Protein AF-A0A8T6YLY7-F1 (afdb_monomer_lite)

Radius of gyration: 41.31 Å; chains: 1; bounding box: 100×115×86 Å

Foldseek 3Di:
DDDDDDDPPDPDDDDDDDDDDDDDDPPAQPCVLPDHPVQAPQSNAHEPPPDDPRNHYPPQDDFDQQCPQPAGNSQAPDSPAAAPPPVPPSRHRHPDDQPDPDDDDADQQCPQRDHPVQAPDSNAADDPDPPPSRRGDHDDQDPADQPLQLPAHPVQEPCRVAADWPQPPPSRNGHDDDDPDQPATQRCNLPARPVQEPCSRAADDPDPPPSRNGHDDDPPDPPFDQQCPQPAGCVQAPPSNQHADPDVPPRRNNHHDDDDPPPDDAQQPCPQPDGPVQAPDRNHAADPPPPPSRRGDHPDDPPPPFPQPCPQPARPVQEPPRNAAADPDPPPSRHGDPDDDPPVPVFDQQCPQPAGPVQAPCSNQAADPDPPPRRNRDHPPPQDPDQPPDPRDGPRQAPCSHAADDPDPPPSPNRHHDDDDPDPFDQPCPQPAGCVQELQSNAAEDPDPPPRRHGHHPPPPPADQQCSANYHPVQAPDSNDHAPPDPPPSRRRDHDDDPPDDPFDQQCPQPAGPVQAPDRNAADDPDPPCSNHGHPDDDPVNVVPADQQCPQPQGPVQAPDSNAAAPVPDDPRNDHDD

Secondary structure (DSSP, 8-state):
--------SSSS-----------------SS-SSS-TTT-SSTTS---SSS--SSS-TT--S---SS-SSS-TTT-SSTTS-----SSSTTSSS----TTSSS-PPP-SSSSS--TTT-SSTTS----SSSSTTS-S-----TT--SS-SSS-TTT-SSTTS----SSSSTTS-S----S-GGG--SSSSSS-TTT-SSTTS----SSSS-SS-S------TTS--SSSSSS-TTT-SSTTS----SSSSTTS-S--------S----SS-SSS-TTT-SSTTS----SSSSTTSSS-SS-TT-----SS-SSS-TTT-SSTTS----SSSSTTS-S------TTSS--SSSSSS-TTT-SSTTS----SSSSTTS-S--TT-----SS-SS--TTT-SSTTS----SSSSTTS-------S-PPP-SS-SSS-TTT-SSTTS----SSSS-SSSS--SS-----SSSSSS-TTT-SSTTS----SSSSTTSS-------------SSSSSS-TTT-SSTTS----SSSSTTSSS----HHHHHS---SS-SS--TTT-SSTTS----SSS-SSS---

pLDDT: mean 73.62, std 12.6, range [35.84, 89.75]

Structure (mmCIF, N/CA/C/O backbone):
data_AF-A0A8T6YLY7-F1
#
_entry.id   AF-A0A8T6YLY7-F1
#
loop_
_atom_site.group_PDB
_atom_site.id
_atom_site.type_symbol
_atom_site.label_atom_id
_atom_site.label_alt_id
_atom_site.label_comp_id
_atom_site.label_asym_id
_atom_site.label_entity_id
_atom_site.label_seq_id
_atom_site.pdbx_PDB_ins_code
_atom_site.Cartn_x
_atom_site.Cartn_y
_atom_site.Cartn_z
_atom_site.occupancy
_atom_site.B_iso_or_equiv
_atom_site.auth_seq_id
_atom_site.auth_comp_id
_atom_site.auth_asym_id
_atom_site.auth_atom_id
_atom_site.pdbx_PDB_model_num
ATOM 1 N N . MET A 1 1 ? -38.009 81.751 22.298 1.00 35.84 1 MET A N 1
ATOM 2 C CA . MET A 1 1 ? -38.830 82.564 21.358 1.00 35.84 1 MET A CA 1
ATOM 3 C C . MET A 1 1 ? -37.913 83.119 20.265 1.00 35.84 1 MET A C 1
ATOM 5 O O . MET A 1 1 ? -36.823 83.481 20.659 1.00 35.84 1 MET A O 1
ATOM 9 N N . LYS A 1 2 ? -38.359 83.209 18.988 1.00 39.88 2 LYS A N 1
ATOM 10 C CA . LYS A 1 2 ? -38.013 84.213 17.920 1.00 39.88 2 LYS A CA 1
ATOM 11 C C . LYS A 1 2 ? -36.562 84.786 17.907 1.00 39.88 2 LYS A C 1
ATOM 13 O O . LYS A 1 2 ? -36.168 85.357 18.905 1.00 39.88 2 LYS A O 1
ATOM 18 N N . LYS A 1 3 ? -35.761 84.923 16.836 1.00 44.69 3 LYS A N 1
ATOM 19 C CA . LYS A 1 3 ? -35.910 85.077 15.358 1.00 44.69 3 LYS A CA 1
ATOM 20 C C . LYS A 1 3 ? -34.461 85.349 14.802 1.00 44.69 3 LYS A C 1
ATOM 22 O O . LYS A 1 3 ? -33.641 85.763 15.610 1.00 44.69 3 LYS A O 1
ATOM 27 N N . ILE A 1 4 ? -34.052 85.286 13.519 1.00 46.59 4 ILE A N 1
ATOM 28 C CA . ILE A 1 4 ? -34.578 84.749 12.238 1.00 46.59 4 ILE A CA 1
ATOM 29 C C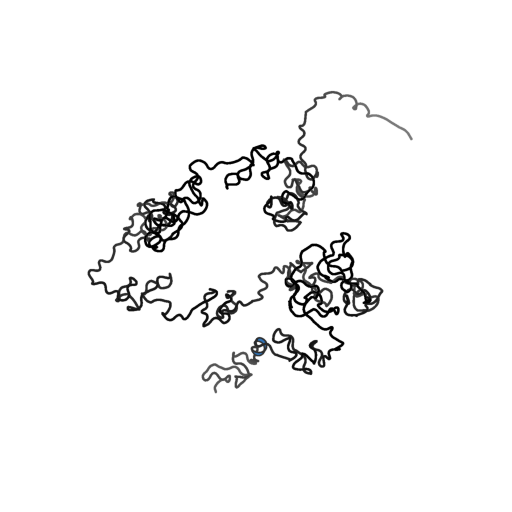 . ILE A 1 4 ? -33.438 84.711 11.163 1.00 46.59 4 ILE A C 1
ATOM 31 O O . ILE A 1 4 ? -32.346 85.189 11.434 1.00 46.59 4 ILE A O 1
ATOM 35 N N . HIS A 1 5 ? -33.725 84.185 9.960 1.00 47.53 5 HIS A N 1
ATOM 36 C CA . HIS A 1 5 ? -33.011 84.244 8.656 1.00 47.53 5 HIS A CA 1
ATOM 37 C C . HIS A 1 5 ? -31.706 85.065 8.479 1.00 47.53 5 HIS A C 1
ATOM 39 O O . HIS A 1 5 ? -31.734 86.286 8.620 1.00 47.53 5 HIS A O 1
ATOM 45 N N . LEU A 1 6 ? -30.687 84.441 7.859 1.00 43.09 6 LEU A N 1
ATOM 46 C CA . LEU A 1 6 ? -30.310 84.698 6.448 1.00 43.09 6 LEU A CA 1
ATOM 47 C C . LEU A 1 6 ? -29.368 83.590 5.920 1.00 43.09 6 LEU A C 1
ATOM 49 O O . LEU A 1 6 ? -28.298 83.394 6.481 1.00 43.09 6 LEU A O 1
ATOM 53 N N . GLY A 1 7 ? -29.749 82.864 4.860 1.00 39.12 7 GLY A N 1
ATOM 54 C CA . GLY A 1 7 ? -28.919 81.764 4.328 1.00 39.12 7 GLY A CA 1
ATOM 55 C C . GLY A 1 7 ? -29.638 80.764 3.416 1.00 39.12 7 GLY A C 1
ATOM 56 O O . GLY A 1 7 ? -29.343 79.580 3.466 1.00 39.12 7 GLY A O 1
ATOM 57 N N . PHE A 1 8 ? -30.622 81.211 2.627 1.00 46.25 8 PHE A N 1
ATOM 58 C CA . PHE A 1 8 ? -31.487 80.331 1.822 1.00 46.25 8 PHE A CA 1
ATOM 59 C C . PHE A 1 8 ? -31.533 80.781 0.348 1.00 46.25 8 PHE A C 1
ATOM 61 O O . PHE A 1 8 ? -32.601 80.992 -0.217 1.00 46.25 8 PHE A O 1
ATOM 68 N N . ILE A 1 9 ? -30.356 81.013 -0.254 1.00 46.38 9 ILE A N 1
ATOM 69 C CA . ILE A 1 9 ? -30.194 81.388 -1.676 1.00 46.38 9 ILE A CA 1
ATOM 70 C C . ILE A 1 9 ? -28.941 80.706 -2.268 1.00 46.38 9 ILE A C 1
ATOM 72 O O . ILE A 1 9 ? -28.052 81.377 -2.773 1.00 46.38 9 ILE A O 1
ATOM 76 N N . PHE A 1 10 ? -28.841 79.376 -2.166 1.00 44.84 10 PHE A N 1
ATOM 77 C CA . PHE A 1 10 ? -27.850 78.581 -2.924 1.00 44.84 10 PHE A CA 1
ATOM 78 C C . PHE A 1 10 ? -28.306 77.139 -3.246 1.00 44.84 10 PHE A C 1
ATOM 80 O O . PHE A 1 10 ? -27.498 76.306 -3.634 1.00 44.84 10 PHE A O 1
ATOM 87 N N . LEU A 1 11 ? -29.608 76.843 -3.136 1.00 42.25 11 LEU A N 1
ATOM 88 C CA . LEU A 1 11 ? -30.179 75.507 -3.371 1.00 42.25 11 LEU A CA 1
ATOM 89 C C . LEU A 1 11 ? -31.228 75.521 -4.499 1.00 42.25 11 LEU A C 1
ATOM 91 O O . LEU A 1 11 ? -32.374 75.141 -4.279 1.00 42.25 11 LEU A O 1
ATOM 95 N N . LEU A 1 12 ? -30.878 76.050 -5.680 1.00 46.88 12 LEU A N 1
ATOM 96 C CA . LEU A 1 12 ? -31.767 76.034 -6.857 1.00 46.88 12 LEU A CA 1
ATOM 97 C C . LEU A 1 12 ? -31.031 76.368 -8.174 1.00 46.88 12 LEU A C 1
ATOM 99 O O . LEU A 1 12 ? -31.361 77.352 -8.830 1.00 46.88 12 LEU A O 1
ATOM 103 N N . LEU A 1 13 ? -30.014 75.577 -8.556 1.00 43.28 13 LEU A N 1
ATOM 104 C CA . LEU A 1 13 ? -29.422 75.606 -9.912 1.00 43.28 13 LEU A CA 1
ATOM 105 C C . LEU A 1 13 ? -28.487 74.405 -10.198 1.00 43.28 13 LEU A C 1
ATOM 107 O O . LEU A 1 13 ? -27.284 74.575 -10.347 1.00 43.28 13 LEU A O 1
ATOM 111 N N . ALA A 1 14 ? -29.048 73.193 -10.283 1.00 45.69 14 ALA A N 1
ATOM 112 C CA . ALA A 1 14 ? -28.450 72.044 -10.984 1.00 45.69 14 ALA A CA 1
ATOM 113 C C . ALA A 1 14 ? -29.494 70.919 -11.135 1.00 45.69 14 ALA A C 1
ATOM 115 O O . ALA A 1 14 ? -29.592 70.023 -10.303 1.00 45.69 14 ALA A O 1
ATOM 116 N N . ILE A 1 15 ? -30.304 70.986 -12.192 1.00 49.81 15 ILE A N 1
ATOM 117 C CA . ILE A 1 15 ? -31.080 69.845 -12.697 1.00 49.81 15 ILE A CA 1
ATOM 118 C C . ILE A 1 15 ? -30.634 69.651 -14.152 1.00 49.81 15 ILE A C 1
ATOM 120 O O . ILE A 1 15 ? -30.397 70.642 -14.840 1.00 49.81 15 ILE A O 1
ATOM 124 N N . ILE A 1 16 ? -30.621 68.400 -14.620 1.00 48.06 16 ILE A N 1
ATOM 125 C CA . ILE A 1 16 ? -30.407 67.973 -16.015 1.00 48.06 16 ILE A CA 1
ATOM 126 C C . ILE A 1 16 ? -28.946 68.032 -16.510 1.00 48.06 16 ILE A C 1
ATOM 128 O O . ILE A 1 16 ? -28.536 68.995 -17.146 1.00 48.06 16 ILE A O 1
ATOM 132 N N . THR A 1 17 ? -28.249 66.898 -16.396 1.00 42.16 17 THR A N 1
ATOM 133 C CA . THR A 1 17 ? -27.769 66.160 -17.585 1.00 42.16 17 THR A CA 1
ATOM 134 C C . THR A 1 17 ? -27.823 64.666 -17.298 1.00 42.16 17 THR A C 1
ATOM 136 O O . THR A 1 17 ? -27.096 64.168 -16.447 1.00 42.16 17 THR A O 1
ATOM 139 N N . SER A 1 18 ? -28.693 63.962 -18.012 1.00 46.84 18 SER A N 1
ATOM 140 C CA . SER A 1 18 ? -28.808 62.507 -17.992 1.00 46.84 18 SER A CA 1
ATOM 141 C C . SER A 1 18 ? -28.011 61.911 -19.151 1.00 46.84 18 SER A C 1
ATOM 143 O O . SER A 1 18 ? -28.304 62.229 -20.305 1.00 46.84 18 SER A O 1
ATOM 145 N N . VAL A 1 19 ? -27.077 61.010 -18.860 1.00 44.62 19 VAL A N 1
ATOM 146 C CA . VAL A 1 19 ? -26.558 60.032 -19.824 1.00 44.62 19 VAL A CA 1
ATOM 147 C C . VAL A 1 19 ? -26.577 58.684 -19.105 1.00 44.62 19 VAL A C 1
ATOM 149 O O . VAL A 1 19 ? -25.956 58.589 -18.048 1.00 44.62 19 VAL A O 1
ATOM 152 N N . PRO A 1 20 ? -27.303 57.667 -19.602 1.00 42.47 20 PRO A N 1
ATOM 153 C CA . PRO A 1 20 ? -27.175 56.323 -19.069 1.00 42.47 20 PRO A CA 1
ATOM 154 C C . PRO A 1 20 ? -25.840 55.761 -19.558 1.00 42.47 20 PRO A C 1
ATOM 156 O O . PRO A 1 20 ? -25.651 55.559 -20.757 1.00 42.47 20 PRO A O 1
ATOM 159 N N . ILE A 1 21 ? -24.905 55.548 -18.637 1.00 42.41 21 ILE A N 1
ATOM 160 C CA . ILE A 1 21 ? -23.777 54.659 -18.895 1.00 42.41 21 ILE A CA 1
ATOM 161 C C . ILE A 1 21 ? -24.304 53.262 -18.602 1.00 42.41 21 ILE A C 1
ATOM 163 O O . ILE A 1 21 ? -24.668 52.967 -17.465 1.00 42.41 21 ILE A O 1
ATOM 167 N N . SER A 1 22 ? -24.397 52.436 -19.641 1.00 44.78 22 SER A N 1
ATOM 168 C CA . SER A 1 22 ? -24.581 51.001 -19.471 1.00 44.78 22 SER A CA 1
ATOM 169 C C . SER A 1 22 ? -23.355 50.466 -18.743 1.00 44.78 22 SER A C 1
ATOM 171 O O . SER A 1 22 ? -22.286 50.374 -19.344 1.00 44.78 22 SER A O 1
ATOM 173 N N . TYR A 1 23 ? -23.504 50.139 -17.465 1.00 40.75 23 TYR A N 1
ATOM 174 C CA . TYR A 1 23 ? -22.618 49.169 -16.842 1.00 40.75 23 TYR A CA 1
ATOM 175 C C . TYR A 1 23 ? -23.100 47.788 -17.270 1.00 40.75 23 TYR A C 1
ATOM 177 O O . TYR A 1 23 ? -24.305 47.521 -17.269 1.00 40.75 23 TYR A O 1
ATOM 185 N N . ALA A 1 24 ? -22.162 46.970 -17.739 1.00 36.41 24 ALA A N 1
ATOM 186 C CA . ALA A 1 24 ? -22.429 45.574 -18.021 1.00 36.41 24 ALA A CA 1
ATOM 187 C C . ALA A 1 24 ? -22.851 44.882 -16.721 1.00 36.41 24 ALA A C 1
ATOM 189 O O . ALA A 1 24 ? -22.350 45.221 -15.650 1.00 36.41 24 ALA A O 1
ATOM 190 N N . GLN A 1 25 ? -23.768 43.927 -16.827 1.00 42.00 25 GLN A N 1
ATOM 191 C CA . GLN A 1 25 ? -23.920 42.928 -15.783 1.00 42.00 25 GLN A CA 1
ATOM 192 C C . GLN A 1 25 ? -22.765 41.945 -15.961 1.00 42.00 25 GLN A C 1
ATOM 194 O O . GLN A 1 25 ? -22.773 41.173 -16.917 1.00 42.00 25 GLN A O 1
ATOM 199 N N . SER A 1 26 ? -21.777 42.040 -15.080 1.00 42.31 26 SER A N 1
ATOM 200 C CA . SER A 1 26 ? -21.093 40.862 -14.565 1.00 42.31 26 SER A CA 1
ATOM 201 C C . SER A 1 26 ? -21.820 40.534 -13.264 1.00 42.31 26 SER A C 1
ATOM 203 O O . SER A 1 26 ? -22.007 41.427 -12.435 1.00 42.31 26 SER A O 1
ATOM 205 N N . THR A 1 27 ? -22.398 39.341 -13.174 1.00 54.56 27 THR A N 1
ATOM 206 C CA . THR A 1 27 ? -23.131 38.855 -11.993 1.00 54.56 27 THR A CA 1
ATOM 207 C C . THR A 1 27 ? -22.842 37.370 -11.856 1.00 54.56 27 THR A C 1
ATOM 209 O O . THR A 1 27 ? -23.691 36.535 -12.169 1.00 54.56 27 THR A O 1
ATOM 212 N N . HIS A 1 28 ? -21.600 37.113 -11.480 1.00 72.00 28 HIS A N 1
ATOM 213 C CA . HIS A 1 28 ? -21.052 35.863 -10.995 1.00 72.00 28 HIS A CA 1
ATOM 214 C C . HIS A 1 28 ? -20.311 36.303 -9.718 1.00 72.00 28 HIS A C 1
ATOM 216 O O . HIS A 1 28 ? -19.499 37.228 -9.770 1.00 72.00 28 HIS A O 1
ATOM 222 N N . ASP A 1 29 ? -20.878 35.852 -8.605 1.00 71.31 29 ASP A N 1
ATOM 223 C CA . ASP A 1 29 ? -20.726 36.250 -7.194 1.00 71.31 29 ASP A CA 1
ATOM 224 C C . ASP A 1 29 ? -21.380 35.059 -6.468 1.00 71.31 29 ASP A C 1
ATOM 226 O O . ASP A 1 29 ? -22.609 35.010 -6.282 1.00 71.31 29 ASP A O 1
ATOM 230 N N . LEU A 1 30 ? -20.604 33.976 -6.386 1.00 80.12 30 LEU A N 1
ATOM 231 C CA . LEU A 1 30 ? -21.089 32.606 -6.198 1.00 80.12 30 LEU A CA 1
ATOM 232 C C . LEU A 1 30 ? -21.463 32.333 -4.732 1.00 80.12 30 LEU A C 1
ATOM 234 O O . LEU A 1 30 ? -22.575 31.848 -4.469 1.00 80.12 30 LEU A O 1
ATOM 238 N N . ASP A 1 31 ? -20.615 32.755 -3.797 1.00 73.25 31 ASP A N 1
ATOM 239 C CA . ASP A 1 31 ? -20.842 32.705 -2.346 1.00 73.25 31 ASP A CA 1
ATOM 240 C C . ASP A 1 31 ? -21.760 33.832 -1.805 1.00 73.25 31 ASP A C 1
ATOM 242 O O . ASP A 1 31 ? -22.407 33.682 -0.757 1.00 73.25 31 ASP A O 1
ATOM 246 N N . ARG A 1 32 ? -21.934 34.913 -2.582 1.00 83.81 32 ARG A N 1
ATOM 247 C CA . ARG A 1 32 ? -22.757 36.102 -2.293 1.00 83.81 32 ARG A CA 1
ATOM 248 C C . ARG A 1 32 ? -22.214 37.013 -1.201 1.00 83.81 32 ARG A C 1
ATOM 250 O O . ARG A 1 32 ? -23.015 37.657 -0.504 1.00 83.81 32 ARG A O 1
ATOM 257 N N . ASP A 1 33 ? -20.901 37.091 -1.036 1.00 80.81 33 ASP A N 1
ATOM 258 C CA . ASP A 1 33 ? -20.281 38.071 -0.146 1.00 80.81 33 ASP A CA 1
ATOM 259 C C . ASP A 1 33 ? -20.350 39.521 -0.687 1.00 80.81 33 ASP A C 1
ATOM 261 O O . ASP A 1 33 ? -20.403 40.476 0.103 1.00 80.81 33 ASP A O 1
ATOM 265 N N . GLY A 1 34 ? -20.495 39.697 -2.009 1.00 81.81 34 GLY A N 1
ATOM 266 C CA . GLY A 1 34 ? -20.586 40.986 -2.705 1.00 81.81 34 GLY A CA 1
ATOM 267 C C . GLY A 1 34 ? -19.313 41.457 -3.429 1.00 81.81 34 GLY A C 1
ATOM 268 O O . GLY A 1 34 ? -19.317 42.570 -3.984 1.00 81.81 34 GLY A O 1
ATOM 269 N N . ILE A 1 35 ? -18.257 40.649 -3.434 1.00 81.69 35 ILE A N 1
ATOM 270 C CA . ILE A 1 35 ? -17.178 40.628 -4.423 1.00 81.69 35 ILE A CA 1
ATOM 271 C C . ILE A 1 35 ? -17.711 39.868 -5.662 1.00 81.69 35 ILE A C 1
ATOM 273 O O . ILE A 1 35 ? -18.901 39.574 -5.762 1.00 81.69 35 ILE A O 1
ATOM 277 N N . ALA A 1 36 ? -16.930 39.742 -6.729 1.00 81.75 36 ALA A N 1
ATOM 278 C CA . ALA A 1 36 ? -17.383 39.075 -7.949 1.00 81.75 36 ALA A CA 1
ATOM 279 C C . ALA A 1 36 ? -16.294 38.125 -8.419 1.00 81.75 36 ALA A C 1
ATOM 281 O O . ALA A 1 36 ? -15.156 38.574 -8.536 1.00 81.75 36 ALA A O 1
ATOM 282 N N . ASP A 1 37 ? -16.661 36.892 -8.776 1.00 77.44 37 ASP A N 1
ATOM 283 C CA . ASP A 1 37 ? -15.770 35.752 -9.057 1.00 77.44 37 ASP A CA 1
ATOM 284 C C . ASP A 1 37 ? -14.576 36.092 -9.986 1.00 77.44 37 ASP A C 1
ATOM 286 O O . ASP A 1 37 ? -13.517 35.481 -9.923 1.00 77.44 37 ASP A O 1
ATOM 290 N N . GLU A 1 38 ? -14.713 37.095 -10.867 1.00 80.38 38 GLU A N 1
ATOM 291 C CA . GLU A 1 38 ? -13.651 37.568 -11.777 1.00 80.38 38 GLU A CA 1
ATOM 292 C C . GLU A 1 38 ? -12.532 38.411 -11.118 1.00 80.38 38 GLU A C 1
ATOM 294 O O . GLU A 1 38 ? -11.523 38.720 -11.763 1.00 80.38 38 GLU A O 1
ATOM 299 N N . VAL A 1 39 ? -12.725 38.835 -9.869 1.00 78.56 39 VAL A N 1
ATOM 300 C CA . VAL A 1 39 ? -11.775 39.579 -9.017 1.00 78.56 39 VAL A CA 1
ATOM 301 C C . VAL A 1 39 ? -11.707 39.013 -7.595 1.00 78.56 39 VAL A C 1
ATOM 303 O O . VAL A 1 39 ? -11.103 39.643 -6.729 1.00 78.56 39 VAL A O 1
ATOM 306 N N . ASP A 1 40 ? -12.336 37.863 -7.385 1.00 79.50 40 ASP A N 1
ATOM 307 C CA . ASP A 1 40 ? -12.404 37.147 -6.125 1.00 79.50 40 ASP A CA 1
ATOM 308 C C . ASP A 1 40 ? -11.259 36.132 -6.029 1.00 79.50 40 ASP A C 1
ATOM 310 O O . ASP A 1 40 ? -10.928 35.468 -7.018 1.00 79.50 40 ASP A O 1
ATOM 314 N N . SER A 1 41 ? -10.617 36.052 -4.867 1.00 80.94 41 SER A N 1
ATOM 315 C CA . SER A 1 41 ? -9.507 35.130 -4.619 1.00 80.94 41 SER A CA 1
ATOM 316 C C . SER A 1 41 ? -9.963 33.807 -3.988 1.00 80.94 41 SER A C 1
ATOM 318 O O . SER A 1 41 ? -9.220 32.831 -4.095 1.00 80.94 41 SER A O 1
ATOM 320 N N . CYS A 1 42 ? -11.167 33.752 -3.404 1.00 78.19 42 CYS A N 1
ATOM 321 C CA . CYS A 1 42 ? -11.810 32.547 -2.882 1.00 78.19 42 CYS A CA 1
ATOM 322 C C . CYS A 1 42 ? -13.307 32.508 -3.292 1.00 78.19 42 CYS A C 1
ATOM 324 O O . CYS A 1 42 ? -14.162 32.547 -2.414 1.00 78.19 42 CYS A O 1
ATOM 326 N N . PRO A 1 43 ? -13.666 32.334 -4.589 1.00 79.19 43 PRO A N 1
ATOM 327 C CA . PRO A 1 43 ? -15.044 32.512 -5.094 1.00 79.19 43 PRO A CA 1
ATOM 328 C C . PRO A 1 43 ? -16.152 31.656 -4.440 1.00 79.19 43 PRO A C 1
ATOM 330 O O . PRO A 1 43 ? -17.337 31.872 -4.699 1.00 79.19 43 PRO A O 1
ATOM 333 N N . ASN A 1 44 ? -15.775 30.654 -3.643 1.00 78.00 44 ASN A N 1
ATOM 334 C CA . ASN A 1 44 ? -16.672 29.754 -2.919 1.00 78.00 44 ASN A CA 1
ATOM 335 C C . ASN A 1 44 ? -16.849 30.135 -1.427 1.00 78.00 44 ASN A C 1
ATOM 337 O O . ASN A 1 44 ? -17.702 29.538 -0.767 1.00 78.00 44 ASN A O 1
ATOM 341 N N . LEU A 1 45 ? -16.069 31.081 -0.876 1.00 73.75 45 LEU A N 1
ATOM 342 C CA . LEU A 1 45 ? -15.891 31.267 0.571 1.00 73.75 45 LEU A CA 1
ATOM 343 C C . LEU A 1 45 ? -16.024 32.729 1.041 1.00 73.75 45 LEU A C 1
ATOM 345 O O . LEU A 1 45 ? -15.071 33.504 1.036 1.00 73.75 45 LEU A O 1
ATOM 349 N N . GLN A 1 46 ? -17.185 33.020 1.631 1.00 80.56 46 GLN A N 1
ATOM 350 C CA . GLN A 1 46 ? -17.626 34.367 1.997 1.00 80.56 46 GLN A CA 1
ATOM 351 C C . GLN A 1 46 ? -16.622 35.197 2.823 1.00 80.56 46 GLN A C 1
ATOM 353 O O . GLN A 1 46 ? -16.406 34.924 4.008 1.00 80.56 46 GLN A O 1
ATOM 358 N N . GLU A 1 47 ? -16.133 36.297 2.233 1.00 80.38 47 GLU A N 1
ATOM 359 C CA . GLU A 1 47 ? -15.308 37.345 2.854 1.00 80.38 47 GLU A CA 1
ATOM 360 C C . GLU A 1 47 ? -15.876 37.812 4.213 1.00 80.38 47 GLU A C 1
ATOM 362 O O . GLU A 1 47 ? -17.042 38.209 4.349 1.00 80.38 47 GLU A O 1
ATOM 367 N N . ASP A 1 48 ? -15.017 37.835 5.240 1.00 80.62 48 ASP A N 1
ATOM 368 C CA . ASP A 1 48 ? -15.375 38.273 6.599 1.00 80.62 48 ASP A CA 1
ATOM 369 C C . ASP A 1 48 ? -15.332 39.805 6.789 1.00 80.62 48 ASP A C 1
ATOM 371 O O . ASP A 1 48 ? -15.793 40.329 7.811 1.00 80.62 48 ASP A O 1
ATOM 375 N N . TYR A 1 49 ? -14.842 40.533 5.777 1.00 81.12 49 TYR A N 1
ATOM 376 C CA . TYR A 1 49 ? -14.648 41.985 5.735 1.00 81.12 49 TYR A CA 1
ATOM 377 C C . TYR A 1 49 ? -13.676 42.528 6.800 1.00 81.12 49 TYR A C 1
ATOM 379 O 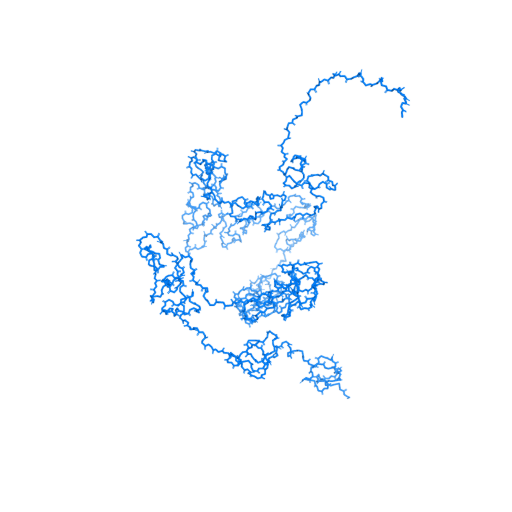O . TYR A 1 49 ? -13.673 43.737 7.097 1.00 81.12 49 TYR A O 1
ATOM 387 N N . GLU A 1 50 ? -12.836 41.669 7.378 1.00 76.00 50 GLU A N 1
ATOM 388 C CA . GLU A 1 50 ? -11.666 42.086 8.143 1.00 76.00 50 GLU A CA 1
ATOM 389 C C . GLU A 1 50 ? -10.453 42.268 7.194 1.00 76.00 50 GLU A C 1
ATOM 391 O O . GLU A 1 50 ? -10.551 42.098 5.988 1.00 76.00 50 GLU A O 1
ATOM 396 N N . GLY A 1 51 ? -9.294 42.716 7.692 1.00 74.19 51 GLY A N 1
ATOM 397 C CA . GLY A 1 51 ? -8.043 42.739 6.903 1.00 74.19 51 GLY A CA 1
ATOM 398 C C . GLY A 1 51 ? -8.069 43.405 5.507 1.00 74.19 51 GLY A C 1
ATOM 399 O O . GLY A 1 51 ? -8.264 44.625 5.392 1.00 74.19 51 GLY A O 1
ATOM 400 N N . VAL A 1 52 ? -7.695 42.636 4.477 1.00 78.94 52 VAL A N 1
ATOM 401 C CA . VAL A 1 52 ? -7.615 43.059 3.067 1.00 78.94 52 VAL A CA 1
ATOM 402 C C . VAL A 1 52 ? -8.754 42.396 2.313 1.00 78.94 52 VAL A C 1
ATOM 404 O O . VAL A 1 52 ? -8.767 41.186 2.211 1.00 78.94 52 VAL A O 1
ATOM 407 N N . ILE A 1 53 ? -9.643 43.210 1.742 1.00 76.94 53 ILE A N 1
ATOM 408 C CA . ILE A 1 53 ? -10.763 42.716 0.939 1.00 76.94 53 ILE A CA 1
ATOM 409 C C . ILE A 1 53 ? -10.227 42.257 -0.421 1.00 76.94 53 ILE A C 1
ATOM 411 O O . ILE A 1 53 ? -9.974 43.100 -1.298 1.00 76.94 53 ILE A O 1
ATOM 415 N N . ASP A 1 54 ? -10.019 40.954 -0.562 1.00 78.88 54 ASP A N 1
ATOM 416 C CA . ASP A 1 54 ? -9.612 40.273 -1.794 1.00 78.88 54 ASP A CA 1
ATOM 417 C C . ASP A 1 54 ? -10.490 39.059 -2.155 1.00 78.88 54 ASP A C 1
ATOM 419 O O . ASP A 1 54 ? -10.193 38.389 -3.147 1.00 78.88 54 ASP A O 1
ATOM 423 N N . GLY A 1 55 ? -11.606 38.863 -1.439 1.00 77.69 55 GLY A N 1
ATOM 424 C CA . GLY A 1 55 ? -12.543 37.749 -1.617 1.00 77.69 55 GLY A CA 1
ATOM 425 C C . GLY A 1 55 ? -12.256 36.571 -0.684 1.00 77.69 55 GLY A C 1
ATOM 426 O O . GLY A 1 55 ? -12.781 35.492 -0.886 1.00 77.69 55 GLY A O 1
ATOM 427 N N . CYS A 1 56 ? -11.385 36.738 0.318 1.00 80.06 56 CYS A N 1
ATOM 428 C CA . CYS A 1 56 ? -11.008 35.679 1.252 1.00 80.06 56 CYS A CA 1
ATOM 429 C C . CYS A 1 56 ? -11.038 36.193 2.706 1.00 80.06 56 CYS A C 1
ATOM 431 O O . CYS A 1 56 ? -10.570 37.301 2.985 1.00 80.06 56 CYS A O 1
ATOM 433 N N . PRO A 1 57 ? -11.505 35.394 3.685 1.00 79.06 57 PRO A N 1
ATOM 434 C CA . PRO A 1 57 ? -11.521 35.796 5.090 1.00 79.06 57 PRO A CA 1
ATOM 435 C C . PRO A 1 57 ? -10.166 36.223 5.689 1.00 79.06 57 PRO A C 1
ATOM 437 O 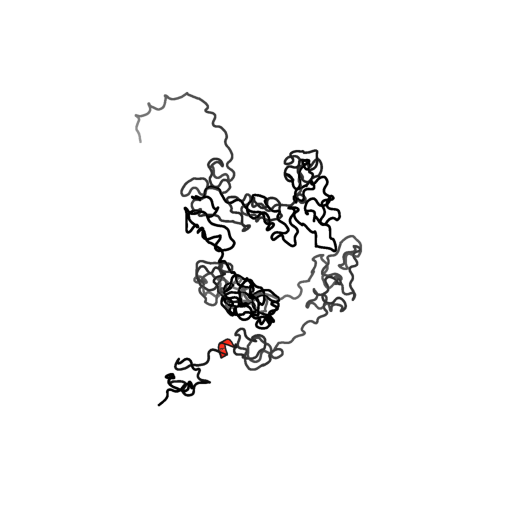O . PRO A 1 57 ? -9.139 35.553 5.567 1.00 79.06 57 PRO A O 1
ATOM 440 N N . SER A 1 58 ? -10.234 37.287 6.489 1.00 70.00 58 SER A N 1
ATOM 441 C CA . SER A 1 58 ? -9.235 37.917 7.362 1.00 70.00 58 SER A CA 1
ATOM 442 C C . SER A 1 58 ? -8.066 37.084 7.909 1.00 70.00 58 SER A C 1
ATOM 444 O O . SER A 1 58 ? -6.938 37.564 8.062 1.00 70.00 58 SER A O 1
ATOM 446 N N . ASN A 1 59 ? -8.374 35.855 8.327 1.00 64.00 59 ASN A N 1
ATOM 447 C CA . ASN A 1 59 ? -7.502 34.993 9.128 1.00 64.00 59 ASN A CA 1
ATOM 448 C C . ASN A 1 59 ? -6.936 33.793 8.341 1.00 64.00 59 ASN A C 1
ATOM 450 O O . ASN A 1 59 ? -6.351 32.896 8.947 1.00 64.00 59 ASN A O 1
ATOM 454 N N . PHE A 1 60 ? -7.091 33.777 7.014 1.00 52.19 60 PHE A N 1
ATOM 455 C CA . PHE A 1 60 ? -6.687 32.662 6.158 1.00 52.19 60 PHE A CA 1
ATOM 456 C C . PHE A 1 60 ? -5.155 32.496 6.049 1.00 52.19 60 PHE A C 1
ATOM 458 O O . PHE A 1 60 ? -4.419 33.397 5.637 1.00 52.19 60 PHE A O 1
ATOM 465 N N . VAL A 1 61 ? -4.679 31.307 6.426 1.00 44.88 61 VAL A N 1
ATOM 466 C CA . VAL A 1 61 ? -3.301 30.783 6.337 1.00 44.88 61 VAL A CA 1
ATOM 467 C C . VAL A 1 61 ? -3.477 29.285 6.007 1.00 44.88 61 VAL A C 1
ATOM 469 O O . VAL A 1 61 ? -4.417 28.690 6.523 1.00 44.88 61 VAL A O 1
ATOM 472 N N . PRO A 1 62 ? -2.702 28.697 5.076 1.00 54.16 62 PRO A N 1
ATOM 473 C CA . PRO A 1 62 ? -3.289 28.026 3.915 1.00 54.16 62 PRO A CA 1
ATOM 474 C C . PRO A 1 62 ? -3.909 26.649 4.169 1.00 54.16 62 PRO A C 1
ATOM 476 O O . PRO A 1 62 ? -3.351 25.861 4.926 1.00 54.16 62 PRO A O 1
ATOM 479 N N . TRP A 1 63 ? -4.921 26.353 3.346 1.00 61.16 63 TRP A N 1
ATOM 480 C CA . TRP A 1 63 ? -5.365 25.008 2.955 1.00 61.16 63 TRP A CA 1
ATOM 481 C C . TRP A 1 63 ? -5.901 24.138 4.098 1.00 61.16 63 TRP A C 1
ATOM 483 O O . TRP A 1 63 ? -5.244 23.203 4.554 1.00 61.16 63 TRP A O 1
ATOM 493 N N . TYR A 1 64 ? -7.120 24.463 4.525 1.00 69.19 64 TYR A N 1
ATOM 494 C CA . TYR A 1 64 ? -7.981 23.520 5.229 1.00 69.19 64 TYR A CA 1
ATOM 495 C C . TYR A 1 64 ? -8.768 22.672 4.209 1.00 69.19 64 TYR A C 1
ATOM 497 O O . TYR A 1 64 ? -8.775 22.977 3.011 1.00 69.19 64 TYR A O 1
ATOM 505 N N . ASP A 1 65 ? -9.309 21.578 4.721 1.00 68.56 65 ASP A N 1
ATOM 506 C CA . ASP A 1 65 ? -10.050 20.500 4.064 1.00 68.56 65 ASP A CA 1
ATOM 507 C C . ASP A 1 65 ? -11.118 20.144 5.116 1.00 68.56 65 ASP A C 1
ATOM 509 O O . ASP A 1 65 ? -10.801 19.517 6.134 1.00 68.56 65 ASP A O 1
ATOM 513 N N . GLU A 1 66 ? -12.308 20.747 5.003 1.00 79.56 66 GLU A N 1
ATOM 514 C CA . GLU A 1 66 ? -13.308 20.807 6.088 1.00 79.56 66 GLU A CA 1
ATOM 515 C C . GLU A 1 66 ? -14.014 19.462 6.347 1.00 79.56 66 GLU A C 1
ATOM 517 O O . GLU A 1 66 ? -14.475 19.218 7.470 1.00 79.56 66 GLU A O 1
ATOM 522 N N . ASP A 1 67 ? -14.039 18.550 5.374 1.00 73.06 67 ASP A N 1
ATOM 523 C CA . ASP A 1 67 ? -14.622 17.209 5.516 1.00 73.06 67 ASP A CA 1
ATOM 524 C C . ASP A 1 67 ? -13.610 16.044 5.463 1.00 73.06 67 ASP A C 1
ATOM 526 O O . ASP A 1 67 ? -13.979 14.887 5.724 1.00 73.06 67 ASP A O 1
ATOM 530 N N . PHE A 1 68 ? -12.325 16.367 5.297 1.00 79.94 68 PHE A N 1
ATOM 531 C CA . PHE A 1 68 ? -11.170 15.472 5.349 1.00 79.94 68 PHE A CA 1
ATOM 532 C C . PHE A 1 68 ? -11.144 14.435 4.222 1.00 79.94 68 PHE A C 1
ATOM 534 O O . PHE A 1 68 ? -10.858 13.248 4.464 1.00 79.94 68 PHE A O 1
ATOM 541 N N . ASP A 1 69 ? -11.474 14.837 2.997 1.00 79.00 69 ASP A N 1
ATOM 542 C CA . ASP A 1 69 ? -11.350 13.985 1.813 1.00 79.00 69 ASP A CA 1
ATOM 543 C C . ASP A 1 69 ? -9.947 14.011 1.170 1.00 79.00 69 ASP A C 1
ATOM 545 O O . ASP A 1 69 ? -9.556 13.021 0.544 1.00 79.00 69 ASP A O 1
ATOM 549 N N . GLY A 1 70 ? -9.135 15.045 1.414 1.00 79.56 70 GLY A N 1
ATOM 550 C CA . GLY A 1 70 ? -7.795 15.240 0.843 1.00 79.56 70 GLY A CA 1
ATOM 551 C C . GLY A 1 70 ? -7.701 16.315 -0.252 1.00 79.56 70 GLY A C 1
ATOM 552 O O . GLY A 1 70 ? -6.590 16.617 -0.712 1.00 79.56 70 GLY A O 1
ATOM 553 N N . ILE A 1 71 ? -8.824 16.903 -0.654 1.00 80.25 71 ILE A N 1
ATOM 554 C CA . ILE A 1 71 ? -8.963 18.062 -1.536 1.00 80.25 71 ILE A CA 1
ATOM 555 C C . ILE A 1 71 ? -9.103 19.308 -0.640 1.00 80.25 71 ILE A C 1
ATOM 557 O O . ILE A 1 71 ? -9.529 19.247 0.505 1.00 80.25 71 ILE A O 1
ATOM 561 N N . GLN A 1 72 ? -8.605 20.457 -1.099 1.00 76.62 72 GLN A N 1
ATOM 562 C CA . GLN A 1 72 ? -8.557 21.678 -0.280 1.00 76.62 72 GLN A CA 1
ATOM 563 C C . GLN A 1 72 ? -9.792 22.539 -0.567 1.00 76.62 72 GLN A C 1
ATOM 565 O O . GLN A 1 72 ? -10.111 22.723 -1.742 1.00 76.62 72 GLN A O 1
ATOM 570 N N . ASP A 1 73 ? -10.400 23.164 0.451 1.00 69.88 73 ASP A N 1
ATOM 571 C CA . ASP A 1 73 ? -11.678 23.916 0.370 1.00 69.88 73 ASP A CA 1
ATOM 572 C C . ASP A 1 73 ? -11.761 24.954 -0.780 1.00 69.88 73 ASP A C 1
ATOM 574 O O . ASP A 1 73 ? -12.831 25.413 -1.177 1.00 69.88 73 ASP A O 1
ATOM 578 N N . ASN A 1 74 ? -10.609 25.403 -1.289 1.00 66.75 74 ASN A N 1
ATOM 579 C CA . ASN A 1 74 ? -10.474 26.400 -2.353 1.00 66.75 74 ASN A CA 1
ATOM 580 C C . ASN A 1 74 ? -10.415 25.824 -3.785 1.00 66.75 74 ASN A C 1
ATOM 582 O O . ASN A 1 74 ? -10.394 26.600 -4.745 1.00 66.75 74 ASN A O 1
ATOM 586 N N . ILE A 1 75 ? -10.258 24.508 -3.930 1.00 72.94 75 ILE A N 1
ATOM 587 C CA . ILE A 1 75 ? -10.375 23.752 -5.191 1.00 72.94 75 ILE A CA 1
ATOM 588 C C . ILE A 1 75 ? -11.569 22.790 -5.159 1.00 72.94 75 ILE A C 1
ATOM 590 O O . ILE A 1 75 ? -12.081 22.443 -6.219 1.00 72.94 75 ILE A O 1
ATOM 594 N N . ASP A 1 76 ? -12.025 22.443 -3.961 1.00 73.19 76 ASP A N 1
ATOM 595 C CA . ASP A 1 76 ? -13.241 21.699 -3.673 1.00 73.19 76 ASP A CA 1
ATOM 596 C C . ASP A 1 76 ? -14.518 22.493 -4.054 1.00 73.19 76 ASP A C 1
ATOM 598 O O . ASP A 1 76 ? -14.649 23.702 -3.801 1.00 73.19 76 ASP A O 1
ATOM 602 N N . GLN A 1 77 ? -15.461 21.817 -4.714 1.00 82.81 77 GLN A N 1
ATOM 603 C CA . GLN A 1 77 ? -16.783 22.335 -5.081 1.00 82.81 77 GLN A CA 1
ATOM 604 C C . GLN A 1 77 ? -17.870 22.053 -4.025 1.00 82.81 77 GLN A C 1
ATOM 606 O O . GLN A 1 77 ? -18.920 22.712 -4.042 1.00 82.81 77 GLN A O 1
ATOM 611 N N . CYS A 1 78 ? -17.629 21.130 -3.094 1.00 81.12 78 CYS A N 1
ATOM 612 C CA . CYS A 1 78 ? -18.492 20.754 -1.982 1.00 81.12 78 CYS A CA 1
ATOM 613 C C . CYS A 1 78 ? -17.766 20.691 -0.604 1.00 81.12 78 CYS A C 1
ATOM 615 O O . CYS A 1 78 ? -17.963 19.678 0.060 1.00 81.12 78 CYS A O 1
ATOM 617 N N . PRO A 1 79 ? -17.128 21.774 -0.076 1.00 77.12 79 PRO A N 1
ATOM 618 C CA . PRO A 1 79 ? -16.238 21.782 1.122 1.00 77.12 79 PRO A CA 1
ATOM 619 C C . PRO A 1 79 ? -16.806 21.369 2.498 1.00 77.12 79 PRO A C 1
ATOM 621 O O . PRO A 1 79 ? -16.420 21.890 3.533 1.00 77.12 79 PRO A O 1
ATOM 624 N N . SER A 1 80 ? -17.845 20.553 2.558 1.00 77.31 80 SER A N 1
ATOM 625 C CA . SER A 1 80 ? -18.503 20.091 3.787 1.00 77.31 80 SER A CA 1
ATOM 626 C C . SER A 1 80 ? -19.177 18.725 3.588 1.00 77.31 80 SER A C 1
ATOM 628 O O . SER A 1 80 ? -20.029 18.312 4.386 1.00 77.31 80 SER A O 1
ATOM 630 N N . LEU A 1 81 ? -18.864 18.053 2.482 1.00 78.12 81 LEU A N 1
ATOM 631 C CA . LEU A 1 81 ? -19.416 16.791 2.026 1.00 78.12 81 LEU A CA 1
ATOM 632 C C . LEU A 1 81 ? -18.275 15.974 1.422 1.00 78.12 81 LEU A C 1
ATOM 634 O O . LEU A 1 81 ? -18.026 16.065 0.238 1.00 78.12 81 LEU A O 1
ATOM 638 N N . ARG A 1 82 ? -17.677 15.110 2.236 1.00 81.56 82 ARG A N 1
ATOM 639 C CA . ARG A 1 82 ? -16.512 14.295 1.885 1.00 81.56 82 ARG A CA 1
ATOM 640 C C . ARG A 1 82 ? -16.639 13.501 0.583 1.00 81.56 82 ARG A C 1
ATOM 642 O O . ARG A 1 82 ? -17.534 12.649 0.505 1.00 81.56 82 ARG A O 1
ATOM 649 N N . GLU A 1 83 ? -15.701 13.667 -0.353 1.00 82.94 83 GLU A N 1
ATOM 650 C CA . GLU A 1 83 ? -15.558 12.805 -1.534 1.00 82.94 83 GLU A CA 1
ATOM 651 C C . GLU A 1 83 ? -15.435 11.315 -1.151 1.00 82.94 83 GLU A C 1
ATOM 653 O O . GLU A 1 83 ? -14.893 10.919 -0.112 1.00 82.94 83 GLU A O 1
ATOM 658 N N . ASN A 1 84 ? -15.983 10.455 -2.008 1.00 81.31 84 ASN A N 1
ATOM 659 C CA . ASN A 1 84 ? -16.049 9.011 -1.836 1.00 81.31 84 ASN A CA 1
ATOM 660 C C . ASN A 1 84 ? -15.138 8.213 -2.797 1.00 81.31 84 ASN A C 1
ATOM 662 O O . ASN A 1 84 ? -15.083 6.986 -2.673 1.00 81.31 84 ASN A O 1
ATOM 666 N N . TYR A 1 85 ? -14.392 8.889 -3.682 1.00 77.06 85 TYR A N 1
ATOM 667 C CA . TYR A 1 85 ? -13.332 8.324 -4.537 1.00 77.06 85 TYR A CA 1
ATOM 668 C C . TYR A 1 85 ? -13.795 7.115 -5.371 1.00 77.06 85 TYR A C 1
ATOM 670 O O . TYR A 1 85 ? -13.188 6.034 -5.368 1.00 77.06 85 TYR A O 1
ATOM 678 N N . ASN A 1 86 ? -14.928 7.272 -6.062 1.00 70.31 86 ASN A N 1
ATOM 679 C CA . ASN A 1 86 ? -15.569 6.188 -6.812 1.00 70.31 86 ASN A CA 1
ATOM 680 C C . ASN A 1 86 ? -15.071 6.024 -8.266 1.00 70.31 86 ASN A C 1
ATOM 682 O O . ASN A 1 86 ? -15.562 5.135 -8.972 1.00 70.31 86 ASN A O 1
ATOM 686 N N . LYS A 1 87 ? -14.047 6.786 -8.678 1.00 70.12 87 LYS A N 1
ATOM 687 C CA . LYS A 1 87 ? -13.491 6.912 -10.041 1.00 70.12 87 LYS A CA 1
ATOM 688 C C . LYS A 1 87 ? -14.373 7.690 -11.016 1.00 70.12 87 LYS A C 1
ATOM 690 O O . LYS A 1 87 ? -14.293 7.470 -12.228 1.00 70.12 87 LYS A O 1
ATOM 695 N N . PHE A 1 88 ? -15.196 8.597 -10.507 1.00 70.50 88 PHE A N 1
ATOM 696 C CA . PHE A 1 88 ? -16.027 9.494 -11.297 1.00 70.50 88 PHE A CA 1
ATOM 697 C C . PHE A 1 88 ? -16.011 10.871 -10.631 1.00 70.50 88 PHE A C 1
ATOM 699 O O . PHE A 1 88 ? -16.592 11.053 -9.572 1.00 70.50 88 PHE A O 1
ATOM 706 N N . GLN A 1 89 ? -15.306 11.803 -11.280 1.00 73.44 89 GLN A N 1
ATOM 707 C CA . GLN A 1 89 ? -15.069 13.189 -10.849 1.00 73.44 89 GLN A CA 1
ATOM 708 C C . GLN A 1 89 ? -14.332 13.388 -9.505 1.00 73.44 89 GLN A C 1
ATOM 710 O O . GLN A 1 89 ? -14.267 14.522 -9.050 1.00 73.44 89 GLN A O 1
ATOM 715 N N . ASP A 1 90 ? -13.636 12.361 -8.989 1.00 76.88 90 ASP A N 1
ATOM 716 C CA . ASP A 1 90 ? -12.752 12.346 -7.794 1.00 76.88 90 ASP A CA 1
ATOM 717 C C . ASP A 1 90 ? -11.681 13.480 -7.667 1.00 76.88 90 ASP A C 1
ATOM 719 O O . ASP A 1 90 ? -10.823 13.420 -6.788 1.00 76.88 90 ASP A O 1
ATOM 723 N N . GLU A 1 91 ? -11.642 14.471 -8.562 1.00 80.31 91 GLU A N 1
ATOM 724 C CA . GLU A 1 91 ? -10.780 15.662 -8.491 1.00 80.31 91 GLU A CA 1
ATOM 725 C C . GLU A 1 91 ? -11.528 16.927 -8.018 1.00 80.31 91 GLU A C 1
ATOM 727 O O . GLU A 1 91 ? -10.893 17.980 -7.908 1.00 80.31 91 GLU A O 1
ATOM 732 N N . ASP A 1 92 ? -12.848 16.868 -7.784 1.00 80.38 92 ASP A N 1
ATOM 733 C CA . ASP A 1 92 ? -13.671 18.059 -7.521 1.00 80.38 92 ASP A CA 1
ATOM 734 C C . ASP A 1 92 ? -14.275 18.205 -6.113 1.00 80.38 92 ASP A C 1
ATOM 736 O O . ASP A 1 92 ? -14.842 19.262 -5.826 1.00 80.38 92 ASP A O 1
ATOM 740 N N . GLY A 1 93 ? -14.079 17.213 -5.237 1.00 78.19 93 GLY A N 1
ATOM 741 C CA . GLY A 1 93 ? -14.481 17.237 -3.821 1.00 78.19 93 GLY A CA 1
ATOM 742 C C . GLY A 1 93 ? -15.972 16.989 -3.568 1.00 78.19 93 GLY A C 1
ATOM 743 O O . GLY A 1 93 ? -16.445 17.086 -2.441 1.00 78.19 93 GLY A O 1
ATOM 744 N N . CYS A 1 94 ? -16.762 16.666 -4.597 1.00 82.56 94 CYS A N 1
ATOM 745 C CA . CYS A 1 94 ? -18.199 16.450 -4.453 1.00 82.56 94 CYS A CA 1
ATOM 746 C C . CYS A 1 94 ? -18.579 14.959 -4.499 1.00 82.56 94 CYS A C 1
ATOM 748 O O . CYS A 1 94 ? -18.652 14.416 -5.597 1.00 82.56 94 CYS A O 1
ATOM 750 N N . PRO A 1 95 ? -19.007 14.319 -3.381 1.00 77.88 95 PRO A N 1
ATOM 751 C CA . PRO A 1 95 ? -19.271 12.886 -3.281 1.00 77.88 95 PRO A CA 1
ATOM 752 C C . PRO A 1 95 ? -20.241 12.414 -4.337 1.00 77.88 95 PRO A C 1
ATOM 754 O O . PRO A 1 95 ? -21.472 12.509 -4.204 1.00 77.88 95 PRO A O 1
ATOM 757 N N . ASP A 1 96 ? -19.648 11.860 -5.381 1.00 77.25 96 ASP A N 1
ATOM 758 C CA . ASP A 1 96 ? -20.391 11.664 -6.595 1.00 77.25 96 ASP A CA 1
ATOM 759 C C . ASP A 1 96 ? -21.193 10.366 -6.525 1.00 77.25 96 ASP A C 1
ATOM 761 O O . ASP A 1 96 ? -20.958 9.477 -5.695 1.00 77.25 96 ASP A O 1
ATOM 765 N N . THR A 1 97 ? -22.190 10.245 -7.396 1.00 61.66 97 THR A N 1
ATOM 766 C CA . THR A 1 97 ? -22.936 8.989 -7.526 1.00 61.66 97 THR A CA 1
ATOM 767 C C . THR A 1 97 ? -22.818 8.468 -8.940 1.00 61.66 97 THR A C 1
ATOM 769 O O . THR A 1 97 ? -23.308 9.095 -9.878 1.00 61.66 97 THR A O 1
ATOM 772 N N . THR A 1 98 ? -22.214 7.281 -9.076 1.00 53.66 98 THR A N 1
ATOM 773 C CA . THR A 1 98 ? -22.134 6.556 -10.355 1.00 53.66 98 THR A CA 1
ATOM 774 C C . THR A 1 98 ? -23.472 6.638 -11.115 1.00 53.66 98 THR A C 1
ATOM 776 O O . THR A 1 98 ? -24.523 6.369 -10.512 1.00 53.66 98 THR A O 1
ATOM 779 N N . PRO A 1 99 ? -23.484 7.022 -12.409 1.00 46.59 99 PRO A N 1
ATOM 780 C CA . PRO A 1 99 ? -24.720 7.282 -13.149 1.00 46.59 99 PRO A CA 1
ATOM 781 C C . PRO A 1 99 ? -25.726 6.117 -13.110 1.00 46.59 99 PRO A C 1
ATOM 783 O O . PRO A 1 99 ? -25.625 5.141 -13.850 1.00 46.59 99 PRO A O 1
ATOM 786 N N . GLY A 1 100 ? -26.739 6.221 -12.240 1.00 53.84 100 GLY A N 1
ATOM 787 C CA . GLY A 1 100 ? -27.744 5.162 -12.080 1.00 53.84 100 GLY A CA 1
ATOM 788 C C . GLY A 1 100 ? -28.716 5.287 -10.901 1.00 53.84 100 GLY A C 1
ATOM 789 O O . GLY A 1 100 ? -29.789 4.682 -10.945 1.00 53.84 100 GLY A O 1
ATOM 790 N N . THR A 1 101 ? -28.409 6.075 -9.863 1.00 50.22 101 THR A N 1
ATOM 791 C CA . THR A 1 101 ? -29.109 5.999 -8.559 1.00 50.22 101 THR A CA 1
ATOM 792 C C . THR A 1 101 ? -29.848 7.274 -8.103 1.00 50.22 101 THR A C 1
ATOM 794 O O . THR A 1 101 ? -30.137 7.414 -6.917 1.00 50.22 101 THR A O 1
ATOM 797 N N . GLY A 1 102 ? -30.272 8.180 -9.006 1.00 37.94 102 GLY A N 1
ATOM 798 C CA . GLY A 1 102 ? -30.897 9.452 -8.576 1.00 37.94 102 GLY A CA 1
ATOM 799 C C . GLY A 1 102 ? -31.830 10.202 -9.547 1.00 37.94 102 GLY A C 1
ATOM 800 O O . GLY A 1 102 ? -31.449 11.208 -10.122 1.00 37.94 102 GLY A O 1
ATOM 801 N N . SER A 1 103 ? -33.092 9.771 -9.677 1.00 50.91 103 SER A N 1
ATOM 802 C CA . SER A 1 103 ? -34.321 10.551 -10.008 1.00 50.91 103 SER A CA 1
ATOM 803 C C . SER A 1 103 ? -34.306 11.892 -10.805 1.00 50.91 103 SER A C 1
ATOM 805 O O . SER A 1 103 ? -35.214 12.701 -10.604 1.00 50.91 103 SER A O 1
ATOM 807 N N . SER A 1 104 ? -33.447 12.107 -11.804 1.00 51.00 104 SER A N 1
ATOM 808 C CA . SER A 1 104 ? -33.803 12.891 -13.010 1.00 51.00 104 SER A CA 1
ATOM 809 C C . SER A 1 104 ? -32.810 12.679 -14.153 1.00 51.00 104 SER A C 1
ATOM 811 O O . SER A 1 104 ? -32.018 13.564 -14.457 1.00 51.00 104 SER A O 1
ATOM 813 N N . VAL A 1 105 ? -32.877 11.510 -14.792 1.00 52.97 105 VAL A N 1
ATOM 814 C CA . VAL A 1 105 ? -31.997 11.117 -15.907 1.00 52.97 105 VAL A CA 1
ATOM 815 C C . VAL A 1 105 ? -32.101 12.133 -17.064 1.00 52.97 105 VAL A C 1
ATOM 817 O O . VAL A 1 105 ? -33.192 12.275 -17.637 1.00 52.97 105 VAL A O 1
ATOM 820 N N . PRO A 1 106 ? -31.015 12.857 -17.409 1.00 61.41 106 PRO A N 1
ATOM 821 C CA . PRO A 1 106 ? -30.901 13.564 -18.682 1.00 61.41 106 PRO A CA 1
ATOM 822 C C . PRO A 1 106 ? -30.982 12.546 -19.824 1.00 61.41 106 PRO A C 1
ATOM 824 O O . PRO A 1 106 ? -30.666 11.379 -19.625 1.00 61.41 106 PRO A O 1
ATOM 827 N N . ALA A 1 107 ? -31.446 12.949 -21.006 1.00 74.50 107 ALA A N 1
ATOM 828 C CA . ALA A 1 107 ? -31.517 12.005 -22.117 1.00 74.50 107 ALA A CA 1
ATOM 829 C C . ALA A 1 107 ? -30.108 11.527 -22.500 1.00 74.50 107 ALA A C 1
ATOM 831 O O . ALA A 1 107 ? -29.202 12.344 -22.609 1.00 74.50 107 ALA A O 1
ATOM 832 N N . ASP A 1 108 ? -29.983 10.219 -22.676 1.00 77.31 108 ASP A N 1
ATOM 833 C CA . ASP A 1 108 ? -28.907 9.509 -23.358 1.00 77.31 108 ASP A CA 1
ATOM 834 C C . ASP A 1 108 ? -29.629 8.802 -24.522 1.00 77.31 108 ASP A C 1
ATOM 836 O O . ASP A 1 108 ? -30.581 8.029 -24.313 1.00 77.31 108 ASP A O 1
ATOM 840 N N . SER A 1 109 ? -29.324 9.229 -25.748 1.00 82.75 109 SER A N 1
ATOM 841 C CA . SER A 1 109 ? -30.118 8.921 -26.942 1.00 82.75 109 SER A CA 1
ATOM 842 C C . SER A 1 109 ? -29.698 7.647 -27.678 1.00 82.75 109 SER A C 1
ATOM 844 O O . SER A 1 109 ? -30.490 7.148 -28.493 1.00 82.75 109 SER A O 1
ATOM 846 N N . ASP A 1 110 ? -28.514 7.102 -27.404 1.00 77.75 110 ASP A N 1
ATOM 847 C CA . ASP A 1 110 ? -28.006 5.868 -28.019 1.00 77.75 110 ASP A CA 1
ATOM 848 C C . ASP A 1 110 ? -27.522 4.799 -27.022 1.00 77.75 110 ASP A C 1
ATOM 850 O O . ASP A 1 110 ? -27.529 3.616 -27.390 1.00 77.75 110 ASP A O 1
ATOM 854 N N . GLY A 1 111 ? -27.316 5.154 -25.753 1.00 83.94 111 GLY A N 1
ATOM 855 C CA . GLY A 1 111 ? -27.197 4.239 -24.622 1.00 83.94 111 GLY A CA 1
ATOM 856 C C . GLY A 1 111 ? -25.767 3.848 -24.263 1.00 83.94 111 GLY A C 1
ATOM 857 O O . GLY A 1 111 ? -25.576 2.709 -23.823 1.00 83.94 111 GLY A O 1
ATOM 858 N N . ASP A 1 112 ? -24.784 4.714 -24.507 1.00 81.44 112 ASP A N 1
ATOM 859 C CA . ASP A 1 112 ? -23.364 4.444 -24.246 1.00 81.44 112 ASP A CA 1
ATOM 860 C C . ASP A 1 112 ? -22.879 4.840 -22.837 1.00 81.44 112 ASP A C 1
ATOM 862 O O . ASP A 1 112 ? -21.857 4.325 -22.382 1.00 81.44 112 ASP A O 1
ATOM 866 N N . GLY A 1 113 ? -23.646 5.667 -22.118 1.00 82.38 113 GLY A N 1
ATOM 867 C CA . GLY A 1 113 ? -23.308 6.194 -20.793 1.00 82.38 113 GLY A CA 1
ATOM 868 C C . GLY A 1 113 ? -23.036 7.702 -20.756 1.00 82.38 113 GLY A C 1
ATOM 869 O O . GLY A 1 113 ? -23.040 8.279 -19.663 1.00 82.38 113 GLY A O 1
ATOM 870 N N . PHE A 1 114 ? -22.873 8.360 -21.904 1.00 80.81 114 PHE A N 1
ATOM 871 C CA . PHE A 1 114 ? -22.798 9.812 -22.013 1.00 80.81 114 PHE A CA 1
ATOM 872 C C . PHE A 1 114 ? -24.200 10.408 -22.203 1.00 80.81 114 PHE A C 1
ATOM 874 O O . PHE A 1 114 ? -25.061 9.902 -22.916 1.00 80.81 114 PHE A O 1
ATOM 881 N N . ILE A 1 115 ? -24.472 11.513 -21.511 1.00 82.44 115 ILE A N 1
ATOM 882 C CA . ILE A 1 115 ? -25.752 12.221 -21.641 1.00 82.44 115 ILE A CA 1
ATOM 883 C C . ILE A 1 115 ? -25.698 13.207 -22.814 1.00 82.44 115 ILE A C 1
ATOM 885 O O . ILE A 1 115 ? -24.709 13.922 -22.943 1.00 82.44 115 ILE A O 1
ATOM 889 N N . ASP A 1 116 ? -26.799 13.363 -23.566 1.00 79.56 116 ASP A N 1
ATOM 890 C CA . ASP A 1 116 ? -26.995 14.189 -24.787 1.00 79.56 116 ASP A CA 1
ATOM 891 C C . ASP A 1 116 ? -26.429 15.637 -24.740 1.00 79.56 116 ASP A C 1
ATOM 893 O O . ASP A 1 116 ? -26.417 16.347 -25.751 1.00 79.56 116 ASP A O 1
ATOM 897 N N . ILE A 1 117 ? -26.101 16.147 -23.548 1.00 78.38 117 ILE A N 1
ATOM 898 C CA . ILE A 1 117 ? -25.591 17.502 -23.288 1.00 78.38 117 ILE A CA 1
ATOM 899 C C . ILE A 1 117 ? -24.071 17.559 -23.043 1.00 78.38 117 ILE A C 1
ATOM 901 O O . ILE A 1 117 ? -23.491 18.633 -23.207 1.00 78.38 117 ILE A O 1
ATOM 905 N N . LEU A 1 118 ? -23.454 16.441 -22.651 1.00 75.62 118 LEU A N 1
ATOM 906 C CA . LEU A 1 118 ? -22.003 16.269 -22.497 1.00 75.62 118 LEU A CA 1
ATOM 907 C C . LEU A 1 118 ? -21.399 15.491 -23.673 1.00 75.62 118 LEU A C 1
ATOM 909 O O . LEU A 1 118 ? -20.269 15.764 -24.055 1.00 75.62 118 LEU A O 1
ATOM 913 N N . ASP A 1 119 ? -22.184 14.597 -24.265 1.00 81.06 119 ASP A N 1
ATOM 914 C CA . ASP A 1 119 ? -21.868 13.818 -25.457 1.00 81.06 119 ASP A CA 1
ATOM 915 C C . ASP A 1 119 ? -21.674 14.711 -26.709 1.00 81.06 119 ASP A C 1
ATOM 917 O O . ASP A 1 119 ? -22.532 15.538 -27.061 1.00 81.06 119 ASP A O 1
ATOM 921 N N . LEU A 1 120 ? -20.536 14.560 -27.400 1.00 85.62 120 LEU A N 1
ATOM 922 C CA . LEU A 1 120 ? -20.233 15.257 -28.659 1.00 85.62 120 LEU A CA 1
ATOM 923 C C . LEU A 1 120 ? -20.940 14.629 -29.881 1.00 85.62 120 LEU A C 1
ATOM 925 O O . LEU A 1 120 ? -21.130 15.315 -30.901 1.00 85.62 120 LEU A O 1
ATOM 929 N N . CYS A 1 121 ? -21.382 13.375 -29.779 1.00 83.19 121 CYS A N 1
ATOM 930 C CA . CYS A 1 121 ? -22.094 12.593 -30.783 1.00 83.19 121 CYS A CA 1
ATOM 931 C C . CYS A 1 121 ? -23.454 11.963 -30.328 1.00 83.19 121 CYS A C 1
ATOM 933 O O . CYS A 1 121 ? -23.652 10.806 -30.686 1.00 83.19 121 CYS A O 1
ATOM 935 N N . PRO A 1 122 ? -24.479 12.716 -29.820 1.00 84.25 122 PRO A N 1
ATOM 936 C CA . PRO A 1 122 ? -25.778 12.245 -29.232 1.00 84.25 122 PRO A CA 1
ATOM 937 C C . PRO A 1 122 ? -26.744 11.339 -30.027 1.00 84.25 122 PRO A C 1
ATOM 939 O O . PRO A 1 122 ? -27.968 11.475 -29.937 1.00 84.25 122 PRO A O 1
ATOM 942 N N . THR A 1 123 ? -26.238 10.506 -30.925 1.00 81.12 123 THR A N 1
ATOM 943 C CA . THR A 1 123 ? -26.951 9.536 -31.769 1.00 81.12 123 THR A CA 1
ATOM 944 C C . THR A 1 123 ? -26.031 8.415 -32.302 1.00 81.12 123 THR A C 1
ATOM 946 O O . THR A 1 123 ? -26.470 7.639 -33.166 1.00 81.12 123 THR A O 1
ATOM 949 N N . GLN A 1 124 ? -24.755 8.377 -31.906 1.00 81.56 124 GLN A N 1
ATOM 950 C CA . GLN A 1 124 ? -23.794 7.332 -32.240 1.00 81.56 124 GLN A CA 1
ATOM 951 C C . GLN A 1 124 ? -23.026 6.942 -30.971 1.00 81.56 124 GLN A C 1
ATOM 953 O O . GLN A 1 124 ? -22.207 7.740 -30.544 1.00 81.56 124 GLN A O 1
ATOM 958 N N . PRO A 1 125 ? -23.227 5.724 -30.442 1.00 81.38 125 PRO A N 1
ATOM 959 C CA . PRO A 1 125 ? -22.668 5.345 -29.154 1.00 81.38 125 PRO A CA 1
ATOM 960 C C . PRO A 1 125 ? -21.147 5.206 -29.225 1.00 81.38 125 PRO A C 1
ATOM 962 O O . PRO A 1 125 ? -20.627 4.614 -30.183 1.00 81.38 125 PRO A O 1
ATOM 965 N N . GLU A 1 126 ? -20.477 5.679 -28.181 1.00 82.88 126 GLU A N 1
ATOM 966 C CA . GLU A 1 126 ? -19.054 5.531 -27.909 1.00 82.88 126 GLU A CA 1
ATOM 967 C C . GLU A 1 126 ? -18.576 4.084 -28.110 1.00 82.88 126 GLU A C 1
ATOM 969 O O . GLU A 1 126 ? -19.250 3.088 -27.819 1.00 82.88 126 GLU A O 1
ATOM 974 N N . THR A 1 127 ? -17.363 3.964 -28.630 1.00 79.06 127 THR A N 1
ATOM 975 C CA . THR A 1 127 ? -16.638 2.712 -28.790 1.00 79.06 127 THR A CA 1
ATOM 976 C C . THR A 1 127 ? -15.441 2.727 -27.847 1.00 79.06 127 THR A C 1
ATOM 978 O O . THR A 1 127 ? -14.322 2.865 -28.317 1.00 79.06 127 THR A O 1
ATOM 981 N N . PHE A 1 128 ? -15.672 2.540 -26.540 1.00 75.94 128 PHE A N 1
ATOM 982 C CA . PHE A 1 128 ? -14.632 2.462 -25.497 1.00 75.94 128 PHE A CA 1
ATOM 983 C C . PHE A 1 128 ? -13.437 1.604 -25.940 1.00 75.94 128 PHE A C 1
ATOM 985 O O . PHE A 1 128 ? -13.525 0.370 -25.994 1.00 75.94 128 PHE A O 1
ATOM 992 N N . ASN A 1 129 ? -12.339 2.259 -26.321 1.00 66.88 129 ASN A N 1
ATOM 993 C CA . ASN A 1 129 ? -11.210 1.609 -26.979 1.00 66.88 129 ASN A CA 1
ATOM 994 C C . ASN A 1 129 ? -9.837 2.170 -26.575 1.00 66.88 129 ASN A C 1
ATOM 996 O O . ASN A 1 129 ? -8.815 1.717 -27.101 1.00 66.88 129 ASN A O 1
ATOM 1000 N N . GLY A 1 130 ? -9.787 3.082 -25.606 1.00 63.47 130 GLY A N 1
ATOM 1001 C CA . GLY A 1 130 ? -8.596 3.772 -25.116 1.00 63.47 130 GLY A CA 1
ATOM 1002 C C . GLY A 1 130 ? -8.200 5.004 -25.936 1.00 63.47 130 GLY A C 1
ATOM 1003 O O . GLY A 1 130 ? -7.071 5.474 -25.792 1.00 63.47 130 GLY A O 1
ATOM 1004 N N . ILE A 1 131 ? -9.084 5.520 -26.796 1.00 60.88 131 ILE A N 1
ATOM 1005 C CA . ILE A 1 131 ? -8.855 6.721 -27.609 1.00 60.88 131 ILE A CA 1
ATOM 1006 C C . ILE A 1 131 ? -10.035 7.654 -27.371 1.00 60.88 131 ILE A C 1
ATOM 1008 O O . ILE A 1 131 ? -11.122 7.385 -27.855 1.00 60.88 131 ILE A O 1
ATOM 1012 N N . LEU A 1 132 ? -9.794 8.734 -26.619 1.00 71.00 132 LEU A N 1
ATOM 1013 C CA . LEU A 1 132 ? -10.778 9.783 -26.311 1.00 71.00 132 LEU A CA 1
ATOM 1014 C C . LEU A 1 132 ? -12.133 9.279 -25.770 1.00 71.00 132 LEU A C 1
ATOM 1016 O O . LEU A 1 132 ? -13.103 10.023 -25.838 1.00 71.00 132 LEU A O 1
ATOM 1020 N N . ASP A 1 133 ? -12.142 8.104 -25.118 1.00 76.88 133 ASP A N 1
ATOM 1021 C CA . ASP A 1 133 ? -13.255 7.428 -24.411 1.00 76.88 133 ASP A CA 1
ATOM 1022 C C . ASP A 1 133 ? -14.052 8.292 -23.386 1.00 76.88 133 ASP A C 1
ATOM 1024 O O . ASP A 1 133 ? -14.818 7.756 -22.588 1.00 76.88 133 ASP A O 1
ATOM 1028 N N . THR A 1 134 ? -13.832 9.607 -23.325 1.00 83.44 134 THR A N 1
ATOM 1029 C CA . THR A 1 134 ? -14.498 10.591 -22.464 1.00 83.44 134 THR A CA 1
ATOM 1030 C C . THR A 1 134 ? -15.303 11.648 -23.233 1.00 83.44 134 THR A C 1
ATOM 1032 O O . THR A 1 134 ? -15.890 12.516 -22.583 1.00 83.44 134 THR A O 1
ATOM 1035 N N . ASP A 1 135 ? -15.333 11.625 -24.576 1.00 80.31 135 ASP A N 1
ATOM 1036 C CA . ASP A 1 135 ? -16.039 12.634 -25.389 1.00 80.31 135 ASP A CA 1
ATOM 1037 C C . ASP A 1 135 ? -17.387 12.168 -25.993 1.00 80.31 135 ASP A C 1
ATOM 1039 O O . ASP A 1 135 ? -18.187 13.012 -26.415 1.00 80.31 135 ASP A O 1
ATOM 1043 N N . GLY A 1 136 ? -17.690 10.866 -25.942 1.00 82.56 136 GLY A N 1
ATOM 1044 C CA . GLY A 1 136 ? -18.960 10.280 -26.392 1.00 82.56 136 GLY A CA 1
ATOM 1045 C C . GLY A 1 136 ? -19.041 10.048 -27.905 1.00 82.56 136 GLY A C 1
ATOM 1046 O O . GLY A 1 136 ? -20.086 9.664 -28.425 1.00 82.56 136 GLY A O 1
ATOM 1047 N N . CYS A 1 137 ? -17.967 10.291 -28.660 1.00 82.25 137 CYS A N 1
ATOM 1048 C CA . CYS A 1 137 ? -17.936 10.039 -30.094 1.00 82.25 137 CYS A CA 1
ATOM 1049 C C . CYS A 1 137 ? -17.228 8.723 -30.427 1.00 82.25 137 CYS A C 1
ATOM 1051 O O . CYS A 1 137 ? -16.059 8.580 -30.103 1.00 82.25 137 CYS A O 1
ATOM 1053 N N . PRO A 1 138 ? -17.836 7.820 -31.232 1.00 79.62 138 PRO A N 1
ATOM 1054 C CA . PRO A 1 138 ? -17.237 6.537 -31.585 1.00 79.62 138 PRO A CA 1
ATOM 1055 C C . PRO A 1 138 ? -15.921 6.714 -32.334 1.00 79.62 138 PRO A C 1
ATOM 1057 O O . PRO A 1 138 ? -15.890 6.870 -33.567 1.00 79.62 138 PRO A O 1
ATOM 1060 N N . ASP A 1 139 ? -14.833 6.633 -31.583 1.00 74.88 139 ASP A N 1
ATOM 1061 C CA . ASP A 1 139 ? -13.511 6.700 -32.150 1.00 74.88 139 ASP A CA 1
ATOM 1062 C C . ASP A 1 139 ? -13.178 5.388 -32.859 1.00 74.88 139 ASP A C 1
ATOM 1064 O O . ASP A 1 139 ? -13.588 4.286 -32.486 1.00 74.88 139 ASP A O 1
ATOM 1068 N N . THR A 1 140 ? -12.444 5.504 -33.960 1.00 65.69 140 THR A N 1
ATOM 1069 C CA . THR A 1 140 ? -11.987 4.336 -34.713 1.00 65.69 140 THR A CA 1
ATOM 1070 C C . THR A 1 140 ? -10.481 4.309 -34.694 1.00 65.69 140 THR A C 1
ATOM 1072 O O . THR A 1 140 ? -9.869 5.296 -35.112 1.00 65.69 140 THR A O 1
ATOM 1075 N N . PHE A 1 141 ? -9.899 3.159 -34.341 1.00 59.34 141 PHE A N 1
ATOM 1076 C CA . PHE A 1 141 ? -8.473 2.900 -34.521 1.00 59.34 141 PHE A CA 1
ATOM 1077 C C . PHE A 1 141 ? -8.025 3.406 -35.894 1.00 59.34 141 PHE A C 1
ATOM 1079 O O . PHE A 1 141 ? -8.448 2.901 -36.945 1.00 59.34 141 PHE A O 1
ATOM 1086 N N . GLY A 1 142 ? -7.173 4.433 -35.893 1.00 51.81 142 GLY A N 1
ATOM 1087 C CA . GLY A 1 142 ? -6.510 4.868 -37.111 1.00 51.81 142 GLY A CA 1
ATOM 1088 C C . GLY A 1 142 ? -5.806 3.661 -37.728 1.00 51.81 142 GLY A C 1
ATOM 1089 O O . GLY A 1 142 ? -5.298 2.808 -37.007 1.00 51.81 142 GLY A O 1
ATOM 1090 N N . SER A 1 143 ? -5.760 3.556 -39.060 1.00 51.12 143 SER A N 1
ATOM 1091 C CA . SER A 1 143 ? -5.216 2.372 -39.763 1.00 51.12 143 SER A CA 1
ATOM 1092 C C . SER A 1 143 ? -3.679 2.213 -39.675 1.00 51.12 143 SER A C 1
ATOM 1094 O O . SER A 1 143 ? -3.045 1.762 -40.628 1.00 51.12 143 SER A O 1
ATOM 1096 N N . GLY A 1 144 ? -3.101 2.635 -38.553 1.00 56.78 144 GLY A N 1
ATOM 1097 C CA . GLY A 1 144 ? -1.720 2.507 -38.100 1.00 56.78 144 GLY A CA 1
ATOM 1098 C C . GLY A 1 144 ? -1.590 2.821 -36.598 1.00 56.78 144 GLY A C 1
ATOM 1099 O O . GLY A 1 144 ? -0.574 3.383 -36.207 1.00 56.78 144 GLY A O 1
ATOM 1100 N N . SER A 1 145 ? -2.641 2.561 -35.804 1.00 67.12 145 SER A N 1
ATOM 1101 C CA . SER A 1 145 ? -2.523 2.344 -34.354 1.00 67.12 145 SER A CA 1
ATOM 1102 C C . SER A 1 145 ? -1.940 0.949 -34.132 1.00 67.12 145 SER A C 1
ATOM 1104 O O . SER A 1 145 ? -2.279 0.040 -34.893 1.00 67.12 145 SER A O 1
ATOM 1106 N N . ASP A 1 146 ? -1.029 0.856 -33.175 1.00 72.31 146 ASP A N 1
ATOM 1107 C CA . ASP A 1 146 ? -0.185 -0.290 -32.819 1.00 72.31 146 ASP A CA 1
ATOM 1108 C C . ASP A 1 146 ? 0.275 0.011 -31.379 1.00 72.31 146 ASP A C 1
ATOM 1110 O O . ASP A 1 146 ? 1.125 0.888 -31.162 1.00 72.31 146 ASP A O 1
ATOM 1114 N N . ARG A 1 147 ? -0.480 -0.490 -30.393 1.00 76.94 147 ARG A N 1
ATOM 1115 C CA . ARG A 1 147 ? -0.506 0.092 -29.034 1.00 76.94 147 ARG A CA 1
ATOM 1116 C C . ARG A 1 147 ? 0.537 -0.490 -28.091 1.00 76.94 147 ARG A C 1
ATOM 1118 O O . ARG A 1 147 ? 1.161 0.266 -27.344 1.00 76.94 147 ARG A O 1
ATOM 1125 N N . ASP A 1 148 ? 0.691 -1.802 -28.126 1.00 72.44 148 ASP A N 1
ATOM 1126 C CA . ASP A 1 148 ? 1.761 -2.572 -27.488 1.00 72.44 148 ASP A CA 1
ATOM 1127 C C . ASP A 1 148 ? 3.057 -2.567 -28.318 1.00 72.44 148 ASP A C 1
ATOM 1129 O O . ASP A 1 148 ? 4.122 -2.801 -27.751 1.00 72.44 148 ASP A O 1
ATOM 1133 N N . ARG A 1 149 ? 2.991 -2.127 -29.586 1.00 79.81 149 ARG A N 1
ATOM 1134 C CA . ARG A 1 149 ? 4.132 -1.808 -30.468 1.00 79.81 149 ARG A CA 1
ATOM 1135 C C . ARG A 1 149 ? 4.873 -3.024 -31.011 1.00 79.81 149 ARG A C 1
ATOM 1137 O O . ARG A 1 149 ? 6.032 -2.897 -31.410 1.00 79.81 149 ARG A O 1
ATOM 1144 N N . ASP A 1 150 ? 4.207 -4.169 -31.083 1.00 77.44 150 ASP A N 1
ATOM 1145 C CA . ASP A 1 150 ? 4.803 -5.403 -31.597 1.00 77.44 150 ASP A CA 1
ATOM 1146 C C . ASP A 1 150 ? 4.982 -5.411 -33.134 1.00 77.44 150 ASP A C 1
ATOM 1148 O O . ASP A 1 150 ? 5.663 -6.284 -33.687 1.00 77.44 150 ASP A O 1
ATOM 1152 N N . GLY A 1 151 ? 4.410 -4.425 -33.840 1.00 78.38 151 GLY A N 1
ATOM 1153 C CA . GLY A 1 151 ? 4.449 -4.283 -35.297 1.00 78.38 151 GLY A CA 1
ATOM 1154 C C . GLY A 1 151 ? 3.202 -4.793 -36.037 1.00 78.38 151 GLY A C 1
ATOM 1155 O O . GLY A 1 151 ? 3.146 -4.691 -37.276 1.00 78.38 151 GLY A O 1
ATOM 1156 N N . VAL A 1 152 ? 2.207 -5.323 -35.325 1.00 82.19 152 VAL A N 1
ATOM 1157 C CA . VAL A 1 152 ? 0.886 -5.734 -35.808 1.00 82.19 152 VAL A CA 1
ATOM 1158 C C . VAL A 1 152 ? -0.128 -4.636 -35.446 1.00 82.19 152 VAL A C 1
ATOM 1160 O O . VAL A 1 152 ? -0.475 -4.445 -34.294 1.00 82.19 152 VAL A O 1
ATOM 1163 N N . PRO A 1 153 ? -0.674 -3.885 -36.420 1.00 80.75 153 PRO A N 1
ATOM 1164 C CA . PRO A 1 153 ? -1.613 -2.811 -36.095 1.00 80.75 153 PRO A CA 1
ATOM 1165 C C . PRO A 1 153 ? -2.903 -3.324 -35.428 1.00 80.75 153 PRO A C 1
ATOM 1167 O O . PRO A 1 153 ? -3.492 -4.264 -35.967 1.00 80.75 153 PRO A O 1
ATOM 1170 N N . ASP A 1 154 ? -3.439 -2.608 -34.424 1.00 73.25 154 ASP A N 1
ATOM 1171 C CA . ASP A 1 154 ? -4.605 -2.948 -33.562 1.00 73.25 154 ASP A CA 1
ATOM 1172 C C . ASP A 1 154 ? -5.834 -3.555 -34.290 1.00 73.25 154 ASP A C 1
ATOM 1174 O O . ASP A 1 154 ? -6.685 -4.217 -33.704 1.00 73.25 154 ASP A O 1
ATOM 1178 N N . HIS A 1 155 ? -5.994 -3.269 -35.587 1.00 76.12 155 HIS A N 1
ATOM 1179 C CA . HIS A 1 155 ? -7.114 -3.714 -36.429 1.00 76.12 155 HIS A CA 1
ATOM 1180 C C . HIS A 1 155 ? -6.876 -5.039 -37.184 1.00 76.12 155 HIS A C 1
ATOM 1182 O O . HIS A 1 155 ? -7.770 -5.513 -37.897 1.00 76.12 155 HIS A O 1
ATOM 1188 N N . LEU A 1 156 ? -5.662 -5.581 -37.107 1.00 78.62 156 LEU A N 1
ATOM 1189 C CA . LEU A 1 156 ? -5.232 -6.885 -37.629 1.00 78.62 156 LEU A CA 1
ATOM 1190 C C . LEU A 1 156 ? -4.800 -7.836 -36.508 1.00 78.62 156 LEU A C 1
ATOM 1192 O O . LEU A 1 156 ? -4.776 -9.044 -36.734 1.00 78.62 156 LEU A O 1
ATOM 1196 N N . ASP A 1 157 ? -4.495 -7.263 -35.353 1.00 78.75 157 ASP A N 1
ATOM 1197 C CA . ASP A 1 157 ? -4.102 -7.893 -34.108 1.00 78.75 157 ASP A CA 1
ATOM 1198 C C . ASP A 1 157 ? -5.296 -8.569 -33.390 1.00 78.75 157 ASP A C 1
ATOM 1200 O O . ASP A 1 157 ? -6.435 -8.083 -33.423 1.00 78.75 157 ASP A O 1
ATOM 1204 N N . ALA A 1 158 ? -5.050 -9.733 -32.788 1.00 84.75 158 ALA A N 1
ATOM 1205 C CA . ALA A 1 158 ? -5.994 -10.492 -31.978 1.00 84.75 158 ALA A CA 1
ATOM 1206 C C . ALA A 1 158 ? -5.830 -10.280 -30.454 1.00 84.75 158 ALA A C 1
ATOM 1208 O O . ALA A 1 158 ? -6.769 -10.617 -29.720 1.00 84.75 158 ALA A O 1
ATOM 1209 N N . CYS A 1 159 ? -4.724 -9.691 -29.987 1.00 83.69 159 CYS A N 1
ATOM 1210 C CA . CYS A 1 159 ? -4.455 -9.313 -28.598 1.00 83.69 159 CYS A CA 1
ATOM 1211 C C . CYS A 1 159 ? -3.904 -7.860 -28.448 1.00 83.69 159 CYS A C 1
ATOM 1213 O O . CYS A 1 159 ? -2.861 -7.716 -27.822 1.00 83.69 159 CYS A O 1
ATOM 1215 N N . PRO A 1 160 ? -4.640 -6.780 -28.836 1.00 79.50 160 PRO A N 1
ATOM 1216 C CA . PRO A 1 160 ? -4.130 -5.392 -29.027 1.00 79.50 160 PRO A CA 1
ATOM 1217 C C . PRO A 1 160 ? -3.655 -4.579 -27.804 1.00 79.50 160 PRO A C 1
ATOM 1219 O O . PRO A 1 160 ? -3.763 -3.347 -27.781 1.00 79.50 160 PRO A O 1
ATOM 1222 N N . LEU A 1 161 ? -3.261 -5.265 -26.734 1.00 79.75 161 LEU A N 1
ATOM 1223 C CA . LEU A 1 161 ? -2.771 -4.755 -25.452 1.00 79.75 161 LEU A CA 1
ATOM 1224 C C . LEU A 1 161 ? -1.647 -5.657 -24.889 1.00 79.75 161 LEU A C 1
ATOM 1226 O O . LEU A 1 161 ? -1.383 -5.633 -23.683 1.00 79.75 161 LEU A O 1
ATOM 1230 N N . SER A 1 162 ? -1.087 -6.568 -25.681 1.00 81.06 162 SER A N 1
ATOM 1231 C CA . SER A 1 162 ? -0.193 -7.640 -25.241 1.00 81.06 162 SER A CA 1
ATOM 1232 C C . SER A 1 162 ? 0.685 -8.093 -26.403 1.00 81.06 162 SER A C 1
ATOM 1234 O O . SER A 1 162 ? 0.296 -8.991 -27.140 1.00 81.06 162 SER A O 1
ATOM 1236 N N . ALA A 1 163 ? 1.878 -7.503 -26.495 1.00 80.75 163 ALA A N 1
ATOM 1237 C CA . ALA A 1 163 ? 2.817 -7.704 -27.593 1.00 80.75 163 ALA A CA 1
ATOM 1238 C C . ALA A 1 163 ? 3.061 -9.183 -27.959 1.00 80.75 163 ALA A C 1
ATOM 1240 O O . ALA A 1 163 ? 3.302 -10.035 -27.094 1.00 80.75 163 ALA A O 1
ATOM 1241 N N . GLU A 1 164 ? 3.049 -9.458 -29.263 1.00 83.50 164 GLU A N 1
ATOM 1242 C CA . GLU A 1 164 ? 3.480 -10.706 -29.882 1.00 83.50 164 GLU A CA 1
ATOM 1243 C C . GLU A 1 164 ? 4.875 -11.132 -29.413 1.00 83.50 164 GLU A C 1
ATOM 1245 O O . GLU A 1 164 ? 5.820 -10.349 -29.357 1.00 83.50 164 GLU A O 1
ATOM 1250 N N . THR A 1 165 ? 5.026 -12.426 -29.144 1.00 80.69 165 THR A N 1
ATOM 1251 C CA . THR A 1 165 ? 6.291 -13.012 -28.698 1.00 80.69 165 THR A CA 1
ATOM 1252 C C . THR A 1 165 ? 6.937 -13.725 -29.879 1.00 80.69 165 THR A C 1
ATOM 1254 O O . THR A 1 165 ? 6.625 -14.889 -30.149 1.00 80.69 165 THR A O 1
ATOM 1257 N N . TYR A 1 166 ? 7.853 -13.064 -30.592 1.00 77.00 166 TYR A N 1
ATOM 1258 C CA . TYR A 1 166 ? 8.385 -13.558 -31.866 1.00 77.00 166 TYR A CA 1
ATOM 1259 C C . TYR A 1 166 ? 9.219 -14.832 -31.684 1.00 77.00 166 TYR A C 1
ATOM 1261 O O . TYR A 1 166 ? 10.408 -14.814 -31.372 1.00 77.00 166 TYR A O 1
ATOM 1269 N N . ASN A 1 167 ? 8.592 -15.988 -31.921 1.00 71.25 167 ASN A N 1
ATOM 1270 C CA . ASN A 1 167 ? 9.147 -17.296 -31.555 1.00 71.25 167 ASN A CA 1
ATOM 1271 C C . ASN A 1 167 ? 9.121 -18.334 -32.709 1.00 71.25 167 ASN A C 1
ATOM 1273 O O . ASN A 1 167 ? 9.599 -19.468 -32.567 1.00 71.25 167 ASN A O 1
ATOM 1277 N N . LYS A 1 168 ? 8.667 -17.910 -33.897 1.00 77.06 168 LYS A N 1
ATOM 1278 C CA . LYS A 1 168 ? 8.404 -18.672 -35.138 1.00 77.06 168 LYS A CA 1
ATOM 1279 C C . LYS A 1 168 ? 7.134 -19.529 -35.111 1.00 77.06 168 LYS A C 1
ATOM 1281 O O . LYS A 1 168 ? 7.013 -20.469 -35.916 1.00 77.06 168 LYS A O 1
ATOM 1286 N N . PHE A 1 169 ? 6.195 -19.224 -34.226 1.00 78.69 169 PHE A N 1
ATOM 1287 C CA . PHE A 1 169 ? 4.887 -19.852 -34.136 1.00 78.69 169 PHE A CA 1
ATOM 1288 C C . PHE A 1 169 ? 3.819 -18.763 -34.004 1.00 78.69 169 PHE A C 1
ATOM 1290 O O . PHE A 1 169 ? 3.698 -18.114 -32.984 1.00 78.69 169 PHE A O 1
ATOM 1297 N N . GLN A 1 170 ? 3.059 -18.613 -35.089 1.00 80.88 170 GLN A N 1
ATOM 1298 C CA . GLN A 1 170 ? 1.934 -17.691 -35.266 1.00 80.88 170 GLN A CA 1
ATOM 1299 C C . GLN A 1 170 ? 2.214 -16.178 -35.261 1.00 80.88 170 GLN A C 1
ATOM 1301 O O . GLN A 1 170 ? 1.274 -15.506 -35.665 1.00 80.88 170 GLN A O 1
ATOM 1306 N N . ASP A 1 171 ? 3.467 -15.713 -35.061 1.00 80.00 171 ASP A N 1
ATOM 1307 C CA . ASP A 1 171 ? 4.027 -14.320 -35.101 1.00 80.00 171 ASP A CA 1
ATOM 1308 C C . ASP A 1 171 ? 3.519 -13.320 -36.189 1.00 80.00 171 ASP A C 1
ATOM 1310 O O . ASP A 1 171 ? 4.264 -12.707 -36.955 1.00 80.00 171 ASP A O 1
ATOM 1314 N N . THR A 1 172 ? 2.205 -13.219 -36.328 1.00 81.88 172 THR A N 1
ATOM 1315 C CA . THR A 1 172 ? 1.413 -12.479 -37.319 1.00 81.88 172 THR A CA 1
ATOM 1316 C C . THR A 1 172 ? -0.048 -12.314 -36.882 1.00 81.88 172 THR A C 1
ATOM 1318 O O . THR A 1 172 ? -0.799 -11.665 -37.616 1.00 81.88 172 THR A O 1
ATOM 1321 N N . ASP A 1 173 ? -0.481 -12.949 -35.782 1.00 83.56 173 ASP A N 1
ATOM 1322 C CA . ASP A 1 173 ? -1.797 -12.721 -35.182 1.00 83.56 173 ASP A CA 1
ATOM 1323 C C . ASP A 1 173 ? -1.769 -11.786 -33.962 1.00 83.56 173 ASP A C 1
ATOM 1325 O O . ASP A 1 173 ? -2.847 -11.340 -33.574 1.00 83.56 173 ASP A O 1
ATOM 1329 N N . GLY A 1 174 ? -0.586 -11.378 -33.480 1.00 83.25 174 GLY A N 1
ATOM 1330 C CA . GLY A 1 174 ? -0.433 -10.311 -32.481 1.00 83.25 174 GLY A CA 1
ATOM 1331 C C . GLY A 1 174 ? -0.619 -10.806 -31.048 1.00 83.25 174 GLY A C 1
ATOM 1332 O O . GLY A 1 174 ? -0.982 -10.043 -30.167 1.00 83.25 174 GLY A O 1
ATOM 1333 N N . CYS A 1 175 ? -0.474 -12.112 -30.804 1.00 85.06 175 CYS A N 1
ATOM 1334 C CA . CYS A 1 175 ? -0.814 -12.724 -29.522 1.00 85.06 175 CYS A CA 1
ATOM 1335 C C . CYS A 1 175 ? 0.363 -13.537 -28.967 1.00 85.06 175 CYS A C 1
ATOM 1337 O O . CYS A 1 175 ? 0.761 -14.505 -29.611 1.00 85.06 175 CYS A O 1
ATOM 1339 N N . PRO A 1 176 ? 0.841 -13.270 -27.734 1.00 82.31 176 PRO A N 1
ATOM 1340 C CA . PRO A 1 176 ? 2.023 -13.916 -27.166 1.00 82.31 176 PRO A CA 1
ATOM 1341 C C . PRO A 1 176 ? 1.859 -15.437 -27.051 1.00 82.31 176 PRO A C 1
ATOM 1343 O O . PRO A 1 176 ? 1.235 -15.972 -26.124 1.00 82.31 176 PRO A O 1
ATOM 1346 N N . ASP A 1 177 ? 2.438 -16.144 -28.018 1.00 81.31 177 ASP A N 1
ATOM 1347 C CA . ASP A 1 177 ? 2.374 -17.596 -28.123 1.00 81.31 177 ASP A CA 1
ATOM 1348 C C . ASP A 1 177 ? 3.516 -18.279 -27.344 1.00 81.31 177 ASP A C 1
ATOM 1350 O O . ASP A 1 177 ? 4.564 -17.696 -27.070 1.00 81.31 177 ASP A O 1
ATOM 1354 N N . THR A 1 178 ? 3.347 -19.556 -26.974 1.00 72.56 178 THR A N 1
ATOM 1355 C CA . THR A 1 178 ? 4.359 -20.281 -26.169 1.00 72.56 178 THR A CA 1
ATOM 1356 C C . THR A 1 178 ? 4.890 -21.544 -26.847 1.00 72.56 178 THR A C 1
ATOM 1358 O O . THR A 1 178 ? 4.178 -22.529 -27.068 1.00 72.56 178 THR A O 1
ATOM 1361 N N . VAL A 1 179 ? 6.201 -21.563 -27.118 1.00 69.50 179 VAL A N 1
ATOM 1362 C CA . VAL A 1 179 ? 6.914 -22.706 -27.716 1.00 69.50 179 VAL A CA 1
ATOM 1363 C C . VAL A 1 179 ? 7.868 -23.388 -26.736 1.00 69.50 179 VAL A C 1
ATOM 1365 O O . VAL A 1 179 ? 8.470 -22.777 -25.861 1.00 69.50 179 VAL A O 1
ATOM 1368 N N . THR A 1 180 ? 8.066 -24.698 -26.904 1.00 63.88 180 THR A N 1
ATOM 1369 C CA . THR A 1 180 ? 8.919 -25.513 -26.015 1.00 63.88 180 THR A CA 1
ATOM 1370 C C . THR A 1 180 ? 10.430 -25.382 -26.267 1.00 63.88 180 THR A C 1
ATOM 1372 O O . THR A 1 180 ? 11.203 -26.160 -25.708 1.00 63.88 180 THR A O 1
ATOM 1375 N N . ASP A 1 181 ? 10.857 -24.489 -27.161 1.00 65.75 181 ASP A N 1
ATOM 1376 C CA . ASP A 1 181 ? 12.258 -24.292 -27.557 1.00 65.75 181 ASP A CA 1
ATOM 1377 C C . ASP A 1 181 ? 12.580 -22.792 -27.547 1.00 65.75 181 ASP A C 1
ATOM 1379 O O . ASP A 1 181 ? 12.433 -22.104 -28.553 1.00 65.75 181 ASP A O 1
ATOM 1383 N N . SER A 1 182 ? 13.016 -22.290 -26.390 1.00 63.78 182 SER A N 1
ATOM 1384 C CA . SER A 1 182 ? 13.280 -20.867 -26.138 1.00 63.78 182 SER A CA 1
ATOM 1385 C C . SER A 1 182 ? 14.567 -20.331 -26.786 1.00 63.78 182 SER A C 1
ATOM 1387 O O . SER A 1 182 ? 15.098 -19.299 -26.392 1.00 63.78 182 SER A O 1
ATOM 1389 N N . SER A 1 183 ? 15.131 -21.034 -27.774 1.00 67.94 183 SER A N 1
ATOM 1390 C CA . SER A 1 183 ? 16.395 -20.643 -28.416 1.00 67.94 183 SER A CA 1
ATOM 1391 C C . SER A 1 183 ? 16.259 -19.567 -29.503 1.00 67.94 183 SER A C 1
ATOM 1393 O O . SER A 1 183 ? 17.259 -19.212 -30.133 1.00 67.94 183 SER A O 1
ATOM 1395 N N . PHE A 1 184 ? 15.041 -19.065 -29.723 1.00 69.50 184 PHE A N 1
ATOM 1396 C CA . PHE A 1 184 ? 14.684 -18.118 -30.778 1.00 69.50 184 PHE A CA 1
ATOM 1397 C C . PHE A 1 184 ? 13.540 -17.167 -30.392 1.00 69.50 184 PHE A C 1
ATOM 1399 O O . PHE A 1 184 ? 12.820 -16.742 -31.292 1.00 69.50 184 PHE A O 1
ATOM 1406 N N . VAL A 1 185 ? 13.340 -16.934 -29.095 1.00 78.50 185 VAL A N 1
ATOM 1407 C CA . VAL A 1 185 ? 12.367 -15.955 -28.598 1.00 78.50 185 VAL A CA 1
ATOM 1408 C C . VAL A 1 185 ? 13.025 -14.575 -28.616 1.00 78.50 185 VAL A C 1
ATOM 1410 O O . VAL A 1 185 ? 14.239 -14.479 -28.404 1.00 78.50 185 VAL A O 1
ATOM 1413 N N . ASP A 1 186 ? 12.225 -13.589 -28.987 1.00 77.88 186 ASP A N 1
ATOM 1414 C CA . ASP A 1 186 ? 12.526 -12.177 -29.207 1.00 77.88 186 ASP A CA 1
ATOM 1415 C C . ASP A 1 186 ? 11.219 -11.471 -28.795 1.00 77.88 186 ASP A C 1
ATOM 1417 O O . ASP A 1 186 ? 10.211 -11.542 -29.506 1.00 77.88 186 ASP A O 1
ATOM 1421 N N . THR A 1 187 ? 11.156 -11.045 -27.532 1.00 83.44 187 THR A N 1
ATOM 1422 C CA . THR A 1 187 ? 9.892 -10.722 -26.838 1.00 83.44 187 THR A CA 1
ATOM 1423 C C . THR A 1 187 ? 9.402 -9.294 -27.101 1.00 83.44 187 THR A C 1
ATOM 1425 O O . THR A 1 187 ? 8.206 -9.044 -26.969 1.00 83.44 187 THR A O 1
ATOM 1428 N N . ASP A 1 188 ? 10.276 -8.382 -27.533 1.00 78.38 188 ASP A N 1
ATOM 1429 C CA . ASP A 1 188 ? 9.924 -6.998 -27.885 1.00 78.38 188 ASP A CA 1
ATOM 1430 C C . ASP A 1 188 ? 10.146 -6.628 -29.367 1.00 78.38 188 ASP A C 1
ATOM 1432 O O . ASP A 1 188 ? 9.805 -5.517 -29.783 1.00 78.38 188 ASP A O 1
ATOM 1436 N N . ASN A 1 189 ? 10.621 -7.579 -30.185 1.00 79.38 189 ASN A N 1
ATOM 1437 C CA . ASN A 1 189 ? 10.777 -7.464 -31.638 1.00 79.38 189 ASN A CA 1
ATOM 1438 C C . ASN A 1 189 ? 11.834 -6.443 -32.103 1.00 79.38 189 ASN A C 1
ATOM 1440 O O . ASN A 1 189 ? 11.767 -5.947 -33.238 1.00 79.38 189 ASN A O 1
ATOM 1444 N N . ASP A 1 190 ? 12.838 -6.132 -31.280 1.00 79.81 190 ASP A N 1
ATOM 1445 C CA . ASP A 1 190 ? 13.967 -5.306 -31.722 1.00 79.81 190 ASP A CA 1
ATOM 1446 C C . ASP A 1 190 ? 14.945 -6.059 -32.665 1.00 79.81 190 ASP A C 1
ATOM 1448 O O . ASP A 1 190 ? 15.658 -5.444 -33.475 1.00 79.81 190 ASP A O 1
ATOM 1452 N N . GLY A 1 191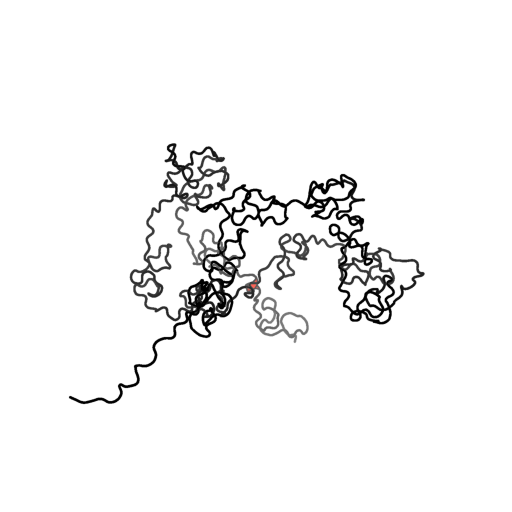 ? 14.910 -7.400 -32.659 1.00 80.56 191 GLY A N 1
ATOM 1453 C CA . GLY A 1 191 ? 15.773 -8.282 -33.452 1.00 80.56 191 GLY A CA 1
ATOM 1454 C C . GLY A 1 191 ? 16.953 -8.907 -32.690 1.00 80.56 191 GLY A C 1
ATOM 1455 O O . GLY A 1 191 ? 17.790 -9.592 -33.308 1.00 80.56 191 GLY A O 1
ATOM 1456 N N . ILE A 1 192 ? 17.043 -8.675 -31.384 1.00 82.00 192 ILE A N 1
ATOM 1457 C CA . ILE A 1 192 ? 17.929 -9.297 -30.405 1.00 82.00 192 ILE A CA 1
ATOM 1458 C C . ILE A 1 192 ? 17.100 -10.370 -29.674 1.00 82.00 192 ILE A C 1
ATOM 1460 O O . ILE A 1 192 ? 15.926 -10.214 -29.388 1.00 82.00 192 ILE A O 1
ATOM 1464 N N . ILE A 1 193 ? 17.684 -11.549 -29.445 1.00 83.62 193 ILE A N 1
ATOM 1465 C CA . ILE A 1 193 ? 16.951 -12.653 -28.798 1.00 83.62 193 ILE A CA 1
ATOM 1466 C C . ILE A 1 193 ? 17.036 -12.524 -27.275 1.00 83.62 193 ILE A C 1
ATOM 1468 O O . ILE A 1 193 ? 18.147 -12.307 -26.787 1.00 83.62 193 ILE A O 1
ATOM 1472 N N . ASP A 1 194 ? 15.961 -12.838 -26.534 1.00 81.12 194 ASP A N 1
ATOM 1473 C CA . ASP A 1 194 ? 15.839 -12.719 -25.057 1.00 81.12 194 ASP A CA 1
ATOM 1474 C C . ASP A 1 194 ? 17.074 -13.218 -24.276 1.00 81.12 194 ASP A C 1
ATOM 1476 O O . ASP A 1 194 ? 17.387 -12.821 -23.156 1.00 81.12 194 ASP A O 1
ATOM 1480 N N . LYS A 1 195 ? 17.769 -14.204 -24.851 1.00 83.75 195 LYS A N 1
ATOM 1481 C CA . LYS A 1 195 ? 18.941 -14.859 -24.272 1.00 83.75 195 LYS A CA 1
ATOM 1482 C C . LYS A 1 195 ? 20.206 -13.981 -24.229 1.00 83.75 195 LYS A C 1
ATOM 1484 O O . LYS A 1 195 ? 21.130 -14.310 -23.479 1.00 83.75 195 LYS A O 1
ATOM 1489 N N . ILE A 1 196 ? 20.315 -12.986 -25.102 1.00 82.00 196 ILE A N 1
ATOM 1490 C CA . ILE A 1 196 ? 21.465 -12.064 -25.197 1.00 82.00 196 ILE A CA 1
ATOM 1491 C C . ILE A 1 196 ? 21.051 -10.597 -25.030 1.00 82.00 196 ILE A C 1
ATOM 1493 O O . ILE A 1 196 ? 21.895 -9.720 -25.162 1.00 82.00 196 ILE A O 1
ATOM 1497 N N . ASP A 1 197 ? 19.774 -10.394 -24.752 1.00 82.12 197 ASP A N 1
ATOM 1498 C CA . ASP A 1 197 ? 19.081 -9.146 -24.509 1.00 82.12 197 ASP A CA 1
ATOM 1499 C C . ASP A 1 197 ? 18.979 -8.925 -22.985 1.00 82.12 197 ASP A C 1
ATOM 1501 O O . ASP A 1 197 ? 18.677 -9.855 -22.221 1.00 82.12 197 ASP A O 1
ATOM 1505 N N . PHE A 1 198 ? 19.320 -7.715 -22.541 1.00 85.44 198 PHE A N 1
ATOM 1506 C CA . PHE A 1 198 ? 19.276 -7.291 -21.146 1.00 85.44 198 PHE A CA 1
ATOM 1507 C C . PHE A 1 198 ? 17.951 -6.621 -20.743 1.00 85.44 198 PHE A C 1
ATOM 1509 O O . PHE A 1 198 ? 17.672 -6.595 -19.540 1.00 85.44 198 PHE A O 1
ATOM 1516 N N . CYS A 1 199 ? 17.137 -6.133 -21.684 1.00 83.19 199 CYS A N 1
ATOM 1517 C CA . CYS A 1 199 ? 15.842 -5.502 -21.431 1.00 83.19 199 CYS A CA 1
ATOM 1518 C C . CYS A 1 199 ? 14.713 -6.123 -22.277 1.00 83.19 199 CYS A C 1
ATOM 1520 O O . CYS A 1 199 ? 13.938 -5.380 -22.854 1.00 83.19 199 CYS A O 1
ATOM 1522 N N . GLN A 1 200 ? 14.562 -7.456 -22.197 1.00 84.62 200 GLN A N 1
ATOM 1523 C CA . GLN A 1 200 ? 13.563 -8.397 -22.782 1.00 84.62 200 GLN A CA 1
ATOM 1524 C C . GLN A 1 200 ? 12.105 -7.953 -23.048 1.00 84.62 200 GLN A C 1
ATOM 1526 O O . GLN A 1 200 ? 11.301 -8.761 -23.507 1.00 84.62 200 GLN A O 1
ATOM 1531 N N . THR A 1 201 ? 11.696 -6.747 -22.680 1.00 80.88 201 THR A N 1
ATOM 1532 C CA . THR A 1 201 ? 10.353 -6.192 -22.883 1.00 80.88 201 THR A CA 1
ATOM 1533 C C . THR A 1 201 ? 10.379 -4.726 -23.344 1.00 80.88 201 THR A C 1
ATOM 1535 O O . THR A 1 201 ? 9.334 -4.074 -23.328 1.00 80.88 201 THR A O 1
ATOM 1538 N N . GLU A 1 202 ? 11.545 -4.163 -23.668 1.00 83.12 202 GLU A N 1
ATOM 1539 C CA . GLU A 1 202 ? 11.741 -2.760 -24.038 1.00 83.12 202 GLU A CA 1
ATOM 1540 C C . GLU A 1 202 ? 12.676 -2.648 -25.259 1.00 83.12 202 GLU A C 1
ATOM 1542 O O . GLU A 1 202 ? 13.896 -2.674 -25.099 1.00 83.12 202 GLU A O 1
ATOM 1547 N N . PRO A 1 203 ? 12.138 -2.422 -26.472 1.00 81.81 203 PRO A N 1
ATOM 1548 C CA . PRO A 1 203 ? 12.903 -2.626 -27.697 1.00 81.81 203 PRO A CA 1
ATOM 1549 C C . PRO A 1 203 ? 14.066 -1.636 -27.871 1.00 81.81 203 PRO A C 1
ATOM 1551 O O . PRO A 1 203 ? 13.898 -0.414 -27.732 1.00 81.81 203 PRO A O 1
ATOM 1554 N N . GLU A 1 204 ? 15.228 -2.164 -28.269 1.00 82.31 204 GLU A N 1
ATOM 1555 C CA . GLU A 1 204 ? 16.466 -1.428 -28.541 1.00 82.31 204 GLU A CA 1
ATOM 1556 C C . GLU A 1 204 ? 16.259 -0.204 -29.446 1.00 82.31 204 GLU A C 1
ATOM 1558 O O . GLU A 1 204 ? 15.623 -0.224 -30.510 1.00 82.31 204 GLU A O 1
ATOM 1563 N N . THR A 1 205 ? 16.896 0.897 -29.057 1.00 81.81 205 THR A N 1
ATOM 1564 C CA . THR A 1 205 ? 16.860 2.157 -29.794 1.00 81.81 205 THR A CA 1
ATOM 1565 C C . THR A 1 205 ? 18.117 2.293 -30.644 1.00 81.81 205 THR A C 1
ATOM 1567 O O . THR A 1 205 ? 18.986 3.102 -30.335 1.00 81.81 205 THR A O 1
ATOM 1570 N N . PHE A 1 206 ? 18.170 1.566 -31.770 1.00 77.25 206 PHE A N 1
ATOM 1571 C CA . PHE A 1 206 ? 19.286 1.569 -32.736 1.00 77.25 206 PHE A CA 1
ATOM 1572 C C . PHE A 1 206 ? 19.749 2.982 -33.152 1.00 77.25 206 PHE A C 1
ATOM 1574 O O . PHE A 1 206 ? 19.262 3.570 -34.131 1.00 77.25 206 PHE A O 1
ATOM 1581 N N . ASN A 1 207 ? 20.728 3.526 -32.430 1.00 68.94 207 ASN A N 1
ATOM 1582 C CA . ASN A 1 207 ? 21.189 4.910 -32.535 1.00 68.94 207 ASN A CA 1
ATOM 1583 C C . ASN A 1 207 ? 22.713 5.027 -32.739 1.00 68.94 207 ASN A C 1
ATOM 1585 O O . ASN A 1 207 ? 23.197 6.097 -33.130 1.00 68.94 207 ASN A O 1
ATOM 1589 N N . GLY A 1 208 ? 23.459 3.929 -32.584 1.00 65.25 208 GLY A N 1
ATOM 1590 C CA . GLY A 1 208 ? 24.917 3.865 -32.715 1.00 65.25 208 GLY A CA 1
ATOM 1591 C C . GLY A 1 208 ? 25.670 3.877 -31.381 1.00 65.25 208 GLY A C 1
ATOM 1592 O O . GLY A 1 208 ? 26.896 3.725 -31.388 1.00 65.25 208 GLY A O 1
ATOM 1593 N N . TYR A 1 209 ? 24.963 4.067 -30.267 1.00 65.69 209 TYR A N 1
ATOM 1594 C CA . TYR A 1 209 ? 25.399 3.755 -28.911 1.00 65.69 209 TYR A CA 1
ATOM 1595 C C . TYR A 1 209 ? 24.704 2.451 -28.491 1.00 65.69 209 TYR A C 1
ATOM 1597 O O . TYR A 1 209 ? 23.568 2.227 -28.875 1.00 65.69 209 TYR A O 1
ATOM 1605 N N . ARG A 1 210 ? 25.486 1.586 -27.840 1.00 70.69 210 ARG A N 1
ATOM 1606 C CA . ARG A 1 210 ? 25.238 0.221 -27.337 1.00 70.69 210 ARG A CA 1
ATOM 1607 C C . ARG A 1 210 ? 24.416 -0.813 -28.125 1.00 70.69 210 ARG A C 1
ATOM 1609 O O . ARG A 1 210 ? 24.828 -1.949 -27.925 1.00 70.69 210 ARG A O 1
ATOM 1616 N N . ASP A 1 211 ? 23.492 -0.495 -29.051 1.00 75.75 211 ASP A N 1
ATOM 1617 C CA . ASP A 1 211 ? 22.789 -1.261 -30.142 1.00 75.75 211 ASP A CA 1
ATOM 1618 C C . ASP A 1 211 ? 22.765 -2.836 -30.125 1.00 75.75 211 ASP A C 1
ATOM 1620 O O . ASP A 1 211 ? 22.556 -3.488 -31.156 1.00 75.75 211 ASP A O 1
ATOM 1624 N N . THR A 1 212 ? 23.133 -3.488 -29.032 1.00 81.62 212 THR A N 1
ATOM 1625 C CA . THR A 1 212 ? 23.554 -4.897 -28.914 1.00 81.62 212 THR A CA 1
ATOM 1626 C C . THR A 1 212 ? 23.398 -5.439 -27.497 1.00 81.62 212 THR A C 1
ATOM 1628 O O . THR A 1 212 ? 23.611 -6.641 -27.316 1.00 81.62 212 THR A O 1
ATOM 1631 N N . ASP A 1 213 ? 23.086 -4.590 -26.509 1.00 80.75 213 ASP A N 1
ATOM 1632 C CA . ASP A 1 213 ? 22.650 -5.034 -25.186 1.00 80.75 213 ASP A CA 1
ATOM 1633 C C . ASP A 1 213 ? 21.120 -5.145 -25.077 1.00 80.75 213 ASP A C 1
ATOM 1635 O O . ASP A 1 213 ? 20.667 -5.851 -24.182 1.00 80.75 213 ASP A O 1
ATOM 1639 N N . GLY A 1 214 ? 20.340 -4.618 -26.032 1.00 80.81 214 GLY A N 1
ATOM 1640 C CA . GLY A 1 214 ? 18.890 -4.851 -26.082 1.00 80.81 214 GLY A CA 1
ATOM 1641 C C . GLY A 1 214 ? 18.135 -3.959 -25.110 1.00 80.81 214 GLY A C 1
ATOM 1642 O O . GLY A 1 214 ? 17.204 -4.409 -24.465 1.00 80.81 214 GLY A O 1
ATOM 1643 N N . CYS A 1 215 ? 18.599 -2.725 -24.909 1.00 84.50 215 CYS A N 1
ATOM 1644 C CA . CYS A 1 215 ? 18.014 -1.801 -23.941 1.00 84.50 215 CYS A CA 1
ATOM 1645 C C . CYS A 1 215 ? 17.836 -0.414 -24.571 1.00 84.50 215 CYS A C 1
ATOM 1647 O O . CYS A 1 215 ? 18.751 0.080 -25.224 1.00 84.50 215 CYS A O 1
ATOM 1649 N N . PRO A 1 216 ? 16.703 0.280 -24.359 1.00 81.94 216 PRO A N 1
ATOM 1650 C CA . PRO A 1 216 ? 16.411 1.529 -25.052 1.00 81.94 216 PRO A CA 1
ATOM 1651 C C . PRO A 1 216 ? 17.316 2.677 -24.580 1.00 81.94 216 PRO A C 1
ATOM 1653 O O . PRO A 1 216 ? 17.051 3.367 -23.590 1.00 81.94 216 PRO A O 1
ATOM 1656 N N . ASP A 1 217 ? 18.378 2.933 -25.339 1.00 78.56 217 ASP A N 1
ATOM 1657 C CA . ASP A 1 217 ? 19.317 4.012 -25.056 1.00 78.56 217 ASP A CA 1
ATOM 1658 C C . ASP A 1 217 ? 18.693 5.410 -25.220 1.00 78.56 217 ASP A C 1
ATOM 1660 O O . ASP A 1 217 ? 18.488 5.941 -26.321 1.00 78.56 217 ASP A O 1
ATOM 1664 N N . ILE A 1 218 ? 18.461 6.075 -24.087 1.00 61.66 218 ILE A N 1
ATOM 1665 C CA . ILE A 1 218 ? 18.080 7.487 -24.046 1.00 61.66 218 ILE A CA 1
ATOM 1666 C C . ILE A 1 218 ? 19.256 8.386 -24.448 1.00 61.66 218 ILE A C 1
ATOM 1668 O O . ILE A 1 218 ? 20.180 8.641 -23.674 1.00 61.66 218 ILE A O 1
ATOM 1672 N N . VAL A 1 219 ? 19.180 8.942 -25.660 1.00 51.78 219 VAL A N 1
ATOM 1673 C CA . VAL A 1 219 ? 20.154 9.916 -26.175 1.00 51.78 219 VAL A CA 1
ATOM 1674 C C . VAL A 1 219 ? 20.189 11.157 -25.273 1.00 51.78 219 VAL A C 1
ATOM 1676 O O . VAL A 1 219 ? 19.328 12.037 -25.361 1.00 51.78 219 VAL A O 1
ATOM 1679 N N . LEU A 1 220 ? 21.197 11.228 -24.400 1.00 47.38 220 LEU A N 1
ATOM 1680 C CA . LEU A 1 220 ? 21.381 12.339 -23.472 1.00 47.38 220 LEU A CA 1
ATOM 1681 C C . LEU A 1 220 ? 21.631 13.664 -24.207 1.00 47.38 220 LEU A C 1
ATOM 1683 O O . LEU A 1 220 ? 22.318 13.738 -25.226 1.00 47.38 220 LEU A O 1
ATOM 1687 N N . ASP A 1 221 ? 21.043 14.715 -23.639 1.00 41.59 221 ASP A N 1
ATOM 1688 C CA . ASP A 1 221 ? 20.993 16.085 -24.143 1.00 41.59 221 ASP A CA 1
ATOM 1689 C C . ASP A 1 221 ? 22.326 16.605 -24.727 1.00 41.59 221 ASP A C 1
ATOM 1691 O O . ASP A 1 221 ? 23.348 16.712 -24.046 1.00 41.59 221 ASP A O 1
ATOM 1695 N N . THR A 1 222 ? 22.279 17.016 -25.998 1.00 47.62 222 THR A N 1
ATOM 1696 C CA . THR A 1 222 ? 23.414 17.538 -26.780 1.00 47.62 222 THR A CA 1
ATOM 1697 C C . THR A 1 222 ? 23.972 18.901 -26.319 1.00 47.62 222 THR A C 1
ATOM 1699 O O . THR A 1 222 ? 24.815 19.473 -27.014 1.00 47.62 222 THR A O 1
ATOM 1702 N N . GLU A 1 223 ? 23.524 19.456 -25.187 1.00 56.56 223 GLU A N 1
ATOM 1703 C CA . GLU A 1 223 ? 24.027 20.726 -24.630 1.00 56.56 223 GLU A CA 1
ATOM 1704 C C . GLU A 1 223 ? 25.221 20.601 -23.656 1.00 56.56 223 GLU A C 1
ATOM 1706 O O . GLU A 1 223 ? 25.681 21.614 -23.113 1.00 56.56 223 GLU A O 1
ATOM 1711 N N . PHE A 1 224 ? 25.800 19.411 -23.454 1.00 61.19 224 PHE A N 1
ATOM 1712 C CA . PHE A 1 224 ? 27.065 19.299 -22.717 1.00 61.19 224 PHE A CA 1
ATOM 1713 C C . PHE A 1 224 ? 28.289 19.548 -23.617 1.00 61.19 224 PHE A C 1
ATOM 1715 O O . PHE A 1 224 ? 28.353 19.107 -24.761 1.00 61.19 224 PHE A O 1
ATOM 1722 N N . GLY A 1 225 ? 29.277 20.279 -23.092 1.00 68.88 225 GLY A N 1
ATOM 1723 C CA . GLY A 1 225 ? 30.571 20.439 -23.755 1.00 68.88 225 GLY A CA 1
ATOM 1724 C C . GLY A 1 225 ? 31.353 19.129 -23.744 1.00 68.88 225 GLY A C 1
ATOM 1725 O O . GLY A 1 225 ? 31.562 18.565 -22.676 1.00 68.88 225 GLY A O 1
ATOM 1726 N N . ASP A 1 226 ? 31.763 18.685 -24.925 1.00 74.62 226 ASP A N 1
ATOM 1727 C CA . ASP A 1 226 ? 32.693 17.585 -25.183 1.00 74.62 226 ASP A CA 1
ATOM 1728 C C . ASP A 1 226 ? 33.709 18.148 -26.196 1.00 74.62 226 ASP A C 1
ATOM 1730 O O . ASP A 1 226 ? 33.381 18.429 -27.359 1.00 74.62 226 ASP A O 1
ATOM 1734 N N . ALA A 1 227 ? 34.901 18.494 -25.707 1.00 82.69 227 ALA A N 1
ATOM 1735 C CA . ALA A 1 227 ? 35.860 19.310 -26.447 1.00 82.69 227 ALA A CA 1
ATOM 1736 C C . ALA A 1 227 ? 36.718 18.530 -27.459 1.00 82.69 227 ALA A C 1
ATOM 1738 O O . ALA A 1 227 ? 37.348 19.162 -28.322 1.00 82.69 227 ALA A O 1
ATOM 1739 N N . ASP A 1 228 ? 36.738 17.196 -27.405 1.00 81.06 228 ASP A N 1
ATOM 1740 C CA . ASP A 1 228 ? 37.470 16.348 -28.355 1.00 81.06 228 ASP A CA 1
ATOM 1741 C C . ASP A 1 228 ? 36.624 15.271 -29.063 1.00 81.06 228 ASP A C 1
ATOM 1743 O O . ASP A 1 228 ? 37.058 14.740 -30.098 1.00 81.06 228 ASP A O 1
ATOM 1747 N N . GLY A 1 229 ? 35.378 15.083 -28.635 1.00 80.00 229 GLY A N 1
ATOM 1748 C CA . GLY A 1 229 ? 34.347 14.320 -29.322 1.00 80.00 229 GLY A CA 1
ATOM 1749 C C . GLY A 1 229 ? 34.404 12.827 -29.027 1.00 80.00 229 GLY A C 1
ATOM 1750 O O . GLY A 1 229 ? 34.318 12.039 -29.983 1.00 80.00 229 GLY A O 1
ATOM 1751 N N . ASP A 1 230 ? 34.634 12.414 -27.780 1.00 80.00 230 ASP A N 1
ATOM 1752 C CA . ASP A 1 230 ? 34.554 11.009 -27.354 1.00 80.00 230 ASP A CA 1
ATOM 1753 C C . ASP A 1 230 ? 33.227 10.558 -26.753 1.00 80.00 230 ASP A C 1
ATOM 1755 O O . ASP A 1 230 ? 32.972 9.353 -26.770 1.00 80.00 230 ASP A O 1
ATOM 1759 N N . GLY A 1 231 ? 32.339 11.486 -26.399 1.00 75.19 231 GLY A N 1
ATOM 1760 C CA . GLY A 1 231 ? 31.066 11.190 -25.747 1.00 75.19 231 GLY A CA 1
ATOM 1761 C C . GLY A 1 231 ? 31.126 11.242 -24.218 1.00 75.19 231 GLY A C 1
ATOM 1762 O O . GLY A 1 231 ? 30.082 11.102 -23.579 1.00 75.19 231 GLY A O 1
ATOM 1763 N N . ILE A 1 232 ? 32.296 11.486 -23.622 1.00 80.75 232 ILE A N 1
ATOM 1764 C CA . ILE A 1 232 ? 32.457 11.772 -22.198 1.00 80.75 232 ILE A CA 1
ATOM 1765 C C . ILE A 1 232 ? 32.408 13.303 -22.016 1.00 80.75 232 ILE A C 1
ATOM 1767 O O . ILE A 1 232 ? 33.094 14.050 -22.711 1.00 80.75 232 ILE A O 1
ATOM 1771 N N . PRO A 1 233 ? 31.567 13.838 -21.112 1.00 80.44 233 PRO A N 1
ATOM 1772 C CA . PRO A 1 233 ? 31.410 15.288 -21.013 1.00 80.44 233 PRO A CA 1
ATOM 1773 C C . PRO A 1 233 ? 32.589 15.976 -20.292 1.00 80.44 233 PRO A C 1
ATOM 1775 O O . PRO A 1 233 ? 33.008 15.498 -19.241 1.00 80.44 233 PRO A O 1
ATOM 1778 N N . ASP A 1 234 ? 33.009 17.178 -20.726 1.00 80.38 234 ASP A N 1
ATOM 1779 C CA . ASP A 1 234 ? 34.162 17.998 -20.248 1.00 80.38 234 ASP A CA 1
ATOM 1780 C C . ASP A 1 234 ? 34.328 18.143 -18.710 1.00 80.38 234 ASP A C 1
ATOM 1782 O O . ASP A 1 234 ? 35.366 18.603 -18.227 1.00 80.38 234 ASP A O 1
ATOM 1786 N N . LYS A 1 235 ? 33.271 17.890 -17.922 1.00 80.88 235 LYS A N 1
ATOM 1787 C CA . LYS A 1 235 ? 33.286 17.969 -16.444 1.00 80.88 235 LYS A CA 1
ATOM 1788 C C . LYS A 1 235 ? 33.518 16.617 -15.759 1.00 80.88 235 LYS A C 1
ATOM 1790 O O . LYS A 1 235 ? 33.861 16.617 -14.579 1.00 80.88 235 LYS A O 1
ATOM 1795 N N . SER A 1 236 ? 33.255 15.526 -16.468 1.00 75.06 236 SER A N 1
ATOM 1796 C CA . SER A 1 236 ? 33.443 14.135 -16.044 1.00 75.06 236 SER A CA 1
ATOM 1797 C C . SER A 1 236 ? 34.709 13.532 -16.661 1.00 75.06 236 SER A C 1
ATOM 1799 O O . SER A 1 236 ? 35.291 12.627 -16.078 1.00 75.06 236 SER A O 1
ATOM 1801 N N . ASP A 1 237 ? 35.143 14.072 -17.799 1.00 82.44 237 ASP A N 1
ATOM 1802 C CA . ASP A 1 237 ? 36.386 13.743 -18.488 1.00 82.44 237 ASP A CA 1
ATOM 1803 C C . ASP A 1 237 ? 37.628 14.224 -17.697 1.00 82.44 237 ASP A C 1
ATOM 1805 O O . ASP A 1 237 ? 37.755 15.398 -17.319 1.00 82.44 237 ASP A O 1
ATOM 1809 N N . SER A 1 238 ? 38.562 13.305 -17.437 1.00 87.38 238 SER A N 1
ATOM 1810 C CA . SER A 1 238 ? 39.844 13.554 -16.760 1.00 87.38 238 SER A CA 1
ATOM 1811 C C . SER A 1 238 ? 40.936 14.090 -17.698 1.00 87.38 238 SER A C 1
ATOM 1813 O O . SER A 1 238 ? 41.899 14.723 -17.237 1.00 87.38 238 SER A O 1
ATOM 1815 N N . CYS A 1 239 ? 40.773 13.916 -19.009 1.00 85.94 239 CYS A N 1
ATOM 1816 C CA . CYS A 1 239 ? 41.614 14.435 -20.079 1.00 85.94 239 CYS A CA 1
ATOM 1817 C C . CYS A 1 239 ? 40.846 15.249 -21.173 1.00 85.94 239 CYS A C 1
ATOM 1819 O O . CYS A 1 239 ? 41.105 14.960 -22.340 1.00 85.94 239 CYS A O 1
ATOM 1821 N N . PRO A 1 240 ? 40.128 16.376 -20.869 1.00 85.62 240 PRO A N 1
ATOM 1822 C CA . PRO A 1 240 ? 39.196 17.147 -21.756 1.00 85.62 240 PRO A CA 1
ATOM 1823 C C . PRO A 1 240 ? 39.663 17.722 -23.110 1.00 85.62 240 PRO A C 1
ATOM 1825 O O . PRO A 1 240 ? 39.217 18.790 -23.530 1.00 85.62 240 PRO A O 1
ATOM 1828 N N . ASN A 1 241 ? 40.712 17.183 -23.718 1.00 88.19 241 ASN A N 1
ATOM 1829 C CA . ASN A 1 241 ? 41.299 17.580 -25.000 1.00 88.19 241 ASN A CA 1
ATOM 1830 C C . ASN A 1 241 ? 42.012 16.379 -25.687 1.00 88.19 241 ASN A C 1
ATOM 1832 O O . ASN A 1 241 ? 42.853 16.598 -26.573 1.00 88.19 241 ASN A O 1
ATOM 1836 N N . GLN A 1 242 ? 41.798 15.142 -25.227 1.00 85.50 242 GLN A N 1
ATOM 1837 C CA . GLN A 1 242 ? 42.432 13.915 -25.705 1.00 85.50 242 GLN A CA 1
ATOM 1838 C C . GLN A 1 242 ? 41.472 12.712 -25.734 1.00 85.50 242 GLN A C 1
ATOM 1840 O O . GLN A 1 242 ? 41.695 11.755 -25.014 1.00 85.50 242 GLN A O 1
ATOM 1845 N N . LYS A 1 243 ? 40.536 12.719 -26.681 1.00 87.12 243 LYS A N 1
ATOM 1846 C CA . LYS A 1 243 ? 39.654 11.612 -27.083 1.00 87.12 243 LYS A CA 1
ATOM 1847 C C . LYS A 1 243 ? 40.031 10.218 -26.561 1.00 87.12 243 LYS A C 1
ATOM 1849 O O . LYS A 1 243 ? 41.019 9.643 -27.043 1.00 87.12 243 LYS A O 1
ATOM 1854 N N . GLU A 1 244 ? 39.167 9.652 -25.723 1.00 84.00 244 GLU A N 1
ATOM 1855 C CA . GLU A 1 244 ? 39.233 8.283 -25.218 1.00 84.00 244 GLU A CA 1
ATOM 1856 C C . GLU A 1 244 ? 39.463 7.251 -26.337 1.00 84.00 244 GLU A C 1
ATOM 1858 O O . GLU A 1 244 ? 38.975 7.340 -27.476 1.00 84.00 244 GLU A O 1
ATOM 1863 N N . THR A 1 245 ? 40.235 6.229 -25.991 1.00 81.75 245 THR A N 1
ATOM 1864 C CA . THR A 1 245 ? 40.520 5.047 -26.790 1.00 81.75 245 THR A CA 1
ATOM 1865 C C . THR A 1 245 ? 39.691 3.873 -26.273 1.00 81.75 245 THR A C 1
ATOM 1867 O O . THR A 1 245 ? 40.275 2.925 -25.782 1.00 81.75 245 THR A O 1
ATOM 1870 N N . PHE A 1 246 ? 38.361 3.884 -26.431 1.00 75.69 246 PHE A N 1
ATOM 1871 C CA . PHE A 1 246 ? 37.463 2.775 -26.040 1.00 75.69 246 PHE A CA 1
ATOM 1872 C C . PHE A 1 246 ? 38.047 1.388 -26.374 1.00 75.69 246 PHE A C 1
ATOM 1874 O O . PHE A 1 246 ? 38.091 0.974 -27.543 1.00 75.69 246 PHE A O 1
ATOM 1881 N N . ASN A 1 247 ? 38.572 0.704 -25.354 1.00 66.50 247 ASN A N 1
ATOM 1882 C CA . ASN A 1 247 ? 39.358 -0.521 -25.492 1.00 66.50 247 ASN A CA 1
ATOM 1883 C C . ASN A 1 247 ? 39.053 -1.567 -24.406 1.00 66.50 247 ASN A C 1
ATOM 1885 O O . ASN A 1 247 ? 39.775 -2.561 -24.320 1.00 66.50 247 ASN A O 1
ATOM 1889 N N . GLN A 1 248 ? 37.956 -1.383 -23.662 1.00 59.66 248 GLN A N 1
ATOM 1890 C CA . GLN A 1 248 ? 37.532 -2.179 -22.505 1.00 59.66 248 GLN A CA 1
ATOM 1891 C C . GLN A 1 248 ? 38.492 -2.065 -21.308 1.00 59.66 248 GLN A C 1
ATOM 1893 O O . GLN A 1 248 ? 38.597 -2.984 -20.497 1.00 59.66 248 GLN A O 1
ATOM 1898 N N . PHE A 1 249 ? 39.201 -0.939 -21.193 1.00 67.31 249 PHE A N 1
ATOM 1899 C CA . PHE A 1 249 ? 40.088 -0.642 -20.071 1.00 67.31 249 PHE A CA 1
ATOM 1900 C C . PHE A 1 249 ? 40.048 0.860 -19.789 1.00 67.31 249 PHE A C 1
ATOM 1902 O O . PHE A 1 249 ? 40.503 1.644 -20.616 1.00 67.31 249 PHE A O 1
ATOM 1909 N N . ALA A 1 250 ? 39.507 1.223 -18.622 1.00 72.62 250 ALA A N 1
ATOM 1910 C CA . ALA A 1 250 ? 39.309 2.601 -18.158 1.00 72.62 250 ALA A CA 1
ATOM 1911 C C . ALA A 1 250 ? 38.394 3.504 -19.024 1.00 72.62 250 ALA A C 1
ATOM 1913 O O . ALA A 1 250 ? 38.279 4.681 -18.712 1.00 72.62 250 ALA A O 1
ATOM 1914 N N . ASP A 1 251 ? 37.655 2.938 -19.994 1.00 73.25 251 ASP A N 1
ATOM 1915 C CA . ASP A 1 251 ? 36.735 3.563 -20.979 1.00 73.25 251 ASP A CA 1
ATOM 1916 C C . ASP A 1 251 ? 35.698 4.619 -20.473 1.00 73.25 251 ASP A C 1
ATOM 1918 O O . ASP A 1 251 ? 34.883 5.094 -21.263 1.00 73.25 251 ASP A O 1
ATOM 1922 N N . TYR A 1 252 ? 35.680 4.979 -19.185 1.00 78.25 252 TYR A N 1
ATOM 1923 C CA . TYR A 1 252 ? 34.808 5.994 -18.576 1.00 78.25 252 TYR A CA 1
ATOM 1924 C C . TYR A 1 252 ? 35.558 7.188 -17.954 1.00 78.25 252 TYR A C 1
ATOM 1926 O O . TYR A 1 252 ? 34.895 8.105 -17.466 1.00 78.25 252 TYR A O 1
ATOM 1934 N N . ASP A 1 253 ? 36.898 7.191 -17.911 1.00 80.56 253 ASP A N 1
ATOM 1935 C CA . ASP A 1 253 ? 37.664 8.280 -17.281 1.00 80.56 253 ASP A CA 1
ATOM 1936 C C . ASP A 1 253 ? 38.036 9.427 -18.244 1.00 80.56 253 ASP A C 1
ATOM 1938 O O . ASP A 1 253 ? 38.346 10.526 -17.772 1.00 80.56 253 ASP A O 1
ATOM 1942 N N . GLY A 1 254 ? 37.933 9.203 -19.561 1.00 82.25 254 GLY A N 1
ATOM 1943 C CA . GLY A 1 254 ? 38.209 10.174 -20.630 1.00 82.25 254 GLY A CA 1
ATOM 1944 C C . GLY A 1 254 ? 39.682 10.268 -21.040 1.00 82.25 254 GLY A C 1
ATOM 1945 O O . GLY A 1 254 ? 40.047 11.094 -21.878 1.00 82.25 254 GLY A O 1
ATOM 1946 N N . CYS A 1 255 ? 40.566 9.460 -20.452 1.00 85.31 255 CYS A N 1
ATOM 1947 C CA . CYS A 1 255 ? 41.995 9.477 -20.721 1.00 85.31 255 CYS A CA 1
ATOM 1948 C C . CYS A 1 255 ? 42.439 8.303 -21.620 1.00 85.31 255 CYS A C 1
ATOM 1950 O O . CYS A 1 255 ? 42.395 7.148 -21.216 1.00 85.31 255 CYS A O 1
ATOM 1952 N N . PRO A 1 256 ? 43.046 8.577 -22.795 1.00 84.69 256 PRO A N 1
ATOM 1953 C CA . PRO A 1 256 ? 43.277 7.576 -23.829 1.00 84.69 256 PRO A CA 1
ATOM 1954 C C . PRO A 1 256 ? 44.315 6.541 -23.402 1.00 84.69 256 PRO A C 1
ATOM 1956 O O . PRO A 1 256 ? 45.533 6.764 -23.500 1.00 84.69 256 PRO A O 1
ATOM 1959 N N . ASP A 1 257 ? 43.806 5.389 -22.989 1.00 79.00 257 ASP A N 1
ATOM 1960 C CA . ASP A 1 257 ? 44.592 4.316 -22.406 1.00 79.00 257 ASP A CA 1
ATOM 1961 C C . ASP A 1 257 ? 44.940 3.204 -23.412 1.00 79.00 257 ASP A C 1
ATOM 1963 O O . ASP A 1 257 ? 44.744 3.308 -24.630 1.00 79.00 257 ASP A O 1
ATOM 1967 N N . SER A 1 258 ? 45.585 2.139 -22.928 1.00 75.50 258 SER A N 1
ATOM 1968 C CA . SER A 1 258 ? 45.912 0.986 -23.767 1.00 75.50 258 SER A CA 1
ATOM 1969 C C . SER A 1 258 ? 45.940 -0.322 -22.986 1.00 75.50 258 SER A C 1
ATOM 1971 O O . SER A 1 258 ? 46.778 -0.470 -22.091 1.00 75.50 258 SER A O 1
ATOM 1973 N N . VAL A 1 259 ? 45.137 -1.302 -23.419 1.00 53.19 259 VAL A N 1
ATOM 1974 C CA . VAL A 1 259 ? 45.174 -2.686 -22.920 1.00 53.19 259 VAL A CA 1
ATOM 1975 C C . VAL A 1 259 ? 46.610 -3.205 -22.705 1.00 53.19 259 VAL A C 1
ATOM 1977 O O . VAL A 1 259 ? 47.419 -3.242 -23.649 1.00 53.19 259 VAL A O 1
ATOM 1980 N N . PRO A 1 260 ? 46.961 -3.671 -21.490 1.00 52.88 260 PRO A N 1
ATOM 1981 C CA . PRO A 1 260 ? 48.247 -4.305 -21.235 1.00 52.88 260 PRO A CA 1
ATOM 1982 C C . PRO A 1 260 ? 48.449 -5.532 -22.135 1.00 52.88 260 PRO A C 1
ATOM 1984 O O . PRO A 1 260 ? 47.709 -6.511 -22.082 1.00 52.88 260 PRO A O 1
ATOM 1987 N N . SER A 1 261 ? 49.479 -5.504 -22.987 1.00 45.66 261 SER A N 1
ATOM 1988 C CA . SER A 1 261 ? 49.709 -6.565 -23.978 1.00 45.66 261 SER A CA 1
ATOM 1989 C C . SER A 1 261 ? 50.229 -7.861 -23.335 1.00 45.66 261 SER A C 1
ATOM 1991 O O . SER A 1 261 ? 51.437 -8.133 -23.308 1.00 45.66 261 SER A O 1
ATOM 1993 N N . PHE A 1 262 ? 49.314 -8.690 -22.828 1.00 43.28 262 PHE A N 1
ATOM 1994 C CA . PHE A 1 262 ? 49.653 -9.946 -22.169 1.00 43.28 262 PHE A CA 1
ATOM 1995 C C . PHE A 1 262 ? 49.994 -11.050 -23.181 1.00 43.28 262 PHE A C 1
ATOM 1997 O O . PHE A 1 262 ? 49.193 -11.912 -23.530 1.00 43.28 262 PHE A O 1
ATOM 2004 N N . SER A 1 263 ? 51.256 -11.083 -23.619 1.00 46.09 263 SER A N 1
ATOM 2005 C CA . SER A 1 263 ? 51.845 -12.235 -24.329 1.00 46.09 263 SER A CA 1
ATOM 2006 C C . SER A 1 263 ? 52.147 -13.418 -23.378 1.00 46.09 263 SER A C 1
ATOM 2008 O O . SER A 1 263 ? 53.126 -14.152 -23.571 1.00 46.09 263 SER A O 1
ATOM 2010 N N . GLY A 1 264 ? 51.330 -13.592 -22.339 1.00 41.34 264 GLY A N 1
ATOM 2011 C CA . GLY A 1 264 ? 51.330 -14.728 -21.429 1.00 41.34 264 GLY A CA 1
ATOM 2012 C C . GLY A 1 264 ? 50.202 -15.693 -21.783 1.00 41.34 264 GLY A C 1
ATOM 2013 O O . GLY A 1 264 ? 49.210 -15.335 -22.410 1.00 41.34 264 GLY A O 1
ATOM 2014 N N . LYS A 1 265 ? 50.371 -16.961 -21.417 1.00 52.25 265 LYS A N 1
ATOM 2015 C CA . LYS A 1 265 ? 49.286 -17.934 -21.511 1.00 52.25 265 LYS A CA 1
ATOM 2016 C C . LYS A 1 265 ? 48.336 -17.627 -20.355 1.00 52.25 265 LYS A C 1
ATOM 2018 O O . LYS A 1 265 ? 48.753 -17.880 -19.233 1.00 52.25 265 LYS A O 1
ATOM 2023 N N . LEU A 1 266 ? 47.133 -17.125 -20.654 1.00 51.00 266 LEU A N 1
ATOM 2024 C CA . LEU A 1 266 ? 46.069 -16.881 -19.672 1.00 51.00 266 LEU A CA 1
ATOM 2025 C C . LEU A 1 266 ? 45.986 -18.074 -18.708 1.00 51.00 266 LEU A C 1
ATOM 2027 O O . LEU A 1 266 ? 45.761 -19.216 -19.136 1.00 51.00 266 LEU A O 1
ATOM 2031 N N . ASN A 1 267 ? 46.307 -17.802 -17.449 1.00 70.75 267 ASN A N 1
ATOM 2032 C CA . ASN A 1 267 ? 46.113 -18.688 -16.320 1.00 70.75 267 ASN A CA 1
ATOM 2033 C C . ASN A 1 267 ? 45.155 -17.937 -15.400 1.00 70.75 267 ASN A C 1
ATOM 2035 O O . ASN A 1 267 ? 45.521 -16.969 -14.748 1.00 70.75 267 ASN A O 1
ATOM 2039 N N . ASP A 1 268 ? 43.916 -18.342 -15.578 1.00 66.38 268 ASP A N 1
ATOM 2040 C CA . ASP A 1 268 ? 42.678 -17.884 -14.988 1.00 66.38 268 ASP A CA 1
ATOM 2041 C C . ASP A 1 268 ? 41.926 -19.227 -14.892 1.00 66.38 268 ASP A C 1
ATOM 2043 O O . ASP A 1 268 ? 41.662 -19.897 -15.913 1.00 66.38 268 ASP A O 1
ATOM 2047 N N . SER A 1 269 ? 41.903 -19.772 -13.678 1.00 78.00 269 SER A N 1
ATOM 2048 C CA . SER A 1 269 ? 41.733 -21.211 -13.436 1.00 78.00 269 SER A CA 1
ATOM 2049 C C . SER A 1 269 ? 40.274 -21.612 -13.222 1.00 78.00 269 SER A C 1
ATOM 2051 O O . SER A 1 269 ? 39.890 -22.741 -13.565 1.00 78.00 269 SER A O 1
ATOM 2053 N N . ASP A 1 270 ? 39.479 -20.674 -12.733 1.00 69.50 270 ASP A N 1
ATOM 2054 C CA . ASP A 1 270 ? 38.050 -20.694 -12.408 1.00 69.50 270 ASP A CA 1
ATOM 2055 C C . ASP A 1 270 ? 37.209 -19.873 -13.402 1.00 69.50 270 ASP A C 1
ATOM 2057 O O . ASP A 1 270 ? 36.103 -20.325 -13.723 1.00 69.50 270 ASP A O 1
ATOM 2061 N N . ARG A 1 271 ? 37.784 -18.837 -14.038 1.00 79.94 271 ARG A N 1
ATOM 2062 C CA . ARG A 1 271 ? 37.216 -18.058 -15.164 1.00 79.94 271 ARG A CA 1
ATOM 2063 C C . ARG A 1 271 ? 36.211 -16.994 -14.789 1.00 79.94 271 ARG A C 1
ATOM 2065 O O . ARG A 1 271 ? 35.190 -16.864 -15.472 1.00 79.94 271 ARG A O 1
ATOM 2072 N N . ASP A 1 272 ? 36.524 -16.228 -13.758 1.00 75.19 272 ASP A N 1
ATOM 2073 C CA . ASP A 1 272 ? 35.829 -14.974 -13.482 1.00 75.19 272 ASP A CA 1
ATOM 2074 C C . ASP A 1 272 ? 36.300 -13.807 -14.372 1.00 75.19 272 ASP A C 1
ATOM 2076 O O . ASP A 1 272 ? 35.474 -13.009 -14.813 1.00 75.19 272 ASP A O 1
ATOM 2080 N N . GLY A 1 273 ? 37.584 -13.762 -14.739 1.00 76.00 273 GLY A N 1
ATOM 2081 C CA . GLY A 1 273 ? 38.200 -12.679 -15.511 1.00 76.00 273 GLY A CA 1
ATOM 2082 C C . GLY A 1 273 ? 39.451 -12.075 -14.862 1.00 76.00 273 GLY A C 1
ATOM 2083 O O . GLY A 1 273 ? 40.201 -11.368 -15.546 1.00 76.00 273 GLY A O 1
ATOM 2084 N N . VAL A 1 274 ? 39.719 -12.386 -13.593 1.00 78.38 274 VAL A N 1
ATOM 2085 C CA . VAL A 1 274 ? 40.986 -12.113 -12.908 1.00 78.38 274 VAL A CA 1
ATOM 2086 C C . VAL A 1 274 ? 41.996 -13.215 -13.291 1.00 78.38 274 VAL A C 1
ATOM 2088 O O . VAL A 1 274 ? 41.641 -14.290 -13.768 1.00 78.38 274 VAL A O 1
ATOM 2091 N N . MET A 1 275 ? 43.303 -12.942 -13.228 1.00 76.50 275 MET A N 1
ATOM 2092 C CA . MET A 1 275 ? 44.335 -13.955 -13.529 1.00 76.50 275 MET A CA 1
ATOM 2093 C C . MET A 1 275 ? 44.927 -14.496 -12.230 1.00 76.50 275 MET A C 1
ATOM 2095 O O . MET A 1 275 ? 45.226 -13.673 -11.369 1.00 76.50 275 MET A O 1
ATOM 2099 N N . ASP A 1 276 ? 45.289 -15.795 -12.148 1.00 74.12 276 ASP A N 1
ATOM 2100 C CA . ASP A 1 276 ? 45.778 -16.473 -10.914 1.00 74.12 276 ASP A CA 1
ATOM 2101 C C . ASP A 1 276 ? 46.982 -15.781 -10.201 1.00 74.12 276 ASP A C 1
ATOM 2103 O O . ASP A 1 276 ? 47.500 -16.273 -9.194 1.00 74.12 276 ASP A O 1
ATOM 2107 N N . ALA A 1 277 ? 47.585 -14.765 -10.826 1.00 74.75 277 ALA A N 1
ATOM 2108 C CA . ALA A 1 277 ? 48.722 -14.000 -10.322 1.00 74.75 277 ALA A CA 1
ATOM 2109 C C . ALA A 1 277 ? 48.331 -12.700 -9.595 1.00 74.75 277 ALA A C 1
ATOM 2111 O O . ALA A 1 277 ? 49.127 -12.235 -8.774 1.00 74.75 277 ALA A O 1
ATOM 2112 N N . ASP A 1 278 ? 47.169 -12.139 -9.928 1.00 71.62 278 ASP A N 1
ATOM 2113 C CA . ASP A 1 278 ? 46.605 -10.899 -9.381 1.00 71.62 278 ASP A CA 1
ATOM 2114 C C . ASP A 1 278 ? 45.320 -11.174 -8.559 1.00 71.62 278 ASP A C 1
ATOM 2116 O O . ASP A 1 278 ? 44.943 -10.358 -7.729 1.00 71.62 278 ASP A O 1
ATOM 2120 N N . ASP A 1 279 ? 44.741 -12.362 -8.743 1.00 72.06 279 ASP A N 1
ATOM 2121 C CA . ASP A 1 279 ? 43.626 -12.995 -8.032 1.00 72.06 279 ASP A CA 1
ATOM 2122 C C . ASP A 1 279 ? 44.033 -13.541 -6.639 1.00 72.06 279 ASP A C 1
ATOM 2124 O O . ASP A 1 279 ? 45.070 -14.209 -6.476 1.00 72.06 279 ASP A O 1
ATOM 2128 N N . ALA A 1 280 ? 43.223 -13.243 -5.619 1.00 82.44 280 ALA A N 1
ATOM 2129 C CA . ALA A 1 280 ? 43.410 -13.667 -4.234 1.00 82.44 280 ALA A CA 1
ATOM 2130 C C . ALA A 1 280 ? 42.835 -15.067 -3.914 1.00 82.44 280 ALA A C 1
ATOM 2132 O O . ALA A 1 280 ? 43.337 -15.722 -2.983 1.00 82.44 280 ALA A O 1
ATOM 2133 N N . CYS A 1 281 ? 41.888 -15.579 -4.709 1.00 79.31 281 CYS A N 1
ATOM 2134 C CA . CYS A 1 281 ? 41.280 -16.908 -4.601 1.00 79.31 281 CYS A CA 1
ATOM 2135 C C . CYS A 1 281 ? 41.336 -17.748 -5.910 1.00 79.31 281 CYS A C 1
ATOM 2137 O O . CYS A 1 281 ? 40.290 -18.246 -6.318 1.00 79.31 281 CYS A O 1
ATOM 2139 N N . PRO A 1 282 ? 42.523 -18.117 -6.466 1.00 81.88 282 PRO A N 1
ATOM 2140 C CA . PRO A 1 282 ? 42.675 -18.668 -7.836 1.00 81.88 282 PRO A CA 1
ATOM 2141 C C . PRO A 1 282 ? 42.141 -20.068 -8.177 1.00 81.88 282 PRO A C 1
ATOM 2143 O O . PRO A 1 282 ? 42.751 -20.804 -8.968 1.00 81.88 282 PRO A O 1
ATOM 2146 N N . LEU A 1 283 ? 41.097 -20.519 -7.488 1.00 77.62 283 LEU A N 1
ATOM 2147 C CA . LEU A 1 283 ? 40.305 -21.708 -7.791 1.00 77.62 283 LEU A CA 1
ATOM 2148 C C . LEU A 1 283 ? 38.795 -21.518 -7.505 1.00 77.62 283 LEU A C 1
ATOM 2150 O O . LEU A 1 283 ? 38.049 -22.490 -7.688 1.00 77.62 283 LEU A O 1
ATOM 2154 N N . GLU A 1 284 ? 38.348 -20.356 -7.016 1.00 75.56 284 GLU A N 1
ATOM 2155 C CA . GLU A 1 284 ? 36.947 -20.046 -6.703 1.00 75.56 284 GLU A CA 1
ATOM 2156 C C . GLU A 1 284 ? 36.555 -18.733 -7.399 1.00 75.56 284 GLU A C 1
ATOM 2158 O O . GLU A 1 284 ? 37.049 -17.694 -6.990 1.00 75.56 284 GLU A O 1
ATOM 2163 N N . PRO A 1 285 ? 35.676 -18.764 -8.422 1.00 77.88 285 PRO A N 1
ATOM 2164 C CA . PRO A 1 285 ? 35.432 -17.599 -9.265 1.00 77.88 285 PRO A CA 1
ATOM 2165 C C . PRO A 1 285 ? 34.696 -16.491 -8.513 1.00 77.88 285 PRO A C 1
ATOM 2167 O O . PRO A 1 285 ? 33.671 -16.755 -7.868 1.00 77.88 285 PRO A O 1
ATOM 2170 N N . GLU A 1 286 ? 35.167 -15.267 -8.715 1.00 77.44 286 GLU A N 1
ATOM 2171 C CA . GLU A 1 286 ? 34.523 -14.021 -8.327 1.00 77.44 286 GLU A CA 1
ATOM 2172 C C . GLU A 1 286 ? 33.054 -13.952 -8.776 1.00 77.44 286 GLU A C 1
ATOM 2174 O O . GLU A 1 286 ? 32.640 -14.457 -9.832 1.00 77.44 286 GLU A O 1
ATOM 2179 N N . ARG A 1 287 ? 32.245 -13.272 -7.966 1.00 73.56 287 ARG A N 1
ATOM 2180 C CA . ARG A 1 287 ? 30.856 -12.933 -8.251 1.00 73.56 287 ARG A CA 1
ATOM 2181 C C . ARG A 1 287 ? 30.713 -11.417 -8.250 1.00 73.56 287 ARG A C 1
ATOM 2183 O O . ARG A 1 287 ? 30.320 -10.857 -7.237 1.00 73.56 287 ARG A O 1
ATOM 2190 N N . TYR A 1 288 ? 30.867 -10.802 -9.421 1.00 68.56 288 TYR A N 1
ATOM 2191 C CA . TYR A 1 288 ? 30.561 -9.386 -9.652 1.00 68.56 288 TYR A CA 1
ATOM 2192 C C . TYR A 1 288 ? 29.210 -8.965 -9.044 1.00 68.56 288 TYR A C 1
ATOM 2194 O O . TYR A 1 288 ? 28.142 -9.267 -9.592 1.00 68.56 288 TYR A O 1
ATOM 2202 N N . ASN A 1 289 ? 29.263 -8.292 -7.896 1.00 67.12 289 ASN A N 1
ATOM 2203 C CA . ASN A 1 289 ? 28.110 -7.861 -7.106 1.00 67.12 289 ASN A CA 1
ATOM 2204 C C . ASN A 1 289 ? 28.218 -6.404 -6.612 1.00 67.12 289 ASN A C 1
ATOM 2206 O O . ASN A 1 289 ? 27.278 -5.909 -5.987 1.00 67.12 289 ASN A O 1
ATOM 2210 N N . LYS A 1 290 ? 29.276 -5.681 -7.018 1.00 66.12 290 LYS A N 1
ATOM 2211 C CA . LYS A 1 290 ? 29.610 -4.285 -6.662 1.00 66.12 290 LYS A CA 1
ATOM 2212 C C . LYS A 1 290 ? 30.175 -4.107 -5.249 1.00 66.12 290 LYS A C 1
ATOM 2214 O O . LYS A 1 290 ? 30.228 -2.977 -4.755 1.00 66.12 290 LYS A O 1
ATOM 2219 N N . PHE A 1 291 ? 30.622 -5.188 -4.621 1.00 60.31 291 PHE A N 1
ATOM 2220 C CA . PHE A 1 291 ? 31.382 -5.192 -3.376 1.00 60.31 291 PHE A CA 1
ATOM 2221 C C . PHE A 1 291 ? 32.665 -5.985 -3.633 1.00 60.31 291 PHE A C 1
ATOM 2223 O O . PHE A 1 291 ? 32.573 -7.052 -4.204 1.00 60.31 291 PHE A O 1
ATOM 2230 N N . GLU A 1 292 ? 33.828 -5.403 -3.323 1.00 70.62 292 GLU A N 1
ATOM 2231 C CA . GLU A 1 292 ? 35.197 -5.960 -3.453 1.00 70.62 292 GLU A CA 1
ATOM 2232 C C . GLU A 1 292 ? 35.599 -6.740 -4.751 1.00 70.62 292 GLU A C 1
ATOM 2234 O O . GLU A 1 292 ? 36.758 -7.134 -4.838 1.00 70.62 292 GLU A O 1
ATOM 2239 N N . ASP A 1 293 ? 34.749 -6.754 -5.803 1.00 73.06 293 ASP A N 1
ATOM 2240 C CA . ASP A 1 293 ? 34.847 -7.273 -7.203 1.00 73.06 293 ASP A CA 1
ATOM 2241 C C . ASP A 1 293 ? 36.225 -7.219 -7.937 1.00 73.06 293 ASP A C 1
ATOM 2243 O O . ASP A 1 293 ? 36.360 -7.706 -9.066 1.00 73.06 293 ASP A O 1
ATOM 2247 N N . GLU A 1 294 ? 37.228 -6.541 -7.382 1.00 77.88 294 GLU A N 1
ATOM 2248 C CA . GLU A 1 294 ? 38.567 -6.335 -7.946 1.00 77.88 294 GLU A CA 1
ATOM 2249 C C . GLU A 1 294 ? 39.623 -7.334 -7.429 1.00 77.88 294 GLU A C 1
ATOM 2251 O O . GLU A 1 294 ? 40.728 -7.358 -7.984 1.00 77.88 294 GLU A O 1
ATOM 2256 N N . ASP A 1 295 ? 39.343 -8.114 -6.374 1.00 79.69 295 ASP A N 1
ATOM 2257 C CA . ASP A 1 295 ? 40.349 -8.970 -5.715 1.00 79.69 295 ASP A CA 1
ATOM 2258 C C . ASP A 1 295 ? 40.337 -10.455 -6.141 1.00 79.69 295 ASP A C 1
ATOM 2260 O O . ASP A 1 295 ? 41.356 -11.136 -5.975 1.00 79.69 295 ASP A O 1
ATOM 2264 N N . GLY A 1 296 ? 39.260 -10.928 -6.780 1.00 78.38 296 GLY A N 1
ATOM 2265 C CA . GLY A 1 296 ? 39.133 -12.295 -7.301 1.00 78.38 296 GLY A CA 1
ATOM 2266 C C . GLY A 1 296 ? 38.644 -13.319 -6.271 1.00 78.38 296 GLY A C 1
ATOM 2267 O O . GLY A 1 296 ? 38.719 -14.518 -6.526 1.00 78.38 296 GLY A O 1
ATOM 2268 N N . CYS A 1 297 ? 38.188 -12.890 -5.093 1.00 81.56 297 CYS A N 1
ATOM 2269 C CA . CYS A 1 297 ? 37.600 -13.755 -4.080 1.00 81.56 297 CYS A CA 1
ATOM 2270 C C . CYS A 1 297 ? 36.085 -13.538 -3.964 1.00 81.56 297 CYS A C 1
ATOM 2272 O O . CYS A 1 297 ? 35.675 -12.495 -3.471 1.00 81.56 297 CYS A O 1
ATOM 2274 N N . PRO A 1 298 ? 35.238 -14.561 -4.210 1.00 73.62 298 PRO A N 1
ATOM 2275 C CA . PRO A 1 298 ? 33.798 -14.420 -4.009 1.00 73.62 298 PRO A CA 1
ATOM 2276 C C . PRO A 1 298 ? 33.470 -14.031 -2.559 1.00 73.62 298 PRO A C 1
ATOM 2278 O O . PRO A 1 298 ? 33.588 -14.857 -1.645 1.00 73.62 298 PRO A O 1
ATOM 2281 N N . ASP A 1 299 ? 32.981 -12.801 -2.365 1.00 68.75 299 ASP A N 1
ATOM 2282 C CA . ASP A 1 299 ? 32.707 -12.189 -1.046 1.00 68.75 299 ASP A CA 1
ATOM 2283 C C . ASP A 1 299 ? 31.779 -13.031 -0.168 1.00 68.75 299 ASP A C 1
ATOM 2285 O O . ASP A 1 299 ? 31.800 -12.986 1.066 1.00 68.75 299 ASP A O 1
ATOM 2289 N N . ILE A 1 300 ? 30.915 -13.796 -0.835 1.00 58.19 300 ILE A N 1
ATOM 2290 C CA . ILE A 1 300 ? 29.895 -14.636 -0.230 1.00 58.19 300 ILE A CA 1
ATOM 2291 C C . ILE A 1 300 ? 30.387 -16.089 -0.287 1.00 58.19 300 ILE A C 1
ATOM 2293 O O . ILE A 1 300 ? 30.348 -16.707 -1.359 1.00 58.19 300 ILE A O 1
ATOM 2297 N N . PRO A 1 301 ? 30.812 -16.687 0.844 1.00 44.78 301 PRO A N 1
ATOM 2298 C CA . PRO A 1 301 ? 31.391 -18.023 0.844 1.00 44.78 301 PRO A CA 1
ATOM 2299 C C . PRO A 1 301 ? 30.407 -19.069 0.313 1.00 44.78 301 PRO A C 1
ATOM 2301 O O . PRO A 1 301 ? 29.226 -19.095 0.668 1.00 44.78 301 PRO A O 1
ATOM 2304 N N . VAL A 1 302 ? 30.923 -20.000 -0.495 1.00 43.25 302 VAL A N 1
ATOM 2305 C CA . VAL A 1 302 ? 30.151 -21.036 -1.206 1.00 43.25 302 VAL A CA 1
ATOM 2306 C C . VAL A 1 302 ? 29.659 -22.155 -0.269 1.00 43.25 302 VAL A C 1
ATOM 2308 O O . VAL A 1 302 ? 29.967 -23.323 -0.475 1.00 43.25 302 VAL A O 1
ATOM 2311 N N . TYR A 1 303 ? 28.901 -21.811 0.776 1.00 47.78 303 TYR A N 1
ATOM 2312 C CA . TYR A 1 303 ? 27.931 -22.664 1.487 1.00 47.78 303 TYR A CA 1
ATOM 2313 C C . TYR A 1 303 ? 26.936 -21.818 2.307 1.00 47.78 303 TYR A C 1
ATOM 2315 O O . TYR A 1 303 ? 26.548 -22.196 3.414 1.00 47.78 303 TYR A O 1
ATOM 2323 N N . SER A 1 304 ? 26.473 -20.696 1.750 1.00 45.69 304 SER A N 1
ATOM 2324 C CA . SER A 1 304 ? 25.283 -20.008 2.252 1.00 45.69 304 SER A CA 1
ATOM 2325 C C . SER A 1 304 ? 24.071 -20.943 2.197 1.00 45.69 304 SER A C 1
ATOM 2327 O O . SER A 1 304 ? 23.443 -21.135 1.158 1.00 45.69 304 SER A O 1
ATOM 2329 N N . ILE A 1 305 ? 23.732 -21.503 3.359 1.00 45.19 305 ILE A N 1
ATOM 2330 C CA . ILE A 1 305 ? 22.430 -22.111 3.686 1.00 45.19 305 ILE A CA 1
ATOM 2331 C C . ILE A 1 305 ? 21.322 -21.052 3.836 1.00 45.19 305 ILE A C 1
ATOM 2333 O O . ILE A 1 305 ? 20.245 -21.351 4.343 1.00 45.19 305 ILE A O 1
ATOM 2337 N N . ASN A 1 306 ? 21.600 -19.841 3.352 1.00 58.25 306 ASN A N 1
ATOM 2338 C CA . ASN A 1 306 ? 20.754 -18.666 3.266 1.00 58.25 306 ASN A CA 1
ATOM 2339 C C . ASN A 1 306 ? 19.683 -18.888 2.188 1.00 58.25 306 ASN A C 1
ATOM 2341 O O . ASN A 1 306 ? 19.655 -18.234 1.148 1.00 58.25 306 ASN A O 1
ATOM 2345 N N . VAL A 1 307 ? 18.800 -19.854 2.442 1.00 71.00 307 VAL A N 1
ATOM 2346 C CA . VAL A 1 307 ? 17.392 -19.565 2.197 1.00 71.00 307 VAL A CA 1
ATOM 2347 C C . VAL A 1 307 ? 17.064 -18.417 3.144 1.00 71.00 307 VAL A C 1
ATOM 2349 O O . VAL A 1 307 ? 17.427 -18.478 4.315 1.00 71.00 307 VAL A O 1
ATOM 2352 N N . ASP A 1 308 ? 16.472 -17.387 2.584 1.00 72.62 308 ASP A N 1
ATOM 2353 C CA . ASP A 1 308 ? 15.920 -16.200 3.219 1.00 72.62 308 ASP A CA 1
ATOM 2354 C C . ASP A 1 308 ? 14.520 -16.152 2.584 1.00 72.62 308 ASP A C 1
ATOM 2356 O O . ASP A 1 308 ? 14.398 -16.022 1.357 1.00 72.62 308 ASP A O 1
ATOM 2360 N N . SER A 1 309 ? 13.492 -16.554 3.342 1.00 82.75 309 SER A N 1
ATOM 2361 C CA . SER A 1 309 ? 12.185 -16.899 2.749 1.00 82.75 309 SER A CA 1
ATOM 2362 C C . SER A 1 309 ? 11.337 -15.673 2.418 1.00 82.75 309 SER A C 1
ATOM 2364 O O . SER A 1 309 ? 10.508 -15.736 1.506 1.00 82.75 309 SER A O 1
ATOM 2366 N N . ASP A 1 310 ? 11.509 -14.600 3.181 1.00 75.75 310 ASP A N 1
ATOM 2367 C CA . ASP A 1 310 ? 10.735 -13.352 3.158 1.00 75.75 310 ASP A CA 1
ATOM 2368 C C . ASP A 1 310 ? 11.553 -12.153 2.640 1.00 75.75 310 ASP A C 1
ATOM 2370 O O . ASP A 1 310 ? 10.978 -11.106 2.317 1.00 75.75 310 ASP A O 1
ATOM 2374 N N . GLN A 1 311 ? 12.852 -12.362 2.406 1.00 84.31 311 GLN A N 1
ATOM 2375 C CA . GLN A 1 311 ? 13.768 -11.472 1.702 1.00 84.31 311 GLN A CA 1
ATOM 2376 C C . GLN A 1 311 ? 14.010 -10.172 2.468 1.00 84.31 311 GLN A C 1
ATOM 2378 O O . GLN A 1 311 ? 13.984 -9.089 1.867 1.00 84.31 311 GLN A O 1
ATOM 2383 N N . ASP A 1 312 ? 14.205 -10.236 3.788 1.00 78.69 312 ASP A N 1
ATOM 2384 C CA . ASP A 1 312 ? 14.744 -9.101 4.550 1.00 78.69 312 ASP A CA 1
ATOM 2385 C C . ASP A 1 312 ? 16.262 -8.917 4.388 1.00 78.69 312 ASP A C 1
ATOM 2387 O O . ASP A 1 312 ? 16.719 -7.773 4.360 1.00 78.69 312 ASP A O 1
ATOM 2391 N N . GLY A 1 313 ? 17.017 -9.993 4.154 1.00 79.06 313 GLY A N 1
ATOM 2392 C CA . GLY A 1 313 ? 18.481 -10.004 4.090 1.00 79.06 313 GLY A CA 1
ATOM 2393 C C . GLY A 1 313 ? 19.153 -10.827 5.198 1.00 79.06 313 GLY A C 1
ATOM 2394 O O . GLY A 1 313 ? 20.385 -10.950 5.206 1.00 79.06 313 GLY A O 1
ATOM 2395 N N . ILE A 1 314 ? 18.380 -11.412 6.113 1.00 81.38 314 ILE A N 1
ATOM 2396 C CA . ILE A 1 314 ? 18.821 -12.255 7.220 1.00 81.38 314 ILE A CA 1
ATOM 2397 C C . ILE A 1 314 ? 18.563 -13.727 6.834 1.00 81.38 314 ILE A C 1
ATOM 2399 O O . ILE A 1 314 ? 17.464 -14.127 6.473 1.00 81.38 314 ILE A O 1
ATOM 2403 N N . PRO A 1 315 ? 19.586 -14.600 6.854 1.00 82.56 315 PRO A N 1
ATOM 2404 C CA . PRO A 1 315 ? 19.400 -16.009 6.501 1.00 82.56 315 PRO A CA 1
ATOM 2405 C C . PRO A 1 315 ? 18.481 -16.746 7.484 1.00 82.56 315 PRO A C 1
ATOM 2407 O O . PRO A 1 315 ? 18.741 -16.663 8.682 1.00 82.56 315 PRO A O 1
ATOM 2410 N N . ASN A 1 316 ? 17.596 -17.641 7.014 1.00 77.81 316 ASN A N 1
ATOM 2411 C CA . ASN A 1 316 ? 16.738 -18.538 7.825 1.00 77.81 316 ASN A CA 1
ATOM 2412 C C . ASN A 1 316 ? 17.467 -19.339 8.938 1.00 77.81 316 ASN A C 1
ATOM 2414 O O . ASN A 1 316 ? 16.831 -20.023 9.741 1.00 77.81 316 ASN A O 1
ATOM 2418 N N . SER A 1 317 ? 18.804 -19.405 8.922 1.00 81.50 317 SER A N 1
ATOM 2419 C CA . SER A 1 317 ? 19.621 -20.049 9.963 1.00 81.50 317 SER A CA 1
ATOM 2420 C C . SER A 1 317 ? 19.982 -19.140 11.142 1.00 81.50 317 SER A C 1
ATOM 2422 O O . SER A 1 317 ? 20.465 -19.644 12.159 1.00 81.50 317 SER A O 1
ATOM 2424 N N . ASN A 1 318 ? 19.819 -17.832 10.962 1.00 79.69 318 ASN A N 1
ATOM 2425 C CA . ASN A 1 318 ? 20.187 -16.750 11.875 1.00 79.69 318 ASN A CA 1
ATOM 2426 C C . ASN A 1 318 ? 18.952 -15.925 12.271 1.00 79.69 318 ASN A C 1
ATOM 2428 O O . ASN A 1 318 ? 18.885 -15.449 13.397 1.00 79.69 318 ASN A O 1
ATOM 2432 N N . ASP A 1 319 ? 18.008 -15.823 11.344 1.00 81.62 319 ASP A N 1
ATOM 2433 C CA . ASP A 1 319 ? 16.665 -15.278 11.466 1.00 81.62 319 ASP A CA 1
ATOM 2434 C C . ASP A 1 319 ? 15.789 -16.117 12.426 1.00 81.62 319 ASP A C 1
ATOM 2436 O O . ASP A 1 319 ? 15.760 -17.357 12.370 1.00 81.62 319 ASP A O 1
ATOM 2440 N N . GLN A 1 320 ? 15.106 -15.433 13.345 1.00 88.31 320 GLN A N 1
ATOM 2441 C CA . GLN A 1 320 ? 14.187 -16.003 14.332 1.00 88.31 320 GLN A CA 1
ATOM 2442 C C . GLN A 1 320 ? 12.732 -16.110 13.839 1.00 88.31 320 GLN A C 1
ATOM 2444 O O . GLN A 1 320 ? 11.970 -16.907 14.402 1.00 88.31 320 GLN A O 1
ATOM 2449 N N . CYS A 1 321 ? 12.361 -15.406 12.767 1.00 84.00 321 CYS A N 1
ATOM 2450 C CA . CYS A 1 321 ? 11.049 -15.417 12.124 1.00 84.00 321 CYS A CA 1
ATOM 2451 C C . CYS A 1 321 ? 11.115 -15.735 10.603 1.00 84.00 321 CYS A C 1
ATOM 2453 O O . CYS A 1 321 ? 10.572 -14.955 9.829 1.00 84.00 321 CYS A O 1
ATOM 2455 N N . PRO A 1 322 ? 11.580 -16.935 10.155 1.00 85.06 322 PRO A N 1
ATOM 2456 C CA . PRO A 1 322 ? 12.016 -17.229 8.766 1.00 85.06 322 PRO A CA 1
ATOM 2457 C C . PRO A 1 322 ? 10.987 -17.284 7.631 1.00 85.06 322 PRO A C 1
ATOM 2459 O O . PRO A 1 322 ? 11.122 -18.092 6.702 1.00 85.06 322 PRO A O 1
ATOM 2462 N N . THR A 1 323 ? 9.909 -16.523 7.762 1.00 84.31 323 THR A N 1
ATOM 2463 C CA . THR A 1 323 ? 8.789 -16.343 6.830 1.00 84.31 323 THR A CA 1
ATOM 2464 C C . THR A 1 323 ? 8.086 -14.980 7.001 1.00 84.31 323 THR A C 1
ATOM 2466 O O . THR A 1 323 ? 7.066 -14.752 6.343 1.00 84.31 323 THR A O 1
ATOM 2469 N N . VAL A 1 324 ? 8.554 -14.110 7.905 1.00 81.06 324 VAL A N 1
ATOM 2470 C CA . VAL A 1 324 ? 7.968 -12.804 8.221 1.00 81.06 324 VAL A CA 1
ATOM 2471 C C . VAL A 1 324 ? 9.087 -11.765 8.310 1.00 81.06 324 VAL A C 1
ATOM 2473 O O . VAL A 1 324 ? 9.740 -11.645 9.334 1.00 81.06 324 VAL A O 1
ATOM 2476 N N . LYS A 1 325 ? 9.220 -10.986 7.236 1.00 84.75 325 LYS A N 1
ATOM 2477 C CA . LYS A 1 325 ? 10.264 -9.984 6.995 1.00 84.75 325 LYS A CA 1
ATOM 2478 C C . LYS A 1 325 ? 10.545 -9.045 8.188 1.00 84.75 325 LYS A C 1
ATOM 2480 O O . LYS A 1 325 ? 9.621 -8.371 8.654 1.00 84.75 325 LYS A O 1
ATOM 2485 N N . GLU A 1 326 ? 11.817 -8.902 8.559 1.00 81.19 326 GLU A N 1
ATOM 2486 C CA . GLU A 1 326 ? 12.346 -7.898 9.496 1.00 81.19 326 GLU A CA 1
ATOM 2487 C C . GLU A 1 326 ? 11.942 -6.446 9.148 1.00 81.19 326 GLU A C 1
ATOM 2489 O O . GLU A 1 326 ? 11.807 -6.050 7.981 1.00 81.19 326 GLU A O 1
ATOM 2494 N N . THR A 1 327 ? 11.797 -5.617 10.185 1.00 80.69 327 THR A N 1
ATOM 2495 C CA . THR A 1 327 ? 11.468 -4.186 10.116 1.00 80.69 327 THR A CA 1
ATOM 2496 C C . THR A 1 327 ? 12.650 -3.334 10.588 1.00 80.69 327 THR A C 1
ATOM 2498 O O . THR A 1 327 ? 12.640 -2.794 11.688 1.00 80.69 327 THR A O 1
ATOM 2501 N N . TYR A 1 328 ? 13.648 -3.146 9.715 1.00 77.19 328 TYR A N 1
ATOM 2502 C CA . TYR A 1 328 ? 14.861 -2.350 9.978 1.00 77.19 328 TYR A CA 1
ATOM 2503 C C . TYR A 1 328 ? 14.598 -0.952 10.573 1.00 77.19 328 TYR A C 1
ATOM 2505 O O . TYR A 1 328 ? 14.311 0.014 9.853 1.00 77.19 328 TYR A O 1
ATOM 2513 N N . ASN A 1 329 ? 14.761 -0.824 11.888 1.00 67.38 329 ASN A N 1
ATOM 2514 C CA . ASN A 1 329 ? 14.411 0.366 12.666 1.00 67.38 329 ASN A CA 1
ATOM 2515 C C . ASN A 1 329 ? 15.504 0.776 13.691 1.00 67.38 329 ASN A C 1
ATOM 2517 O O . ASN A 1 329 ? 15.403 1.849 14.301 1.00 67.38 329 ASN A O 1
ATOM 2521 N N . LYS A 1 330 ? 16.612 0.016 13.773 1.00 69.56 330 LYS A N 1
ATOM 2522 C CA . LYS A 1 330 ? 17.774 0.140 14.692 1.00 69.56 330 LYS A CA 1
ATOM 2523 C C . LYS A 1 330 ? 17.556 -0.413 16.099 1.00 69.56 330 LYS A C 1
ATOM 2525 O O . LYS A 1 330 ? 18.419 -0.224 16.966 1.00 69.56 330 LYS A O 1
ATOM 2530 N N . PHE A 1 331 ? 16.449 -1.099 16.322 1.00 66.94 331 PHE A N 1
ATOM 2531 C CA . PHE A 1 331 ? 16.245 -2.049 17.399 1.00 66.94 331 PHE A CA 1
ATOM 2532 C C . PHE A 1 331 ? 16.287 -3.445 16.767 1.00 66.94 331 PHE A C 1
ATOM 2534 O O . PHE A 1 331 ? 15.793 -3.626 15.671 1.00 66.94 331 PHE A O 1
ATOM 2541 N N . GLN A 1 332 ? 17.064 -4.338 17.384 1.00 75.19 332 GLN A N 1
ATOM 2542 C CA . GLN A 1 332 ? 17.298 -5.756 17.045 1.00 75.19 332 GLN A CA 1
ATOM 2543 C C . GLN A 1 332 ? 17.352 -6.208 15.558 1.00 75.19 332 GLN A C 1
ATOM 2545 O O . GLN A 1 332 ? 17.366 -7.412 15.345 1.00 75.19 332 GLN A O 1
ATOM 2550 N N . ASP A 1 333 ? 17.596 -5.301 14.594 1.00 76.00 333 ASP A N 1
ATOM 2551 C CA . ASP A 1 333 ? 17.839 -5.455 13.132 1.00 76.00 333 ASP A CA 1
ATOM 2552 C C . ASP A 1 333 ? 18.743 -6.638 12.660 1.00 76.00 333 ASP A C 1
ATOM 2554 O O . ASP A 1 333 ? 18.994 -6.796 11.465 1.00 76.00 333 ASP A O 1
ATOM 2558 N N . GLU A 1 334 ? 19.344 -7.410 13.567 1.00 81.94 334 GLU A N 1
ATOM 2559 C CA . GLU A 1 334 ? 20.169 -8.594 13.289 1.00 81.94 334 GLU A CA 1
ATOM 2560 C C . GLU A 1 334 ? 19.431 -9.922 13.570 1.00 81.94 334 GLU A C 1
ATOM 2562 O O . GLU A 1 334 ? 20.036 -10.987 13.409 1.00 81.94 334 GLU A O 1
ATOM 2567 N N . ASP A 1 335 ? 18.178 -9.880 14.041 1.00 81.69 335 ASP A N 1
ATOM 2568 C CA . ASP A 1 335 ? 17.482 -11.024 14.642 1.00 81.69 335 ASP A CA 1
ATOM 2569 C C . ASP A 1 335 ? 16.390 -11.667 13.761 1.00 81.69 335 ASP A C 1
ATOM 2571 O O . ASP A 1 335 ? 16.129 -12.863 13.937 1.00 81.69 335 ASP A O 1
ATOM 2575 N N . GLY A 1 336 ? 15.872 -10.953 12.754 1.00 83.06 336 GLY A N 1
ATOM 2576 C CA . GLY A 1 336 ? 14.982 -11.479 11.709 1.00 83.06 336 GLY A CA 1
ATOM 2577 C C . GLY A 1 336 ? 13.498 -11.413 12.050 1.00 83.06 336 GLY A C 1
ATOM 2578 O O . GLY A 1 336 ? 12.658 -11.702 11.204 1.00 83.06 336 GLY A O 1
ATOM 2579 N N . CYS A 1 337 ? 13.137 -11.037 13.276 1.00 82.62 337 CYS A N 1
ATOM 2580 C CA . CYS A 1 337 ? 11.745 -10.873 13.662 1.00 82.62 337 CYS A CA 1
ATOM 2581 C C . CYS A 1 337 ? 11.338 -9.401 13.616 1.00 82.62 337 CYS A C 1
ATOM 2583 O O . CYS A 1 337 ? 11.912 -8.631 14.378 1.00 82.62 337 CYS A O 1
ATOM 2585 N N . PRO A 1 338 ? 10.278 -9.017 12.865 1.00 78.81 338 PRO A N 1
ATOM 2586 C CA . PRO A 1 338 ? 9.807 -7.637 12.806 1.00 78.81 338 PRO A CA 1
ATOM 2587 C C . PRO A 1 338 ? 9.496 -7.121 14.203 1.00 78.81 338 PRO A C 1
ATOM 2589 O O . PRO A 1 338 ? 8.458 -7.445 14.797 1.00 78.81 338 PRO A O 1
ATOM 2592 N N . ASP A 1 339 ? 10.413 -6.316 14.722 1.00 72.56 339 ASP A N 1
ATOM 2593 C CA . ASP A 1 339 ? 10.281 -5.746 16.041 1.00 72.56 339 ASP A CA 1
ATOM 2594 C C . ASP A 1 339 ? 9.621 -4.363 15.987 1.00 72.56 339 ASP A C 1
ATOM 2596 O O . ASP A 1 339 ? 9.491 -3.706 14.948 1.00 72.56 339 ASP A O 1
ATOM 2600 N N . TYR A 1 340 ? 9.090 -3.961 17.138 1.00 63.12 340 TYR A N 1
ATOM 2601 C CA . TYR A 1 340 ? 8.415 -2.687 17.297 1.00 63.12 340 TYR A CA 1
ATOM 2602 C C . TYR A 1 340 ? 9.140 -1.895 18.373 1.00 63.12 340 TYR A C 1
ATOM 2604 O O . TYR A 1 340 ? 8.797 -1.962 19.559 1.00 63.12 340 TYR A O 1
ATOM 2612 N N . VAL A 1 341 ? 10.113 -1.079 17.963 1.00 49.66 341 VAL A N 1
ATOM 2613 C CA . VAL A 1 341 ? 10.352 0.147 18.724 1.00 49.66 341 VAL A CA 1
ATOM 2614 C C . VAL A 1 341 ? 9.092 0.988 18.637 1.00 49.66 341 VAL A C 1
ATOM 2616 O O . VAL A 1 341 ? 8.770 1.562 17.600 1.00 49.66 341 VAL A O 1
ATOM 2619 N N . ALA A 1 342 ? 8.431 1.123 19.782 1.00 47.62 342 ALA A N 1
ATOM 2620 C CA . ALA A 1 342 ? 7.648 2.306 20.080 1.00 47.62 342 ALA A CA 1
ATOM 2621 C C . ALA A 1 342 ? 8.614 3.499 20.172 1.00 47.62 342 ALA A C 1
ATOM 2623 O O . ALA A 1 342 ? 8.982 3.944 21.260 1.00 47.62 342 ALA A O 1
ATOM 2624 N N . ASP A 1 343 ? 9.103 3.968 19.023 1.00 44.62 343 ASP A N 1
ATOM 2625 C CA . ASP A 1 343 ? 9.551 5.338 18.918 1.00 44.62 343 ASP A CA 1
ATOM 2626 C C . ASP A 1 343 ? 8.338 6.188 18.539 1.00 44.62 343 ASP A C 1
ATOM 2628 O O . ASP A 1 343 ? 7.827 6.149 17.422 1.00 44.62 343 ASP A O 1
ATOM 2632 N N . ASP A 1 344 ? 7.870 6.993 19.493 1.00 49.47 344 ASP A N 1
ATOM 2633 C CA . ASP A 1 344 ? 6.769 7.951 19.307 1.00 49.47 344 ASP A CA 1
ATOM 2634 C C . ASP A 1 344 ? 7.196 9.125 18.388 1.00 49.47 344 ASP A C 1
ATOM 2636 O O . ASP A 1 344 ? 6.791 10.270 18.541 1.00 49.47 344 ASP A O 1
ATOM 2640 N N . LYS A 1 345 ? 8.083 8.858 17.417 1.00 50.12 345 LYS A N 1
ATOM 2641 C CA . LYS A 1 345 ? 8.502 9.769 16.347 1.00 50.12 345 LYS A CA 1
ATOM 2642 C C . LYS A 1 345 ? 7.622 9.665 15.105 1.00 50.12 345 LYS A C 1
ATOM 2644 O O . LYS A 1 345 ? 7.759 10.501 14.214 1.00 50.12 345 LYS A O 1
ATOM 2649 N N . GLY A 1 346 ? 6.782 8.633 15.016 1.00 53.16 346 GLY A N 1
ATOM 2650 C CA . GLY A 1 346 ? 5.838 8.444 13.914 1.00 53.16 346 GLY A CA 1
ATOM 2651 C C . GLY A 1 346 ? 4.475 9.105 14.132 1.00 53.16 346 GLY A C 1
ATOM 2652 O O . GLY A 1 346 ? 3.756 9.326 13.161 1.00 53.16 346 GLY A O 1
ATOM 2653 N N . ILE A 1 347 ? 4.111 9.418 15.379 1.00 57.59 347 ILE A N 1
ATOM 2654 C CA . ILE A 1 347 ? 2.788 9.940 15.729 1.00 57.59 347 ILE A CA 1
ATOM 2655 C C . ILE A 1 347 ? 2.963 11.337 16.335 1.00 57.59 347 ILE A C 1
ATOM 2657 O O . ILE A 1 347 ? 3.699 11.467 17.310 1.00 57.59 347 ILE A O 1
ATOM 2661 N N . PRO A 1 348 ? 2.339 12.383 15.765 1.00 70.69 348 PRO A N 1
ATOM 2662 C CA . PRO A 1 348 ? 2.345 13.708 16.366 1.00 70.69 348 PRO A CA 1
ATOM 2663 C C . PRO A 1 348 ? 1.752 13.694 17.783 1.00 70.69 348 PRO A C 1
ATOM 2665 O O . PRO A 1 348 ? 0.660 13.169 17.999 1.00 70.69 348 PRO A O 1
ATOM 2668 N N . ASP A 1 349 ? 2.517 14.260 18.709 1.00 73.81 349 ASP A N 1
ATOM 2669 C CA . ASP A 1 349 ? 2.151 14.689 20.061 1.00 73.81 349 ASP A CA 1
ATOM 2670 C C . ASP A 1 349 ? 2.724 16.114 20.156 1.00 73.81 349 ASP A C 1
ATOM 2672 O O . ASP A 1 349 ? 3.943 16.328 20.256 1.00 73.81 349 AS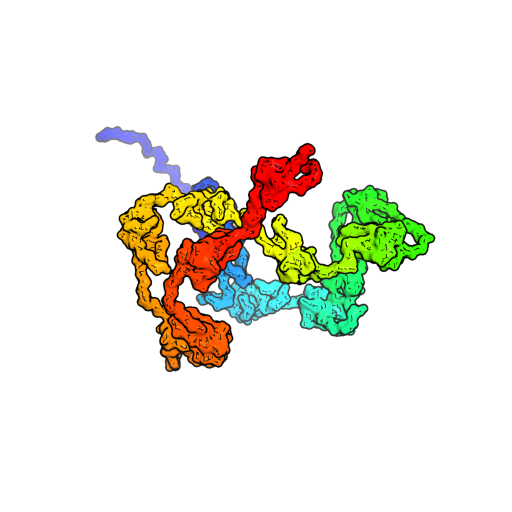P A O 1
ATOM 2676 N N . SER A 1 350 ? 1.859 17.093 19.903 1.00 83.19 350 SER A N 1
ATOM 2677 C CA . SER A 1 350 ? 2.235 18.472 19.585 1.00 83.19 350 SER A CA 1
ATOM 2678 C C . SER A 1 350 ? 2.503 19.334 20.823 1.00 83.19 350 SER A C 1
ATOM 2680 O O . SER A 1 350 ? 3.113 20.406 20.691 1.00 83.19 350 SER A O 1
ATOM 2682 N N . ASP A 1 351 ? 2.147 18.870 22.025 1.00 79.00 351 ASP A N 1
ATOM 2683 C CA . ASP A 1 351 ? 2.479 19.538 23.290 1.00 79.00 351 ASP A CA 1
ATOM 2684 C C . ASP A 1 351 ? 3.289 18.702 24.302 1.00 79.00 351 ASP A C 1
ATOM 2686 O O . ASP A 1 351 ? 3.955 19.293 25.170 1.00 79.00 351 ASP A O 1
ATOM 2690 N N . GLY A 1 352 ? 3.385 17.387 24.103 1.00 85.06 352 GLY A N 1
ATOM 2691 C CA . GLY A 1 352 ? 4.297 16.482 24.793 1.00 85.06 352 GLY A CA 1
ATOM 2692 C C . GLY A 1 352 ? 3.752 15.889 26.089 1.00 85.06 352 GLY A C 1
ATOM 2693 O O . GLY A 1 352 ? 4.548 15.682 27.018 1.00 85.06 352 GLY A O 1
ATOM 2694 N N . ASP A 1 353 ? 2.440 15.674 26.202 1.00 81.25 353 ASP A N 1
ATOM 2695 C CA . ASP A 1 353 ? 1.818 15.064 27.383 1.00 81.25 353 ASP A CA 1
ATOM 2696 C C . ASP A 1 353 ? 1.776 13.519 27.362 1.00 81.25 353 ASP A C 1
ATOM 2698 O O . ASP A 1 353 ? 1.680 12.901 28.431 1.00 81.25 353 ASP A O 1
ATOM 2702 N N . GLY A 1 354 ? 1.972 12.895 26.192 1.00 81.69 354 GLY A N 1
ATOM 2703 C CA . GLY A 1 354 ? 1.915 11.444 25.984 1.00 81.69 354 GLY A CA 1
ATOM 2704 C C . GLY A 1 354 ? 0.595 10.911 25.405 1.00 81.69 354 GLY A C 1
ATOM 2705 O O . GLY A 1 354 ? 0.440 9.690 25.291 1.00 81.69 354 GLY A O 1
ATOM 2706 N N . ILE A 1 355 ? -0.340 11.785 25.038 1.00 80.38 355 ILE A N 1
ATOM 2707 C CA . ILE A 1 355 ? -1.540 11.504 24.249 1.00 80.38 355 ILE A CA 1
ATOM 2708 C C . ILE A 1 355 ? -1.272 12.017 22.824 1.00 80.38 355 ILE A C 1
ATOM 2710 O O . ILE A 1 355 ? -0.649 13.046 22.600 1.00 80.38 355 ILE A O 1
ATOM 2714 N N . HIS A 1 356 ? -1.659 11.242 21.813 1.00 82.31 356 HIS A N 1
ATOM 2715 C CA . HIS A 1 356 ? -1.361 11.592 20.421 1.00 82.31 356 HIS A CA 1
ATOM 2716 C C . HIS A 1 356 ? -2.390 12.577 19.854 1.00 82.31 356 HIS A C 1
ATOM 2718 O O . HIS A 1 356 ? -3.583 12.331 20.026 1.00 82.31 356 HIS A O 1
ATOM 2724 N N . ASP A 1 357 ? -1.975 13.533 19.011 1.00 76.75 357 ASP A N 1
ATOM 2725 C CA . ASP A 1 357 ? -2.812 14.571 18.361 1.00 76.75 357 ASP A CA 1
ATOM 2726 C C . ASP A 1 357 ? -4.114 14.047 17.715 1.00 76.75 357 ASP A C 1
ATOM 2728 O O . ASP A 1 357 ? -5.070 14.789 17.512 1.00 76.75 357 ASP A O 1
ATOM 2732 N N . ARG A 1 358 ? -4.148 12.761 17.335 1.00 80.56 358 ARG A N 1
ATOM 2733 C CA . ARG A 1 358 ? -5.299 12.083 16.708 1.00 80.56 358 ARG A CA 1
ATOM 2734 C C . ARG A 1 358 ? -6.373 11.569 17.686 1.00 80.56 358 ARG A C 1
ATOM 2736 O O . ARG A 1 358 ? -7.418 11.107 17.235 1.00 80.56 358 ARG A O 1
ATOM 2743 N N . ILE A 1 359 ? -6.065 11.516 18.980 1.00 76.88 359 ILE A N 1
ATOM 2744 C CA . ILE A 1 359 ? -6.949 11.090 20.088 1.00 76.88 359 ILE A CA 1
ATOM 2745 C C . ILE A 1 359 ? -6.996 12.123 21.226 1.00 76.88 359 ILE A C 1
ATOM 2747 O O . ILE A 1 359 ? -7.843 12.010 22.105 1.00 76.88 359 ILE A O 1
ATOM 2751 N N . ASP A 1 360 ? -6.119 13.118 21.178 1.00 79.69 360 ASP A N 1
ATOM 2752 C CA . ASP A 1 360 ? -6.101 14.305 22.018 1.00 79.69 360 ASP A CA 1
ATOM 2753 C C . ASP A 1 360 ? -7.158 15.325 21.535 1.00 79.69 360 ASP A C 1
ATOM 2755 O O . ASP A 1 360 ? -7.207 15.690 20.356 1.00 79.69 360 ASP A O 1
ATOM 2759 N N . ASN A 1 361 ? -8.032 15.785 22.435 1.00 85.06 361 ASN A N 1
ATOM 2760 C CA . ASN A 1 361 ? -9.052 16.803 22.146 1.00 85.06 361 ASN A CA 1
ATOM 2761 C C . ASN A 1 361 ? -8.519 18.244 22.278 1.00 85.06 361 ASN A C 1
ATOM 2763 O O . ASN A 1 361 ? -9.176 19.194 21.833 1.00 85.06 361 ASN A O 1
ATOM 2767 N N . CYS A 1 362 ? -7.333 18.420 22.857 1.00 83.88 362 CYS A N 1
ATOM 2768 C CA . CYS A 1 362 ? -6.606 19.671 22.994 1.00 83.88 362 CYS A CA 1
ATOM 2769 C C . CYS A 1 362 ? -5.114 19.585 22.552 1.00 83.88 362 CYS A C 1
ATOM 2771 O O . CYS A 1 362 ? -4.297 20.082 23.324 1.00 83.88 362 CYS A O 1
ATOM 2773 N N . PRO A 1 363 ? -4.750 19.201 21.292 1.00 83.50 363 PRO A N 1
ATOM 2774 C CA . PRO A 1 363 ? -3.365 18.923 20.809 1.00 83.50 363 PRO A CA 1
ATOM 2775 C C . PRO A 1 363 ? -2.276 20.013 20.914 1.00 83.50 363 PRO A C 1
ATOM 2777 O O . PRO A 1 363 ? -1.284 20.008 20.192 1.00 83.50 363 PRO A O 1
ATOM 2780 N N . ASN A 1 364 ? -2.510 21.091 21.651 1.00 84.69 364 ASN A N 1
ATOM 2781 C CA . ASN A 1 364 ? -1.593 22.209 21.857 1.00 84.69 364 ASN A CA 1
ATOM 2782 C C . ASN A 1 364 ? -1.618 22.698 23.329 1.00 84.69 364 ASN A C 1
ATOM 2784 O O . ASN A 1 364 ? -1.160 23.814 23.620 1.00 84.69 364 ASN A O 1
ATOM 2788 N N . GLN A 1 365 ? -2.232 21.945 24.244 1.00 83.69 365 GLN A N 1
ATOM 2789 C CA . GLN A 1 365 ? -2.376 22.241 25.666 1.00 83.69 365 GLN A CA 1
ATOM 2790 C C . GLN A 1 365 ? -2.235 20.951 26.496 1.00 83.69 365 GLN A C 1
ATOM 2792 O O . GLN A 1 365 ? -3.235 20.274 26.686 1.00 83.69 365 GLN A O 1
ATOM 2797 N N . PRO A 1 366 ? -1.073 20.706 27.127 1.00 85.81 366 PRO A N 1
ATOM 2798 C CA . PRO A 1 366 ? -0.775 19.405 27.712 1.00 85.81 366 PRO A CA 1
ATOM 2799 C C . PRO A 1 366 ? -1.684 19.070 28.894 1.00 85.81 366 PRO A C 1
ATOM 2801 O O . PRO A 1 366 ? -1.897 19.911 29.787 1.00 85.81 366 PRO A O 1
ATOM 2804 N N . GLU A 1 367 ? -2.125 17.817 28.929 1.00 85.12 367 GLU A N 1
ATOM 2805 C CA . GLU A 1 367 ? -2.958 17.207 29.954 1.00 85.12 367 GLU A CA 1
ATOM 2806 C C . GLU A 1 367 ? -2.398 17.416 31.371 1.00 85.12 367 GLU A C 1
ATOM 2808 O O . GLU A 1 367 ? -1.194 17.431 31.663 1.00 85.12 367 GLU A O 1
ATOM 2813 N N . THR A 1 368 ? -3.317 17.579 32.314 1.00 85.00 368 THR A N 1
ATOM 2814 C CA . THR A 1 368 ? -3.061 17.677 33.743 1.00 85.00 368 THR A CA 1
ATOM 2815 C C . THR A 1 368 ? -3.462 16.381 34.447 1.00 85.00 368 THR A C 1
ATOM 2817 O O . THR A 1 368 ? -4.335 16.427 35.299 1.00 85.00 368 THR A O 1
ATOM 2820 N N . PHE A 1 369 ? -2.776 15.259 34.192 1.00 79.19 369 PHE A N 1
ATOM 2821 C CA . PHE A 1 369 ? -3.015 13.957 34.853 1.00 79.19 369 PHE A CA 1
ATOM 2822 C C . PHE A 1 369 ? -3.345 14.074 36.360 1.00 79.19 369 PHE A C 1
ATOM 2824 O O . PHE A 1 369 ? -2.457 14.273 37.206 1.00 79.19 369 PHE A O 1
ATOM 2831 N N . ASN A 1 370 ? -4.631 13.979 36.709 1.00 73.19 370 ASN A N 1
ATOM 2832 C CA . ASN A 1 370 ? -5.156 14.214 38.058 1.00 73.19 370 ASN A CA 1
ATOM 2833 C C . ASN A 1 370 ? -6.240 13.217 38.508 1.00 73.19 370 ASN A C 1
ATOM 2835 O O . ASN A 1 370 ? -6.659 13.280 39.672 1.00 73.19 370 ASN A O 1
ATOM 2839 N N . GLY A 1 371 ? -6.618 12.260 37.659 1.00 66.81 371 GLY A N 1
ATOM 2840 C CA . GLY A 1 371 ? -7.639 11.243 37.918 1.00 66.81 371 GLY A CA 1
ATOM 2841 C C . GLY A 1 371 ? -9.037 11.638 37.441 1.00 66.81 371 GLY A C 1
ATOM 2842 O O . GLY A 1 371 ? -10.019 11.084 37.937 1.00 66.81 371 GLY A O 1
ATOM 2843 N N . ILE A 1 372 ? -9.130 12.616 36.543 1.00 66.06 372 ILE A N 1
ATOM 2844 C CA . ILE A 1 372 ? -10.355 13.103 35.903 1.00 66.06 372 ILE A CA 1
ATOM 2845 C C . ILE A 1 372 ? -10.003 13.228 34.427 1.00 66.06 372 ILE A C 1
ATOM 2847 O O . ILE A 1 372 ? -8.961 13.786 34.161 1.00 66.06 372 ILE A O 1
ATOM 2851 N N . LEU A 1 373 ? -10.789 12.641 33.520 1.00 70.94 373 LEU A N 1
ATOM 2852 C CA . LEU A 1 373 ? -10.617 12.717 32.056 1.00 70.94 373 LEU A CA 1
ATOM 2853 C C . LEU A 1 373 ? -9.184 12.557 31.479 1.00 70.94 373 LEU A C 1
ATOM 2855 O O . LEU A 1 373 ? -9.035 12.784 30.292 1.00 70.94 373 LEU A O 1
ATOM 2859 N N . ASP A 1 374 ? -8.207 12.030 32.242 1.00 75.44 374 ASP A N 1
ATOM 2860 C CA . ASP A 1 374 ? -6.766 11.807 31.941 1.00 75.44 374 ASP A CA 1
ATOM 2861 C C . ASP A 1 374 ? -6.413 11.091 30.596 1.00 75.44 374 ASP A C 1
ATOM 2863 O O . ASP A 1 374 ? -5.261 10.715 30.375 1.00 75.44 374 ASP A O 1
ATOM 2867 N N . LEU A 1 375 ? -7.394 10.792 29.742 1.00 80.69 375 LEU A N 1
ATOM 2868 C CA . LEU A 1 375 ? -7.276 10.190 28.411 1.00 80.69 375 LEU A CA 1
ATOM 2869 C C . LEU A 1 375 ? -7.857 11.085 27.296 1.00 80.69 375 LEU A C 1
ATOM 2871 O O . LEU A 1 375 ? -7.890 10.641 26.148 1.00 80.69 375 LEU A O 1
ATOM 2875 N N . ASP A 1 376 ? -8.374 12.276 27.618 1.00 79.69 376 ASP A N 1
ATOM 2876 C CA . ASP A 1 376 ? -9.001 13.190 26.658 1.00 79.69 376 ASP A CA 1
ATOM 2877 C C . ASP A 1 376 ? -8.046 14.279 26.135 1.00 79.69 376 ASP A C 1
ATOM 2879 O O . ASP A 1 376 ? -8.346 14.862 25.092 1.00 79.69 376 ASP A O 1
ATOM 2883 N N . GLY A 1 377 ? -6.890 14.484 26.781 1.00 83.19 377 GLY A N 1
ATOM 2884 C CA . GLY A 1 377 ? -5.830 15.408 26.354 1.00 83.19 377 GLY A CA 1
ATOM 2885 C C . GLY A 1 377 ? -6.078 16.866 26.749 1.00 83.19 377 GLY A C 1
ATOM 2886 O O . GLY A 1 377 ? -5.264 17.745 26.482 1.00 83.19 377 GLY A O 1
ATOM 2887 N N . CYS A 1 378 ? -7.201 17.168 27.404 1.00 83.88 378 CYS A N 1
ATOM 2888 C CA . CYS A 1 378 ? -7.600 18.523 27.747 1.00 83.88 378 CYS A CA 1
ATOM 2889 C C . CYS A 1 378 ? -7.416 18.823 29.245 1.00 83.88 378 CYS A C 1
ATOM 2891 O O . CYS A 1 378 ? -8.216 18.395 30.072 1.00 83.88 378 CYS A O 1
ATOM 2893 N N . PRO A 1 379 ? -6.506 19.739 29.634 1.00 82.75 379 PRO A N 1
ATOM 2894 C CA . PRO A 1 379 ? -6.166 19.953 31.039 1.00 82.75 379 PRO A CA 1
ATOM 2895 C C . PRO A 1 379 ? -7.365 20.372 31.915 1.00 82.75 379 PRO A C 1
ATOM 2897 O O . PRO A 1 379 ? -7.805 21.530 31.860 1.00 82.75 379 PRO A O 1
ATOM 2900 N N . ASP A 1 380 ? -7.799 19.491 32.832 1.00 76.06 380 ASP A N 1
ATOM 2901 C CA . ASP A 1 380 ? -9.012 19.590 33.690 1.00 76.06 380 ASP A CA 1
ATOM 2902 C C . ASP A 1 380 ? -9.064 20.742 34.704 1.00 76.06 380 ASP A C 1
ATOM 2904 O O . ASP A 1 380 ? -9.853 20.746 35.661 1.00 76.06 380 ASP A O 1
ATOM 2908 N N . ASN A 1 381 ? -8.220 21.756 34.558 1.00 66.56 381 ASN A N 1
ATOM 2909 C CA . ASN A 1 381 ? -8.008 22.823 35.533 1.00 66.56 381 ASN A CA 1
ATOM 2910 C C . ASN A 1 381 ? -9.259 23.693 35.848 1.00 66.56 381 ASN A C 1
ATOM 2912 O O . ASN A 1 381 ? -9.167 24.638 36.642 1.00 66.56 381 ASN A O 1
ATOM 2916 N N . TYR A 1 382 ? -10.430 23.341 35.299 1.00 55.31 382 TYR A N 1
ATOM 2917 C CA . TYR A 1 382 ? -11.742 23.944 35.532 1.00 55.31 382 TYR A CA 1
ATOM 2918 C C . TYR A 1 382 ? -12.860 23.034 36.077 1.00 55.31 382 TYR A C 1
ATOM 2920 O O . TYR A 1 382 ? -13.910 23.585 36.438 1.00 55.31 382 TYR A O 1
ATOM 2928 N N . ILE A 1 383 ? -12.689 21.712 36.209 1.00 60.72 383 ILE A N 1
ATOM 2929 C CA . ILE A 1 383 ? -13.762 20.862 36.758 1.00 60.72 383 ILE A CA 1
ATOM 2930 C C . ILE A 1 383 ? -13.903 21.133 38.260 1.00 60.72 383 ILE A C 1
ATOM 2932 O O . ILE A 1 383 ? -12.980 20.989 39.062 1.00 60.72 383 ILE A O 1
ATOM 2936 N N . SER A 1 384 ? -15.081 21.610 38.661 1.00 63.22 384 SER A N 1
ATOM 2937 C CA . SER A 1 384 ? -15.322 21.995 40.047 1.00 63.22 384 SER A CA 1
ATOM 2938 C C . SER A 1 384 ? -15.468 20.747 40.909 1.00 63.22 384 SER A C 1
ATOM 2940 O O . SER A 1 384 ? -16.407 19.998 40.690 1.00 63.22 384 SER A O 1
ATOM 2942 N N . ASN A 1 385 ? -14.633 20.573 41.944 1.00 70.38 385 ASN A N 1
ATOM 2943 C CA . ASN A 1 385 ? -14.711 19.474 42.932 1.00 70.38 385 ASN A CA 1
ATOM 2944 C C . ASN A 1 385 ? -15.977 19.520 43.832 1.00 70.38 385 ASN A C 1
ATOM 2946 O O . ASN A 1 385 ? -15.936 19.146 45.010 1.00 70.38 385 ASN A O 1
ATOM 2950 N N . ILE A 1 386 ? -17.074 20.085 43.336 1.00 78.56 386 ILE A N 1
ATOM 2951 C CA . ILE A 1 386 ? -18.399 19.985 43.925 1.00 78.56 386 ILE A CA 1
ATOM 2952 C C . ILE A 1 386 ? -18.983 18.688 43.382 1.00 78.56 386 ILE A C 1
ATOM 2954 O O . ILE A 1 386 ? -19.172 18.563 42.185 1.00 78.56 386 ILE A O 1
ATOM 2958 N N . ASP A 1 387 ? -19.217 17.756 44.291 1.00 82.50 387 ASP A N 1
ATOM 2959 C CA . ASP A 1 387 ? -19.918 16.496 44.080 1.00 82.50 387 ASP A CA 1
ATOM 2960 C C . ASP A 1 387 ? -21.149 16.560 45.010 1.00 82.50 387 ASP A C 1
ATOM 2962 O O . ASP A 1 387 ? -21.038 16.626 46.253 1.00 82.50 387 ASP A O 1
ATOM 2966 N N . SER A 1 388 ? -22.321 16.718 44.398 1.00 89.00 388 SER A N 1
ATOM 2967 C CA . SER A 1 388 ? -23.567 17.090 45.067 1.00 89.00 388 SER A CA 1
ATOM 2968 C C . SER A 1 388 ? -24.303 15.905 45.699 1.00 89.00 388 SER A C 1
ATOM 2970 O O . SER A 1 388 ? -25.012 16.111 46.699 1.00 89.00 388 SER A O 1
ATOM 2972 N N . ASP A 1 389 ? -24.119 14.679 45.204 1.00 86.56 389 ASP A N 1
ATOM 2973 C CA . ASP A 1 389 ? -24.838 13.482 45.672 1.00 86.56 389 ASP A CA 1
ATOM 2974 C C . ASP A 1 389 ? -23.954 12.316 46.165 1.00 86.56 389 ASP A C 1
ATOM 2976 O O . ASP A 1 389 ? -24.413 11.526 47.009 1.00 86.56 389 ASP A O 1
ATOM 2980 N N . ARG A 1 390 ? -22.662 12.329 45.819 1.00 89.31 390 ARG A N 1
ATOM 2981 C CA . ARG A 1 390 ? -21.572 11.499 46.344 1.00 89.31 390 ARG A CA 1
ATOM 2982 C C . ARG A 1 390 ? -21.553 10.068 45.851 1.00 89.31 390 ARG A C 1
ATOM 2984 O O . ARG A 1 390 ? -21.492 9.130 46.664 1.00 89.31 390 ARG A O 1
ATOM 2991 N N . ASP A 1 391 ? -21.582 9.871 44.542 1.00 83.25 391 ASP A N 1
ATOM 2992 C CA . ASP A 1 391 ? -20.948 8.710 43.901 1.00 83.25 391 ASP A CA 1
ATOM 2993 C C . ASP A 1 391 ? -19.430 8.816 43.835 1.00 83.25 391 ASP A C 1
ATOM 2995 O O . ASP A 1 391 ? -18.765 7.908 44.342 1.00 83.25 391 ASP A O 1
ATOM 2999 N N . GLY A 1 392 ? -18.909 9.941 43.369 1.00 81.44 392 GLY A N 1
ATOM 3000 C CA . GLY A 1 392 ? -17.487 10.172 43.158 1.00 81.44 392 GLY A CA 1
ATOM 3001 C C . GLY A 1 392 ? -17.193 11.021 41.923 1.00 81.44 392 GLY A C 1
ATOM 3002 O O . GLY A 1 392 ? -16.050 11.459 41.786 1.00 81.44 392 GLY A O 1
ATOM 3003 N N . LEU A 1 393 ? -18.190 11.291 41.074 1.00 83.50 393 LEU A N 1
ATOM 3004 C CA . LEU A 1 393 ? -18.069 12.194 39.936 1.00 83.50 393 LEU A CA 1
ATOM 3005 C C . LEU A 1 393 ? -18.400 13.638 40.367 1.00 83.50 393 LEU A C 1
ATOM 3007 O O . LEU A 1 393 ? -19.341 13.873 41.125 1.00 83.50 393 LEU A O 1
ATOM 3011 N N . PRO A 1 394 ? -17.612 14.645 39.953 1.00 84.00 394 PRO A N 1
ATOM 3012 C CA . PRO A 1 394 ? -17.966 16.043 40.175 1.00 84.00 394 PRO A CA 1
ATOM 3013 C C . PRO A 1 394 ? -19.116 16.516 39.267 1.00 84.00 394 PRO A C 1
ATOM 3015 O O . PRO A 1 394 ? -19.134 16.200 38.080 1.00 84.00 394 PRO A O 1
ATOM 3018 N N . ASP A 1 395 ? -19.973 17.413 39.775 1.00 80.12 395 ASP A N 1
ATOM 3019 C CA . ASP A 1 395 ? -21.148 18.030 39.115 1.00 80.12 395 ASP A CA 1
ATOM 3020 C C . ASP A 1 395 ? -20.886 18.621 37.705 1.00 80.12 395 ASP A C 1
ATOM 3022 O O . ASP A 1 395 ? -21.823 19.007 37.004 1.00 80.12 395 ASP A O 1
ATOM 3026 N N . GLY A 1 396 ? -19.617 18.828 37.338 1.00 76.19 396 GLY A N 1
ATOM 3027 C CA . GLY A 1 396 ? -19.199 19.359 36.040 1.00 76.19 396 GLY A CA 1
ATOM 3028 C C . GLY A 1 396 ? -19.056 18.315 34.928 1.00 76.19 396 GLY A C 1
ATOM 3029 O O . GLY A 1 396 ? -19.062 18.715 33.767 1.00 76.19 396 GLY A O 1
ATOM 3030 N N . ILE A 1 397 ? -18.929 17.032 35.280 1.00 75.88 397 ILE A N 1
ATOM 3031 C CA . ILE A 1 397 ? -18.790 15.893 34.350 1.00 75.88 397 ILE A CA 1
ATOM 3032 C C . ILE A 1 397 ? -19.798 14.769 34.616 1.00 75.88 397 ILE A C 1
ATOM 3034 O O . ILE A 1 397 ? -20.040 13.952 33.740 1.00 75.88 397 ILE A O 1
ATOM 3038 N N . ASP A 1 398 ? -20.414 14.759 35.796 1.00 80.06 398 ASP A N 1
ATOM 3039 C CA . ASP A 1 398 ? -21.562 13.921 36.125 1.00 80.06 398 ASP A CA 1
ATOM 3040 C C . ASP A 1 398 ? -22.768 14.286 35.227 1.00 80.06 398 ASP A C 1
ATOM 3042 O O . ASP A 1 398 ? -23.207 15.444 35.180 1.00 80.06 398 ASP A O 1
ATOM 3046 N N . ALA A 1 399 ? -23.316 13.310 34.496 1.00 86.19 399 ALA A N 1
ATOM 3047 C CA . ALA A 1 399 ? -24.499 13.489 33.651 1.00 86.19 399 ALA A CA 1
ATOM 3048 C C . ALA A 1 399 ? -25.799 13.625 34.475 1.00 86.19 399 ALA A C 1
ATOM 3050 O O . ALA A 1 399 ? -26.802 14.184 34.002 1.00 86.19 399 ALA A O 1
ATOM 3051 N N . CYS A 1 400 ? -25.773 13.197 35.739 1.00 88.25 400 CYS A N 1
ATOM 3052 C CA . CYS A 1 400 ? -26.854 13.264 36.709 1.00 88.25 400 CYS A CA 1
ATOM 3053 C C . CYS A 1 400 ? -26.455 13.892 38.081 1.00 88.25 400 CYS A C 1
ATOM 3055 O O . CYS A 1 400 ? -26.770 13.263 39.094 1.00 88.25 400 CYS A O 1
ATOM 3057 N N . PRO A 1 401 ? -26.010 15.184 38.167 1.00 87.69 401 PRO A N 1
ATOM 3058 C CA . PRO A 1 401 ? -25.451 15.884 39.364 1.00 87.69 401 PRO A CA 1
ATOM 3059 C C . PRO A 1 401 ? -26.285 15.998 40.657 1.00 87.69 401 PRO A C 1
ATOM 3061 O O . PRO A 1 401 ? -26.086 16.892 41.486 1.00 87.69 401 PRO A O 1
ATOM 3064 N N . MET A 1 402 ? -27.348 15.218 40.798 1.00 88.38 402 MET A N 1
ATOM 3065 C CA . MET A 1 402 ? -28.245 15.183 41.949 1.00 88.38 402 MET A CA 1
ATOM 3066 C C . MET A 1 402 ? -28.787 13.774 42.252 1.00 88.38 402 MET A C 1
ATOM 3068 O O . MET A 1 402 ? -29.688 13.651 43.098 1.00 88.38 402 MET A O 1
ATOM 3072 N N . ALA A 1 403 ? -28.351 12.746 41.522 1.00 87.81 403 ALA A N 1
ATOM 3073 C CA . ALA A 1 403 ? -28.979 11.437 41.477 1.00 87.81 403 ALA A CA 1
ATOM 3074 C C . ALA A 1 403 ? -28.051 10.215 41.619 1.00 87.81 403 ALA A C 1
ATOM 3076 O O . ALA A 1 403 ? -28.533 9.144 41.300 1.00 87.81 403 ALA A O 1
ATOM 3077 N N . LYS A 1 404 ? -26.856 10.320 42.200 1.00 89.75 404 LYS A N 1
ATOM 3078 C CA . LYS A 1 404 ? -25.955 9.247 42.668 1.00 89.75 404 LYS A CA 1
ATOM 3079 C C . LYS A 1 404 ? -26.021 7.915 41.911 1.00 89.75 404 LYS A C 1
ATOM 3081 O O . LYS A 1 404 ? -26.913 7.095 42.177 1.00 89.75 404 LYS A O 1
ATOM 3086 N N . GLU A 1 405 ? -24.936 7.614 41.213 1.00 86.25 405 GLU A N 1
ATOM 3087 C CA . GLU A 1 405 ? -24.689 6.368 40.499 1.00 86.25 405 GLU A CA 1
ATOM 3088 C C . GLU A 1 405 ? -25.042 5.083 41.277 1.00 86.25 405 GLU A C 1
ATOM 3090 O O . GLU A 1 405 ? -24.832 4.932 42.495 1.00 86.25 405 GLU A O 1
ATOM 3095 N N . THR A 1 406 ? -25.573 4.118 40.529 1.00 85.62 406 THR A N 1
ATOM 3096 C CA . THR A 1 406 ? -25.901 2.753 40.932 1.00 85.62 406 THR A CA 1
ATOM 3097 C C . THR A 1 406 ? -24.962 1.750 40.250 1.00 85.62 406 THR A C 1
ATOM 3099 O O . THR A 1 406 ? -25.427 0.931 39.468 1.00 85.62 406 THR A O 1
ATOM 3102 N N . TYR A 1 407 ? -23.677 1.740 40.633 1.00 79.81 407 TYR A N 1
ATOM 3103 C CA . TYR A 1 407 ? -22.658 0.780 40.167 1.00 79.81 407 TYR A CA 1
ATOM 3104 C C . TYR A 1 407 ? -23.195 -0.651 39.981 1.00 79.81 407 TYR A C 1
ATOM 3106 O O . TYR A 1 407 ? -23.426 -1.381 40.959 1.00 79.81 407 TYR A O 1
ATOM 3114 N N . ASN A 1 408 ? -23.423 -1.035 38.726 1.00 74.44 408 ASN A N 1
ATOM 3115 C CA . ASN A 1 408 ? -24.084 -2.278 38.338 1.00 74.44 408 ASN A CA 1
ATOM 3116 C C . ASN A 1 408 ? -23.407 -2.989 37.146 1.00 74.44 408 ASN A C 1
ATOM 3118 O O . ASN A 1 408 ? -23.863 -4.067 36.759 1.00 74.44 408 ASN A O 1
ATOM 3122 N N . LYS A 1 409 ? -22.265 -2.464 36.674 1.00 72.19 409 LYS A N 1
ATOM 3123 C CA . LYS A 1 409 ? -21.521 -2.832 35.456 1.00 72.19 409 LYS A CA 1
ATOM 3124 C C . LYS A 1 409 ? -22.205 -2.442 34.139 1.00 72.19 409 LYS A C 1
ATOM 3126 O O . LYS A 1 409 ? -21.979 -3.099 33.123 1.00 72.19 409 LYS A O 1
ATOM 3131 N N . PHE A 1 410 ? -23.021 -1.395 34.141 1.00 70.31 410 PHE A N 1
ATOM 3132 C CA . PHE A 1 410 ? -23.633 -0.851 32.930 1.00 70.31 410 PHE A CA 1
ATOM 3133 C C . PHE A 1 410 ? -23.666 0.670 33.048 1.00 70.31 410 PHE A C 1
ATOM 3135 O O . PHE A 1 410 ? -24.384 1.195 33.891 1.00 70.31 410 PHE A O 1
ATOM 3142 N N . GLN A 1 411 ? -22.845 1.327 32.222 1.00 77.00 411 GLN A N 1
ATOM 3143 C CA . GLN A 1 411 ? -22.647 2.785 32.171 1.00 77.00 411 GLN A CA 1
ATOM 3144 C C . GLN A 1 411 ? -22.225 3.431 33.510 1.00 77.00 411 GLN A C 1
ATOM 3146 O O . GLN A 1 411 ? -22.328 4.637 33.665 1.00 77.00 411 GLN A O 1
ATOM 3151 N N . ASP A 1 412 ? -21.634 2.642 34.421 1.00 77.50 412 ASP A N 1
ATOM 3152 C CA . ASP A 1 412 ? -21.141 3.013 35.766 1.00 77.50 412 ASP A CA 1
ATOM 3153 C C . ASP A 1 412 ? -20.199 4.254 35.843 1.00 77.50 412 ASP A C 1
ATOM 3155 O O . ASP A 1 412 ? -19.839 4.668 36.949 1.00 77.50 412 ASP A O 1
ATOM 3159 N N . ASP A 1 413 ? -19.786 4.820 34.705 1.00 81.75 413 ASP A N 1
ATOM 3160 C CA . ASP A 1 413 ? -18.854 5.947 34.568 1.00 81.75 413 ASP A CA 1
ATOM 3161 C C . ASP A 1 413 ? -19.541 7.298 34.241 1.00 81.75 413 ASP A C 1
ATOM 3163 O O . ASP A 1 413 ? -18.866 8.326 34.265 1.00 81.75 413 ASP A O 1
ATOM 3167 N N . ASP A 1 414 ? -20.853 7.338 33.944 1.00 81.81 414 ASP A N 1
ATOM 3168 C CA . ASP A 1 414 ? -21.558 8.579 33.550 1.00 81.81 414 ASP A CA 1
ATOM 3169 C C . ASP A 1 414 ? -22.228 9.347 34.716 1.00 81.81 414 ASP A C 1
ATOM 3171 O O . ASP A 1 414 ? -22.561 10.527 34.573 1.00 81.81 414 ASP A O 1
ATOM 3175 N N . GLY A 1 415 ? -22.393 8.703 35.878 1.00 85.12 415 GLY A N 1
ATOM 3176 C CA . GLY A 1 415 ? -23.030 9.260 37.084 1.00 85.12 415 GLY A CA 1
ATOM 3177 C C . GLY A 1 415 ? -24.556 9.096 37.147 1.00 85.12 415 GLY A C 1
ATOM 3178 O O . GLY A 1 415 ? -25.194 9.450 38.148 1.00 85.12 415 GLY A O 1
ATOM 3179 N N . CYS A 1 416 ? -25.183 8.558 36.099 1.00 87.50 416 CYS A N 1
ATOM 3180 C CA . CYS A 1 416 ? -26.624 8.391 36.011 1.00 87.50 416 CYS A CA 1
ATOM 3181 C C . CYS A 1 416 ? -27.117 7.022 36.520 1.00 87.50 416 CYS A C 1
ATOM 3183 O O . CYS A 1 416 ? -26.940 6.004 35.862 1.00 87.50 416 CYS A O 1
ATOM 3185 N N . PRO A 1 417 ? -27.927 6.982 37.606 1.00 87.31 417 PRO A N 1
ATOM 3186 C CA . PRO A 1 417 ? -28.299 5.754 38.314 1.00 87.31 417 PRO A CA 1
ATOM 3187 C C . PRO A 1 417 ? -29.089 4.771 37.448 1.00 87.31 417 PRO A C 1
ATOM 3189 O O . PRO A 1 417 ? -30.335 4.816 37.376 1.00 87.31 417 PRO A O 1
ATOM 3192 N N . ASP A 1 418 ? -28.352 3.841 36.859 1.00 81.44 418 ASP A N 1
ATOM 3193 C CA . ASP A 1 418 ? -28.885 3.018 35.799 1.00 81.44 418 ASP A CA 1
ATOM 3194 C C . ASP A 1 418 ? -29.664 1.798 36.305 1.00 81.44 418 ASP A C 1
ATOM 3196 O O . ASP A 1 418 ? -29.676 1.440 37.495 1.00 81.44 418 ASP A O 1
ATOM 3200 N N . LYS A 1 419 ? -30.432 1.184 35.400 1.00 74.25 419 LYS A N 1
ATOM 3201 C CA . LYS A 1 419 ? -31.238 -0.004 35.717 1.00 74.25 419 LYS A CA 1
ATOM 3202 C C . LYS A 1 419 ? -31.204 -1.016 34.593 1.00 74.25 419 LYS A C 1
ATOM 3204 O O . LYS A 1 419 ? -31.987 -0.913 33.649 1.00 74.25 419 LYS A O 1
ATOM 3209 N N . ILE A 1 420 ? -30.449 -2.089 34.817 1.00 51.25 420 ILE A N 1
ATOM 3210 C CA . ILE A 1 420 ? -30.598 -3.346 34.080 1.00 51.25 420 ILE A CA 1
ATOM 3211 C C . ILE A 1 420 ? -32.012 -3.905 34.317 1.00 51.25 420 ILE A C 1
ATOM 3213 O O . ILE A 1 420 ? -32.287 -4.624 35.282 1.00 51.25 420 ILE A O 1
ATOM 3217 N N . PHE A 1 421 ? -32.949 -3.531 33.449 1.00 46.22 421 PHE A N 1
ATOM 3218 C CA . PHE A 1 421 ? -34.221 -4.221 33.311 1.00 46.22 421 PHE A CA 1
ATOM 3219 C C . PHE A 1 421 ? -34.028 -5.359 32.313 1.00 46.22 421 PHE A C 1
ATOM 3221 O O . PHE A 1 421 ? -33.756 -5.122 31.140 1.00 46.22 421 PHE A O 1
ATOM 3228 N N . GLU A 1 422 ? -34.206 -6.595 32.783 1.00 46.47 422 GLU A N 1
ATOM 3229 C CA . GLU A 1 422 ? -34.359 -7.756 31.905 1.00 46.47 422 GLU A CA 1
ATOM 3230 C C . GLU A 1 422 ? -35.416 -7.468 30.822 1.00 46.47 422 GLU A C 1
ATOM 3232 O O . GLU A 1 422 ? -36.466 -6.892 31.124 1.00 46.47 422 GLU A O 1
ATOM 3237 N N . SER A 1 423 ? -35.169 -7.962 29.601 1.00 49.12 423 SER A N 1
ATOM 3238 C CA . SER A 1 423 ? -36.018 -7.826 28.404 1.00 49.12 423 SER A CA 1
ATOM 3239 C C . SER A 1 423 ? -35.804 -6.567 27.547 1.00 49.12 423 SER A C 1
ATOM 3241 O O . SER A 1 423 ? -36.767 -5.874 27.212 1.00 49.12 423 SER A O 1
ATOM 3243 N N . PHE A 1 424 ? -34.579 -6.372 27.046 1.00 49.97 424 PHE A N 1
ATOM 3244 C CA . PHE A 1 424 ? -34.473 -6.063 25.616 1.00 49.97 424 PHE A CA 1
ATOM 3245 C C . PHE A 1 424 ? -34.847 -7.344 24.857 1.00 49.97 424 PHE A C 1
ATOM 3247 O O . PHE A 1 424 ? -34.338 -8.425 25.168 1.00 49.97 424 PHE A O 1
ATOM 3254 N N . VAL A 1 425 ? -35.820 -7.244 23.956 1.00 55.19 425 VAL A N 1
ATOM 3255 C CA . VAL A 1 425 ? -36.139 -8.318 23.012 1.00 55.19 425 VAL A CA 1
ATOM 3256 C C . VAL A 1 425 ? -35.156 -8.152 21.864 1.00 55.19 425 VAL A C 1
ATOM 3258 O O . VAL A 1 425 ? -35.008 -7.034 21.374 1.00 55.19 425 VAL A O 1
ATOM 3261 N N . VAL A 1 426 ? -34.441 -9.221 21.526 1.00 68.44 426 VAL A N 1
ATOM 3262 C CA . VAL A 1 426 ? -33.484 -9.219 20.417 1.00 68.44 426 VAL A CA 1
ATOM 3263 C C . VAL A 1 426 ? -34.227 -9.704 19.171 1.00 68.44 426 VAL A C 1
ATOM 3265 O O . VAL A 1 426 ? -35.066 -10.603 19.266 1.00 68.44 426 VAL A O 1
ATOM 3268 N N . ASP A 1 427 ? -33.981 -8.987 18.085 1.00 72.44 427 ASP A N 1
ATOM 3269 C CA . ASP A 1 427 ? -34.547 -9.099 16.741 1.00 72.44 427 ASP A CA 1
ATOM 3270 C C . ASP A 1 427 ? -33.360 -8.711 15.846 1.00 72.44 427 ASP A C 1
ATOM 3272 O O . ASP A 1 427 ? -33.048 -7.526 15.667 1.00 72.44 427 ASP A O 1
ATOM 3276 N N . SER A 1 428 ? -32.539 -9.713 15.530 1.00 81.00 428 SER A N 1
ATOM 3277 C CA . SER A 1 428 ? -31.146 -9.528 15.105 1.00 81.00 428 SER A CA 1
ATOM 3278 C C . SER A 1 428 ? -31.026 -9.092 13.640 1.00 81.00 428 SER A C 1
ATOM 3280 O O . SER A 1 428 ? -30.109 -8.338 13.304 1.00 81.00 428 SER A O 1
ATOM 3282 N N . ASP A 1 429 ? -31.992 -9.445 12.789 1.00 73.81 429 ASP A N 1
ATOM 3283 C CA . ASP A 1 429 ? -32.106 -8.959 11.406 1.00 73.81 429 ASP A CA 1
ATOM 3284 C C . ASP A 1 429 ? -33.129 -7.817 11.209 1.00 73.81 429 ASP A C 1
ATOM 3286 O O . ASP A 1 429 ? -33.114 -7.154 10.166 1.00 73.81 429 ASP A O 1
ATOM 3290 N N . ASN A 1 430 ? -33.899 -7.480 12.253 1.00 84.06 430 ASN A N 1
ATOM 3291 C CA . ASN A 1 430 ? -34.862 -6.374 12.317 1.00 84.06 430 ASN A CA 1
ATOM 3292 C C . ASN A 1 430 ? -36.096 -6.547 11.408 1.00 84.06 430 ASN A C 1
ATOM 3294 O O . ASN A 1 430 ? -36.674 -5.546 10.953 1.00 84.06 430 ASN A O 1
ATOM 3298 N N . ASP A 1 431 ? -36.533 -7.783 11.147 1.00 81.75 431 ASP A N 1
ATOM 3299 C CA . ASP A 1 431 ? -37.769 -8.047 10.399 1.00 81.75 431 ASP A CA 1
ATOM 3300 C C . ASP A 1 431 ? -39.062 -7.807 11.217 1.00 81.75 431 ASP A C 1
ATOM 3302 O O . ASP A 1 431 ? -40.125 -7.513 10.645 1.00 81.75 431 ASP A O 1
ATOM 3306 N N . GLY A 1 432 ? -38.967 -7.825 12.554 1.00 82.75 432 GLY A N 1
ATOM 3307 C CA . GLY A 1 432 ? -40.089 -7.679 13.485 1.00 82.75 432 GLY A CA 1
ATOM 3308 C C . GLY A 1 432 ? -40.567 -8.971 14.165 1.00 82.75 432 GLY A C 1
ATOM 3309 O O . GLY A 1 432 ? -41.596 -8.933 14.863 1.00 82.75 432 GLY A O 1
ATOM 3310 N N . ILE A 1 433 ? -39.870 -10.090 13.978 1.00 82.75 433 ILE A N 1
ATOM 3311 C CA . ILE A 1 433 ? -40.011 -11.355 14.703 1.00 82.75 433 ILE A CA 1
ATOM 3312 C C . ILE A 1 433 ? -38.879 -11.437 15.749 1.00 82.75 433 ILE A C 1
ATOM 3314 O O . ILE A 1 433 ? -37.763 -10.986 15.550 1.00 82.75 433 ILE A O 1
ATOM 3318 N N . GLU A 1 434 ? -39.191 -11.923 16.955 1.00 83.62 434 GLU A N 1
ATOM 3319 C CA . GLU A 1 434 ? -38.196 -12.018 18.040 1.00 83.62 434 GLU A CA 1
ATOM 3320 C C . GLU A 1 434 ? -37.277 -13.228 17.785 1.00 83.62 434 GLU A C 1
ATOM 3322 O O . GLU A 1 434 ? -37.827 -14.300 17.539 1.00 83.62 434 GLU A O 1
ATOM 3327 N N . ASP A 1 435 ? -35.951 -13.143 17.973 1.00 75.50 435 ASP A N 1
ATOM 3328 C CA . ASP A 1 435 ? -34.982 -14.235 17.678 1.00 75.50 435 ASP A CA 1
ATOM 3329 C C . ASP A 1 435 ? -35.388 -15.612 18.252 1.00 75.50 435 ASP A C 1
ATOM 3331 O O . ASP A 1 435 ? -35.103 -16.669 17.704 1.00 75.50 435 ASP A O 1
ATOM 3335 N N . ASN A 1 436 ? -36.085 -15.620 19.395 1.00 75.69 436 ASN A N 1
ATOM 3336 C CA . ASN A 1 436 ? -36.568 -16.835 20.068 1.00 75.69 436 ASN A CA 1
ATOM 3337 C C . ASN A 1 436 ? -37.927 -17.373 19.560 1.00 75.69 436 ASN A C 1
ATOM 3339 O O . ASN A 1 436 ? -38.496 -18.293 20.164 1.00 75.69 436 ASN A O 1
ATOM 3343 N N . LEU A 1 437 ? -38.508 -16.726 18.558 1.00 79.25 437 LEU A N 1
ATOM 3344 C CA . LEU A 1 437 ? -39.710 -17.095 17.802 1.00 79.25 437 LEU A CA 1
ATOM 3345 C C . LEU A 1 437 ? -39.397 -17.251 16.308 1.00 79.25 437 LEU A C 1
ATOM 3347 O O . LEU A 1 437 ? -40.139 -17.954 15.619 1.00 79.25 437 LEU A O 1
ATOM 3351 N N . ASP A 1 438 ? -38.319 -16.613 15.873 1.00 79.88 438 ASP A N 1
ATOM 3352 C CA . ASP A 1 438 ? -37.686 -16.714 14.574 1.00 79.88 438 ASP A CA 1
ATOM 3353 C C . ASP A 1 438 ? -37.001 -18.083 14.361 1.00 79.88 438 ASP A C 1
ATOM 3355 O O . ASP A 1 438 ? -36.672 -18.797 15.317 1.00 79.88 438 ASP A O 1
ATOM 3359 N N . LYS A 1 439 ? -36.843 -18.496 13.101 1.00 81.88 439 LYS A N 1
ATOM 3360 C CA . LYS A 1 439 ? -36.117 -19.709 12.686 1.00 81.88 439 LYS A CA 1
ATOM 3361 C C . LYS A 1 439 ? -34.877 -19.415 11.842 1.00 81.88 439 LYS A C 1
ATOM 3363 O O . LYS A 1 439 ? -34.093 -20.339 11.644 1.00 81.88 439 LYS A O 1
ATOM 3368 N N . CYS A 1 440 ? -34.729 -18.202 11.325 1.00 78.50 440 CYS A N 1
ATOM 3369 C CA . CYS A 1 440 ? -33.582 -17.730 10.566 1.00 78.50 440 CYS A CA 1
ATOM 3370 C C . CYS A 1 440 ? -33.114 -16.366 11.126 1.00 78.50 440 CYS A C 1
ATOM 3372 O O . CYS A 1 440 ? -33.031 -15.427 10.342 1.00 78.50 440 CYS A O 1
ATOM 3374 N N . PRO A 1 441 ? -32.738 -16.229 12.422 1.00 80.62 441 PRO A N 1
ATOM 3375 C CA . PRO A 1 441 ? -32.691 -14.931 13.130 1.00 80.62 441 PRO A CA 1
ATOM 3376 C C . PRO A 1 441 ? -31.644 -13.910 12.635 1.00 80.62 441 PRO A C 1
ATOM 3378 O O . PRO A 1 441 ? -31.448 -12.859 13.239 1.00 80.62 441 PRO A O 1
ATOM 3381 N N . LEU A 1 442 ? -30.899 -14.248 11.583 1.00 78.19 442 LEU A N 1
ATOM 3382 C CA . LEU A 1 442 ? -29.887 -13.417 10.931 1.00 78.19 442 LEU A CA 1
ATOM 3383 C C . LEU A 1 442 ? -30.274 -13.074 9.474 1.00 78.19 442 LEU A C 1
ATOM 3385 O O . LEU A 1 442 ? -29.454 -12.519 8.735 1.00 78.19 442 LEU A O 1
ATOM 3389 N N . VAL A 1 443 ? -31.473 -13.455 9.017 1.00 78.44 443 VAL A N 1
ATOM 3390 C CA . VAL A 1 443 ? -31.901 -13.400 7.613 1.00 78.44 443 VAL A CA 1
ATOM 3391 C C . VAL A 1 443 ? -33.388 -13.033 7.502 1.00 78.44 443 VAL A C 1
ATOM 3393 O O . VAL A 1 443 ? -34.231 -13.893 7.272 1.00 78.44 443 VAL A O 1
ATOM 3396 N N . ALA A 1 444 ? -33.661 -11.729 7.516 1.00 82.19 444 ALA A N 1
ATOM 3397 C CA . ALA A 1 444 ? -35.002 -11.146 7.568 1.00 82.19 444 ALA A CA 1
ATOM 3398 C C . ALA A 1 444 ? -36.079 -11.783 6.655 1.00 82.19 444 ALA A C 1
ATOM 3400 O O . ALA A 1 444 ? -35.909 -11.930 5.432 1.00 82.19 444 ALA A O 1
ATOM 3401 N N . GLU A 1 445 ? -37.250 -12.027 7.248 1.00 83.62 445 GLU A N 1
ATOM 3402 C CA . GLU A 1 445 ? -38.485 -12.495 6.620 1.00 83.62 445 GLU A CA 1
ATOM 3403 C C . GLU A 1 445 ? -38.901 -11.650 5.405 1.00 83.62 445 GLU A C 1
ATOM 3405 O O . GLU A 1 445 ? -38.878 -10.413 5.370 1.00 83.62 445 GLU A O 1
ATOM 3410 N N . THR A 1 446 ? -39.394 -12.339 4.378 1.00 82.38 446 THR A N 1
ATOM 3411 C CA . THR A 1 446 ? -39.913 -11.721 3.159 1.00 82.38 446 THR A CA 1
ATOM 3412 C C . THR A 1 446 ? -41.439 -11.689 3.187 1.00 82.38 446 THR A C 1
ATOM 3414 O O . THR A 1 446 ? -42.079 -12.416 2.433 1.00 82.38 446 THR A O 1
ATOM 3417 N N . PHE A 1 447 ? -42.036 -10.793 3.982 1.00 79.62 447 PHE A N 1
ATOM 3418 C CA . PHE A 1 447 ? -43.498 -10.629 4.119 1.00 79.62 447 PHE A CA 1
ATOM 3419 C C . PHE A 1 447 ? -44.258 -10.577 2.768 1.00 79.62 447 PHE A C 1
ATOM 3421 O O . PHE A 1 447 ? -44.402 -9.518 2.141 1.00 79.62 447 PHE A O 1
ATOM 3428 N N . ASN A 1 448 ? -44.795 -11.716 2.316 1.00 75.38 448 ASN A N 1
ATOM 3429 C CA . ASN A 1 448 ? -45.421 -11.897 1.000 1.00 75.38 448 ASN A CA 1
ATOM 3430 C C . ASN A 1 448 ? -46.783 -12.629 1.024 1.00 75.38 448 ASN A C 1
ATOM 3432 O O . ASN A 1 448 ? -47.483 -12.653 0.002 1.00 75.38 448 ASN A O 1
ATOM 3436 N N . GLY A 1 449 ? -47.225 -13.134 2.178 1.00 73.12 449 GLY A N 1
ATOM 3437 C CA . GLY A 1 449 ? -48.493 -13.847 2.365 1.00 73.12 449 GLY A CA 1
ATOM 3438 C C . GLY A 1 449 ? -48.370 -15.376 2.381 1.00 73.12 449 GLY A C 1
ATOM 3439 O O . GLY A 1 449 ? -49.400 -16.065 2.317 1.00 73.12 449 GLY A O 1
ATOM 3440 N N . PHE A 1 450 ? -47.147 -15.896 2.409 1.00 74.25 450 PHE A N 1
ATOM 3441 C CA . PHE A 1 450 ? -46.782 -17.284 2.677 1.00 74.25 450 PHE A CA 1
ATOM 3442 C C . PHE A 1 450 ? -45.843 -17.264 3.899 1.00 74.25 450 PHE A C 1
ATOM 3444 O O . PHE A 1 450 ? -45.251 -16.233 4.143 1.00 74.25 450 PHE A O 1
ATOM 3451 N N . GLU A 1 451 ? -45.921 -18.307 4.732 1.00 77.50 451 GLU A N 1
ATOM 3452 C CA . GLU A 1 451 ? -45.296 -18.567 6.057 1.00 77.50 451 GLU A CA 1
ATOM 3453 C C . GLU A 1 451 ? -44.842 -17.425 7.035 1.00 77.50 451 GLU A C 1
ATOM 3455 O O . GLU A 1 451 ? -44.439 -17.799 8.131 1.00 77.50 451 GLU A O 1
ATOM 3460 N N . ASP A 1 452 ? -45.156 -16.130 6.775 1.00 78.44 452 ASP A N 1
ATOM 3461 C CA . ASP A 1 452 ? -44.759 -14.791 7.331 1.00 78.44 452 ASP A CA 1
ATOM 3462 C C . ASP A 1 452 ? -44.688 -14.583 8.875 1.00 78.44 452 ASP A C 1
ATOM 3464 O O . ASP A 1 452 ? -44.996 -13.516 9.421 1.00 78.44 452 ASP A O 1
ATOM 3468 N N . THR A 1 453 ? -44.460 -15.643 9.623 1.00 82.81 453 THR A N 1
ATOM 3469 C CA . THR A 1 453 ? -44.530 -15.742 11.084 1.00 82.81 453 THR A CA 1
ATOM 3470 C C . THR A 1 453 ? -43.470 -16.698 11.616 1.00 82.81 453 THR A C 1
ATOM 3472 O O . THR A 1 453 ? -43.561 -17.105 12.777 1.00 82.81 453 THR A O 1
ATOM 3475 N N . ASP A 1 454 ? -42.549 -17.127 10.754 1.00 81.38 454 ASP A N 1
ATOM 3476 C CA . ASP A 1 454 ? -41.491 -18.057 11.101 1.00 81.38 454 ASP A CA 1
ATOM 3477 C C . ASP A 1 454 ? -40.076 -17.547 10.821 1.00 81.38 454 ASP A C 1
ATOM 3479 O O . ASP A 1 454 ? -39.147 -18.241 11.225 1.00 81.38 454 ASP A O 1
ATOM 3483 N N . GLY A 1 455 ? -39.929 -16.339 10.261 1.00 81.31 455 GLY A N 1
ATOM 3484 C CA . GLY A 1 455 ? -38.663 -15.601 10.250 1.00 81.31 455 GLY A CA 1
ATOM 3485 C C . GLY A 1 455 ? -37.749 -15.919 9.076 1.00 81.31 455 GLY A C 1
ATOM 3486 O O . GLY A 1 455 ? -36.642 -15.415 8.986 1.00 81.31 455 GLY A O 1
ATOM 3487 N N . CYS A 1 456 ? -38.182 -16.783 8.156 1.00 82.44 456 CYS A N 1
ATOM 3488 C CA . CYS A 1 456 ? -37.325 -17.279 7.087 1.00 82.44 456 CYS A CA 1
ATOM 3489 C C . CYS A 1 456 ? -37.820 -16.817 5.712 1.00 82.44 456 CYS A C 1
ATOM 3491 O O . CYS A 1 456 ? -38.949 -17.125 5.333 1.00 82.44 456 CYS A O 1
ATOM 3493 N N . PRO A 1 457 ? -36.974 -16.199 4.867 1.00 79.31 457 PRO A N 1
ATOM 3494 C CA . PRO A 1 457 ? -37.397 -15.695 3.568 1.00 79.31 457 PRO A CA 1
ATOM 3495 C C . PRO A 1 457 ? -37.853 -16.827 2.637 1.00 79.31 457 PRO A C 1
ATOM 3497 O O . PRO A 1 457 ? -37.040 -17.554 2.066 1.00 79.31 457 PRO A O 1
ATOM 3500 N N . ASP A 1 458 ? -39.158 -16.885 2.364 1.00 73.62 458 ASP A N 1
ATOM 3501 C CA . ASP A 1 458 ? -39.856 -17.844 1.478 1.00 73.62 458 ASP A CA 1
ATOM 3502 C C . ASP A 1 458 ? -39.294 -18.039 0.052 1.00 73.62 458 ASP A C 1
ATOM 3504 O O . ASP A 1 458 ? -39.768 -18.873 -0.742 1.00 73.62 458 ASP A O 1
ATOM 3508 N N . THR A 1 459 ? -38.332 -17.216 -0.356 1.00 62.78 459 THR A N 1
ATOM 3509 C CA . THR A 1 459 ? -37.703 -17.345 -1.666 1.00 62.78 459 THR A CA 1
ATOM 3510 C C . THR A 1 459 ? -36.912 -18.654 -1.745 1.00 62.78 459 THR A C 1
ATOM 3512 O O . THR A 1 459 ? -36.370 -19.146 -0.765 1.00 62.78 459 THR A O 1
ATOM 3515 N N . ASN A 1 460 ? -36.861 -19.280 -2.928 1.00 51.66 460 ASN A N 1
ATOM 3516 C CA . ASN A 1 460 ? -36.217 -20.591 -3.113 1.00 51.66 460 ASN A CA 1
ATOM 3517 C C . ASN A 1 460 ? -34.677 -20.491 -3.131 1.00 51.66 460 ASN A C 1
ATOM 3519 O O . ASN A 1 460 ? -34.030 -20.849 -4.116 1.00 51.66 460 ASN A O 1
ATOM 3523 N N . ILE A 1 461 ? -34.105 -20.025 -2.025 1.00 52.09 461 ILE A N 1
ATOM 3524 C CA . ILE A 1 461 ? -32.689 -20.109 -1.693 1.00 52.09 461 ILE A CA 1
ATOM 3525 C C . ILE A 1 461 ? -32.590 -20.979 -0.441 1.00 52.09 461 ILE A C 1
ATOM 3527 O O . ILE A 1 461 ? -32.310 -20.508 0.654 1.00 52.09 461 ILE A O 1
ATOM 3531 N N . SER A 1 462 ? -32.839 -22.280 -0.612 1.00 57.22 462 SER A N 1
ATOM 3532 C CA . SER A 1 462 ? -32.402 -23.270 0.370 1.00 57.22 462 SER A CA 1
ATOM 3533 C C . SER A 1 462 ? -30.877 -23.281 0.355 1.00 57.22 462 SER A C 1
ATOM 3535 O O . SER A 1 462 ? -30.269 -24.046 -0.402 1.00 57.22 462 SER A O 1
ATOM 3537 N N . GLN A 1 463 ? -30.271 -22.384 1.133 1.00 66.50 463 GLN A N 1
ATOM 3538 C CA . GLN A 1 463 ? -28.875 -22.535 1.501 1.00 66.50 463 GLN A CA 1
ATOM 3539 C C . GLN A 1 463 ? -28.723 -23.891 2.203 1.00 66.50 463 GLN A C 1
ATOM 3541 O O . GLN A 1 463 ? -29.662 -24.343 2.867 1.00 66.50 463 GLN A O 1
ATOM 3546 N N . PRO A 1 464 ? -27.594 -24.586 2.018 1.00 74.94 464 PRO A N 1
ATOM 3547 C CA . PRO A 1 464 ? -27.258 -25.711 2.870 1.00 74.94 464 PRO A CA 1
ATOM 3548 C C . PRO A 1 464 ? -27.227 -25.254 4.334 1.00 74.94 464 PRO A C 1
ATOM 3550 O O . PRO A 1 464 ? -26.618 -24.235 4.636 1.00 74.94 464 PRO A O 1
ATOM 3553 N N . ASP A 1 465 ? -27.921 -26.000 5.181 1.00 76.44 465 ASP A N 1
ATOM 3554 C CA . ASP A 1 465 ? -27.838 -26.016 6.641 1.00 76.44 465 ASP A CA 1
ATOM 3555 C C . ASP A 1 465 ? -27.735 -27.518 6.953 1.00 76.44 465 ASP A C 1
ATOM 3557 O O . ASP A 1 465 ? -28.610 -28.311 6.568 1.00 76.44 465 ASP A O 1
ATOM 3561 N N . ALA A 1 466 ? -26.582 -27.946 7.460 1.00 85.25 466 ALA A N 1
ATOM 3562 C CA . ALA A 1 466 ? -26.217 -29.355 7.551 1.00 85.25 466 ALA A CA 1
ATOM 3563 C C . ALA A 1 466 ? -26.588 -30.027 8.887 1.00 85.25 466 ALA A C 1
ATOM 3565 O O . ALA A 1 466 ? -26.465 -31.259 8.989 1.00 85.25 466 ALA A O 1
ATOM 3566 N N . ASP A 1 467 ? -27.080 -29.277 9.876 1.00 81.25 467 ASP A N 1
ATOM 3567 C CA . ASP A 1 467 ? -27.571 -29.809 11.156 1.00 81.25 467 ASP A CA 1
ATOM 3568 C C . ASP A 1 467 ? -28.972 -29.313 11.591 1.00 81.25 467 ASP A C 1
ATOM 3570 O O . ASP A 1 467 ? -29.485 -29.731 12.643 1.00 81.25 467 ASP A O 1
ATOM 3574 N N . ASP A 1 468 ? -29.649 -28.599 10.686 1.00 83.38 468 ASP A N 1
ATOM 3575 C CA . ASP A 1 468 ? -31.016 -28.083 10.766 1.00 83.38 468 ASP A CA 1
ATOM 3576 C C . ASP A 1 468 ? -31.198 -27.110 11.956 1.00 83.38 468 ASP A C 1
ATOM 3578 O O . ASP A 1 468 ? -32.107 -27.311 12.786 1.00 83.38 468 ASP A O 1
ATOM 3582 N N . ASP A 1 469 ? -30.325 -26.104 12.108 1.00 77.69 469 ASP A N 1
ATOM 3583 C CA . ASP A 1 469 ? -30.341 -25.136 13.219 1.00 77.69 469 ASP A CA 1
ATOM 3584 C C . ASP A 1 469 ? -30.896 -23.740 12.976 1.00 77.69 469 ASP A C 1
ATOM 3586 O O . ASP A 1 469 ? -31.369 -23.145 13.954 1.00 77.69 469 ASP A O 1
ATOM 3590 N N . GLY A 1 470 ? -30.990 -23.325 11.714 1.00 75.88 470 GLY A N 1
ATOM 3591 C CA . GLY A 1 470 ? -31.433 -21.989 11.316 1.00 75.88 470 GLY A CA 1
ATOM 3592 C C . GLY A 1 470 ? -30.319 -21.111 10.740 1.00 75.88 470 GLY A C 1
ATOM 3593 O O . GLY A 1 470 ? -30.625 -20.128 10.062 1.00 75.88 470 GLY A O 1
ATOM 3594 N N . VAL A 1 471 ? -29.048 -21.470 10.941 1.00 78.69 471 VAL A N 1
ATOM 3595 C CA . VAL A 1 471 ? -27.882 -20.776 10.388 1.00 78.69 471 VAL A CA 1
ATOM 3596 C C . VAL A 1 471 ? -27.384 -21.520 9.134 1.00 78.69 471 VAL A C 1
ATOM 3598 O O . VAL A 1 471 ? -27.116 -22.718 9.168 1.00 78.69 471 VAL A O 1
ATOM 3601 N N . PRO A 1 472 ? -27.253 -20.851 7.973 1.00 78.56 472 PRO A N 1
ATOM 3602 C CA . PRO A 1 472 ? -26.680 -21.475 6.779 1.00 78.56 472 PRO A CA 1
ATOM 3603 C C . PRO A 1 472 ? -25.205 -21.888 6.944 1.00 78.56 472 PRO A C 1
ATOM 3605 O O . PRO A 1 472 ? -24.423 -21.097 7.462 1.00 78.56 472 PRO A O 1
ATOM 3608 N N . ASP A 1 473 ? -24.775 -22.998 6.323 1.00 79.19 473 ASP A N 1
ATOM 3609 C CA . ASP A 1 473 ? -23.386 -23.531 6.268 1.00 79.19 473 ASP A CA 1
ATOM 3610 C C . ASP A 1 473 ? -22.302 -22.486 5.888 1.00 79.19 473 ASP A C 1
ATOM 3612 O O . ASP A 1 473 ? -21.104 -22.732 6.031 1.00 79.19 473 ASP A O 1
ATOM 3616 N N . ILE A 1 474 ? -22.703 -21.359 5.286 1.00 78.31 474 ILE A N 1
ATOM 3617 C CA . ILE A 1 474 ? -21.833 -20.254 4.841 1.00 78.31 474 ILE A CA 1
ATOM 3618 C C . ILE A 1 474 ? -21.662 -19.131 5.880 1.00 78.31 474 ILE A C 1
ATOM 3620 O O . ILE A 1 474 ? -20.815 -18.261 5.688 1.00 78.31 474 ILE A O 1
ATOM 3624 N N . MET A 1 475 ? -22.499 -19.122 6.916 1.00 69.25 475 MET A N 1
ATOM 3625 C CA . MET A 1 475 ? -22.543 -18.159 8.024 1.00 69.25 475 MET A CA 1
ATOM 3626 C C . MET A 1 475 ? -22.289 -18.844 9.375 1.00 69.25 475 MET A C 1
ATOM 3628 O O . MET A 1 475 ? -21.836 -18.188 10.304 1.00 69.25 475 MET A O 1
ATOM 3632 N N . ASP A 1 476 ? -22.529 -20.151 9.450 1.00 79.88 476 ASP A N 1
ATOM 3633 C CA . ASP A 1 476 ? -22.272 -21.012 10.598 1.00 79.88 476 ASP A CA 1
ATOM 3634 C C . ASP A 1 476 ? -20.761 -21.306 10.767 1.00 79.88 476 ASP A C 1
ATOM 3636 O O . ASP A 1 476 ? -20.090 -21.799 9.851 1.00 79.88 476 ASP A O 1
ATOM 3640 N N . MET A 1 477 ? -20.205 -21.009 11.948 1.00 87.69 477 MET A N 1
ATOM 3641 C CA . MET A 1 477 ? -18.823 -21.351 12.319 1.00 87.69 477 MET A CA 1
ATOM 3642 C C . MET A 1 477 ? -18.651 -22.837 12.694 1.00 87.69 477 MET A C 1
ATOM 3644 O O . MET A 1 477 ? -17.526 -23.357 12.691 1.00 87.69 477 MET A O 1
ATOM 3648 N N . CYS A 1 478 ? -19.749 -23.551 12.942 1.00 87.31 478 CYS A N 1
ATOM 3649 C CA . CYS A 1 478 ? -19.830 -24.964 13.281 1.00 87.31 478 CYS A CA 1
ATOM 3650 C C . CYS A 1 478 ? -20.791 -25.817 12.389 1.00 87.31 478 CYS A C 1
ATOM 3652 O O . CYS A 1 478 ? -21.519 -26.605 12.992 1.00 87.31 478 CYS A O 1
ATOM 3654 N N . PRO A 1 479 ? -20.664 -25.879 11.025 1.00 86.12 479 PRO A N 1
ATOM 3655 C CA . PRO A 1 479 ? -21.597 -26.505 10.028 1.00 86.12 479 PRO A CA 1
ATOM 3656 C C . PRO A 1 479 ? -21.996 -27.994 10.138 1.00 86.12 479 PRO A C 1
ATOM 3658 O O . PRO A 1 479 ? -22.152 -28.688 9.134 1.00 86.12 479 PRO A O 1
ATOM 3661 N N . THR A 1 480 ? -22.023 -28.570 11.332 1.00 89.69 480 THR A N 1
ATOM 3662 C CA . THR A 1 480 ? -22.358 -29.967 11.655 1.00 89.69 480 THR A CA 1
ATOM 3663 C C . THR A 1 480 ? -22.755 -30.154 13.134 1.00 89.69 480 THR A C 1
ATOM 3665 O O . THR A 1 480 ? -22.946 -31.299 13.574 1.00 89.69 480 THR A O 1
ATOM 3668 N N . GLN A 1 481 ? -22.790 -29.083 13.932 1.00 87.62 481 GLN A N 1
ATOM 3669 C CA . GLN A 1 481 ? -23.102 -29.086 15.353 1.00 87.62 481 GLN A CA 1
ATOM 3670 C C . GLN A 1 481 ? -24.154 -28.030 15.718 1.00 87.62 481 GLN A C 1
ATOM 3672 O O . GLN A 1 481 ? -23.820 -27.041 16.333 1.00 87.62 481 GLN A O 1
ATOM 3677 N N . LYS A 1 482 ? -25.425 -28.346 15.493 1.00 88.38 482 LYS A N 1
ATOM 3678 C CA . LYS A 1 482 ? -26.605 -27.576 15.912 1.00 88.38 482 LYS A CA 1
ATOM 3679 C C . LYS A 1 482 ? -26.436 -26.651 17.133 1.00 88.38 482 LYS A C 1
ATOM 3681 O O . LYS A 1 482 ? -26.312 -27.168 18.254 1.00 88.38 482 LYS A O 1
ATOM 3686 N N . GLU A 1 483 ? -26.618 -25.347 16.935 1.00 84.12 483 GLU A N 1
ATOM 3687 C CA . GLU A 1 483 ? -26.654 -24.302 17.962 1.00 84.12 483 GLU A CA 1
ATOM 3688 C C . GLU A 1 483 ? -27.597 -24.644 19.134 1.00 84.12 483 GLU A C 1
ATOM 3690 O O . GLU A 1 483 ? -28.688 -25.227 19.012 1.00 84.12 483 GLU A O 1
ATOM 3695 N N . THR A 1 484 ? -27.154 -24.250 20.322 1.00 84.06 484 THR A N 1
ATOM 3696 C CA . THR A 1 484 ? -27.842 -24.331 21.604 1.00 84.06 484 THR A CA 1
ATOM 3697 C C . THR A 1 484 ? -28.419 -22.969 22.000 1.00 84.06 484 THR A C 1
ATOM 3699 O O . THR A 1 484 ? -28.153 -22.516 23.101 1.00 84.06 484 THR A O 1
ATOM 3702 N N . TRP A 1 485 ? -29.289 -22.376 21.174 1.00 76.94 485 TRP A N 1
ATOM 3703 C CA . TRP A 1 485 ? -30.051 -21.133 21.425 1.00 76.94 485 TRP A CA 1
ATOM 3704 C C . TRP A 1 485 ? -30.357 -20.849 22.914 1.00 76.94 485 TRP A C 1
ATOM 3706 O O . TRP A 1 485 ? -31.330 -21.373 23.485 1.00 76.94 485 TRP A O 1
ATOM 3716 N N . ASN A 1 486 ? -29.511 -20.047 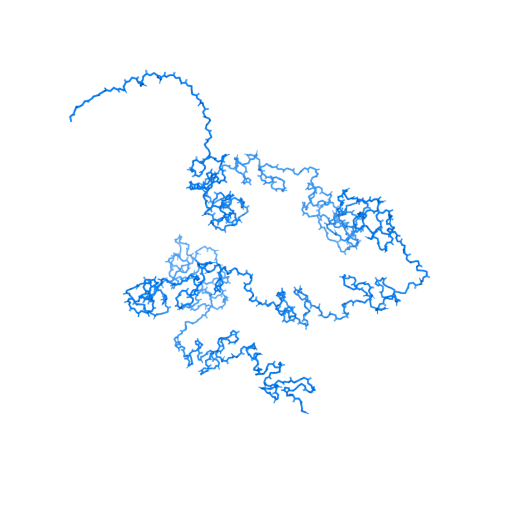23.567 1.00 70.69 486 ASN A N 1
ATOM 3717 C CA . ASN A 1 486 ? -29.534 -19.836 25.018 1.00 70.69 486 ASN A CA 1
ATOM 3718 C C . ASN A 1 486 ? -29.251 -18.396 25.484 1.00 70.69 486 ASN A C 1
ATOM 3720 O O . ASN A 1 486 ? -29.327 -18.141 26.694 1.00 70.69 486 ASN A O 1
ATOM 3724 N N . LYS A 1 487 ? -29.084 -17.450 24.552 1.00 64.62 487 LYS A N 1
ATOM 3725 C CA . LYS A 1 487 ? -28.758 -16.025 24.760 1.00 64.62 487 LYS A CA 1
ATOM 3726 C C . LYS A 1 487 ? -27.312 -15.763 25.176 1.00 64.62 487 LYS A C 1
ATOM 3728 O O . LYS A 1 487 ? -27.022 -14.754 25.824 1.00 64.62 487 LYS A O 1
ATOM 3733 N N . TYR A 1 488 ? -26.422 -16.670 24.805 1.00 67.25 488 TYR A N 1
ATOM 3734 C CA . TYR A 1 488 ? -24.977 -16.525 24.870 1.00 67.25 488 TYR A CA 1
ATOM 3735 C C . TYR A 1 488 ? -24.464 -16.971 23.498 1.00 67.25 488 TYR A C 1
ATOM 3737 O O . TYR A 1 488 ? -24.935 -17.981 23.003 1.00 67.25 488 TYR A O 1
ATOM 3745 N N . VAL A 1 489 ? -23.669 -16.115 22.844 1.00 75.12 489 VAL A N 1
ATOM 3746 C CA . VAL A 1 489 ? -23.019 -16.299 21.523 1.00 75.12 489 VAL A CA 1
ATOM 3747 C C . VAL A 1 489 ? -23.880 -16.877 20.365 1.00 75.12 489 VAL A C 1
ATOM 3749 O O . VAL A 1 489 ? -23.336 -17.116 19.302 1.00 75.12 489 VAL A O 1
ATOM 3752 N N . ASP A 1 490 ? -25.218 -16.934 20.491 1.00 71.00 490 ASP A N 1
ATOM 3753 C CA . ASP A 1 490 ? -26.211 -17.448 19.508 1.00 71.00 490 ASP A CA 1
ATOM 3754 C C . ASP A 1 490 ? -26.092 -16.919 18.040 1.00 71.00 490 ASP A C 1
ATOM 3756 O O . ASP A 1 490 ? -26.887 -17.294 17.181 1.00 71.00 490 ASP A O 1
ATOM 3760 N N . TYR A 1 491 ? -25.167 -16.001 17.735 1.00 75.62 491 TYR A N 1
ATOM 3761 C CA . TYR A 1 491 ? -24.937 -15.415 16.409 1.00 75.62 491 TYR A CA 1
ATOM 3762 C C . TYR A 1 491 ? -23.878 -16.141 15.561 1.00 75.62 491 TYR A C 1
ATOM 3764 O O . TYR A 1 491 ? -23.683 -15.744 14.411 1.00 75.62 491 TYR A O 1
ATOM 3772 N N . ASP A 1 492 ? -23.159 -17.136 16.099 1.00 77.81 492 ASP A N 1
ATOM 3773 C CA . ASP A 1 492 ? -22.080 -17.826 15.374 1.00 77.81 492 ASP A CA 1
ATOM 3774 C C . ASP A 1 492 ? -22.400 -19.253 14.892 1.00 77.81 492 ASP A C 1
ATOM 3776 O O . ASP A 1 492 ? -21.623 -19.804 14.109 1.00 77.81 492 ASP A O 1
ATOM 3780 N N . GLY A 1 493 ? -23.537 -19.829 15.303 1.00 81.00 493 GLY A N 1
ATOM 3781 C CA . GLY A 1 493 ? -23.943 -21.203 14.970 1.00 81.00 493 GLY A CA 1
ATOM 3782 C C . GLY A 1 493 ? -23.205 -22.287 15.772 1.00 81.00 493 GLY A C 1
ATOM 3783 O O . GLY A 1 493 ? -23.402 -23.483 15.550 1.00 81.00 493 GLY A O 1
ATOM 3784 N N . CYS A 1 494 ? -22.339 -21.911 16.720 1.00 86.50 494 CYS A N 1
ATOM 3785 C CA . CYS A 1 494 ? -21.549 -22.844 17.512 1.00 86.50 494 CYS A CA 1
ATOM 3786 C C . CYS A 1 494 ? -22.160 -23.118 18.902 1.00 86.50 494 CYS A C 1
ATOM 3788 O O . CYS A 1 494 ? -22.155 -22.260 19.781 1.00 86.50 494 CYS A O 1
ATOM 3790 N N . PRO A 1 495 ? -22.511 -24.380 19.220 1.00 88.25 495 PRO A N 1
ATOM 3791 C CA . PRO A 1 495 ? -23.298 -24.719 20.394 1.00 88.25 495 PRO A CA 1
ATOM 3792 C C . PRO A 1 495 ? -22.540 -24.453 21.686 1.00 88.25 495 PRO A C 1
ATOM 3794 O O . PRO A 1 495 ? -21.628 -25.203 22.067 1.00 88.25 495 PRO A O 1
ATOM 3797 N N . ASP A 1 496 ? -22.992 -23.432 22.402 1.00 81.31 496 ASP A N 1
ATOM 3798 C CA . ASP A 1 496 ? -22.376 -23.003 23.647 1.00 81.31 496 ASP A CA 1
ATOM 3799 C C . ASP A 1 496 ? -23.202 -23.369 24.900 1.00 81.31 496 ASP A C 1
ATOM 3801 O O . ASP A 1 496 ? -24.123 -24.197 24.880 1.00 81.31 496 ASP A O 1
ATOM 3805 N N . THR A 1 497 ? -22.811 -22.814 26.053 1.00 81.38 497 THR A N 1
ATOM 3806 C CA . THR A 1 497 ? -23.658 -22.826 27.248 1.00 81.38 497 THR A CA 1
ATOM 3807 C C . THR A 1 497 ? -23.531 -21.526 28.039 1.00 81.38 497 THR A C 1
ATOM 3809 O O . THR A 1 497 ? -22.417 -21.205 28.464 1.00 81.38 497 THR A O 1
ATOM 3812 N N . VAL A 1 498 ? -24.660 -20.889 28.400 1.00 60.12 498 VAL A N 1
ATOM 3813 C CA . VAL A 1 498 ? -24.703 -19.795 29.398 1.00 60.12 498 VAL A CA 1
ATOM 3814 C C . VAL A 1 498 ? -23.785 -20.101 30.599 1.00 60.12 498 VAL A C 1
ATOM 3816 O O . VAL A 1 498 ? -23.988 -21.122 31.275 1.00 60.12 498 VAL A O 1
ATOM 3819 N N . PRO A 1 499 ? -22.841 -19.213 30.963 1.00 53.84 499 PRO A N 1
ATOM 3820 C CA . PRO A 1 499 ? -22.025 -19.366 32.164 1.00 53.84 499 PRO A CA 1
ATOM 3821 C C . PRO A 1 499 ? -22.875 -19.318 33.446 1.00 53.84 499 PRO A C 1
ATOM 3823 O O . PRO A 1 499 ? -23.147 -18.258 34.016 1.00 53.84 499 PRO A O 1
ATOM 3826 N N . VAL A 1 500 ? -23.311 -20.484 33.940 1.00 48.28 500 VAL A N 1
ATOM 3827 C CA . VAL A 1 500 ? -24.158 -20.587 35.142 1.00 48.28 500 VAL A CA 1
ATOM 3828 C C . VAL A 1 500 ? -23.355 -20.285 36.412 1.00 48.28 500 VAL A C 1
ATOM 3830 O O . VAL A 1 500 ? -22.924 -21.183 37.135 1.00 48.28 500 VAL A O 1
ATOM 3833 N N . GLY A 1 501 ? -23.230 -18.994 36.718 1.00 48.28 501 GLY A N 1
ATOM 3834 C CA . GLY A 1 501 ? -22.985 -18.474 38.059 1.00 48.28 501 GLY A CA 1
ATOM 3835 C C . GLY A 1 501 ? -21.710 -18.976 38.730 1.00 48.28 501 GLY A C 1
ATOM 3836 O O . GLY A 1 501 ? -21.777 -19.652 39.760 1.00 48.28 501 GLY A O 1
ATOM 3837 N N . LYS A 1 502 ? -20.554 -18.551 38.221 1.00 42.56 502 LYS A N 1
ATOM 3838 C CA . LYS A 1 502 ? -19.319 -18.527 39.004 1.00 42.56 502 LYS A CA 1
ATOM 3839 C C . LYS A 1 502 ? -19.060 -17.080 39.410 1.00 42.56 502 LYS A C 1
ATOM 3841 O O . LYS A 1 502 ? -18.630 -16.274 38.598 1.00 42.56 502 LYS A O 1
ATOM 3846 N N . THR A 1 503 ? -19.346 -16.741 40.671 1.00 51.09 503 THR A N 1
ATOM 3847 C CA . THR A 1 503 ? -18.603 -15.648 41.308 1.00 51.09 503 THR A CA 1
ATOM 3848 C C . THR A 1 503 ? -17.172 -16.135 41.345 1.00 51.09 503 THR A C 1
ATOM 3850 O O . THR A 1 503 ? -16.845 -17.009 42.157 1.00 51.09 503 THR A O 1
ATOM 3853 N N . THR A 1 504 ? -16.379 -15.668 40.397 1.00 54.88 504 THR A N 1
ATOM 3854 C CA . THR A 1 504 ? -14.964 -15.947 40.386 1.00 54.88 504 THR A CA 1
ATOM 3855 C C . THR A 1 504 ? -14.379 -15.409 41.685 1.00 54.88 504 THR A C 1
ATOM 3857 O O . THR A 1 504 ? -14.731 -14.325 42.158 1.00 54.88 504 THR A O 1
ATOM 3860 N N . ILE A 1 505 ? -13.628 -16.273 42.356 1.00 67.00 505 ILE A N 1
ATOM 3861 C CA . ILE A 1 505 ? -12.883 -15.885 43.542 1.00 67.00 505 ILE A CA 1
ATOM 3862 C C . ILE A 1 505 ? -11.545 -15.419 42.988 1.00 67.00 505 ILE A C 1
ATOM 3864 O O . ILE A 1 505 ? -10.969 -16.116 42.166 1.00 67.00 505 ILE A O 1
ATOM 3868 N N . ASP A 1 506 ? -11.146 -14.225 43.386 1.00 74.00 506 ASP A N 1
ATOM 3869 C CA . ASP A 1 506 ? -9.839 -13.625 43.158 1.00 74.00 506 ASP A CA 1
ATOM 3870 C C . ASP A 1 506 ? -9.285 -13.446 44.580 1.00 74.00 506 ASP A C 1
ATOM 3872 O O . ASP A 1 506 ? -9.830 -12.671 45.385 1.00 74.00 506 ASP A O 1
ATOM 3876 N N . THR A 1 507 ? -8.359 -14.326 44.967 1.00 84.19 507 THR A N 1
ATOM 3877 C CA . THR A 1 507 ? -7.933 -14.487 46.365 1.00 84.19 507 THR A CA 1
ATOM 3878 C C . THR A 1 507 ? -6.891 -13.450 46.802 1.00 84.19 507 THR A C 1
ATOM 3880 O O . THR A 1 507 ? -6.842 -13.126 47.998 1.00 84.19 507 THR A O 1
ATOM 3883 N N . ASP A 1 508 ? -6.104 -12.884 45.883 1.00 79.75 508 ASP A N 1
ATOM 3884 C CA . ASP A 1 508 ? -5.057 -11.890 46.177 1.00 79.75 508 ASP A CA 1
ATOM 3885 C C . ASP A 1 508 ? -5.295 -10.488 45.575 1.00 79.75 508 ASP A C 1
ATOM 3887 O O . ASP A 1 508 ? -4.697 -9.510 46.050 1.00 79.75 508 ASP A O 1
ATOM 3891 N N . GLY A 1 509 ? -6.271 -10.337 44.680 1.00 82.44 509 GLY A N 1
ATOM 3892 C CA . GLY A 1 509 ? -6.780 -9.061 44.182 1.00 82.44 509 GLY A CA 1
ATOM 3893 C C . GLY A 1 509 ? -6.057 -8.544 42.941 1.00 82.44 509 GLY A C 1
ATOM 3894 O O . GLY A 1 509 ? -5.812 -7.326 42.851 1.00 82.44 509 GLY A O 1
ATOM 3895 N N . ASP A 1 510 ? -5.662 -9.428 42.027 1.00 83.62 510 ASP A N 1
ATOM 3896 C CA . ASP A 1 510 ? -5.018 -9.078 40.757 1.00 83.62 510 ASP A CA 1
ATOM 3897 C C . ASP A 1 510 ? -5.959 -8.894 39.566 1.00 83.62 510 ASP A C 1
ATOM 3899 O O . ASP A 1 510 ? -5.577 -8.180 38.638 1.00 83.62 510 ASP A O 1
ATOM 3903 N N . ARG A 1 511 ? -7.227 -9.320 39.689 1.00 80.19 511 ARG A N 1
ATOM 3904 C CA . ARG A 1 511 ? -8.292 -9.336 38.659 1.00 80.19 511 ARG A CA 1
ATOM 3905 C C . ARG A 1 511 ? -8.258 -10.542 37.713 1.00 80.19 511 ARG A C 1
ATOM 3907 O O . ARG A 1 511 ? -9.163 -10.665 36.881 1.00 80.19 511 ARG A O 1
ATOM 3914 N N . ILE A 1 512 ? -7.289 -11.432 37.864 1.00 80.38 512 ILE A N 1
ATOM 3915 C CA . ILE A 1 512 ? -7.319 -12.806 37.372 1.00 80.38 512 ILE A CA 1
ATOM 3916 C C . ILE A 1 512 ? -8.072 -13.630 38.438 1.00 80.38 512 ILE A C 1
ATOM 3918 O O . ILE A 1 512 ? -8.351 -13.176 39.548 1.00 80.38 512 ILE A O 1
ATOM 3922 N N . ASN A 1 513 ? -8.603 -14.786 38.054 1.00 80.06 513 ASN A N 1
ATOM 3923 C CA . ASN A 1 513 ? -9.539 -15.542 38.886 1.00 80.06 513 ASN A CA 1
ATOM 3924 C C . ASN A 1 513 ? -8.922 -16.885 39.277 1.00 80.06 513 ASN A C 1
ATOM 3926 O O . ASN A 1 513 ? -8.432 -17.570 38.384 1.00 80.06 513 ASN A O 1
ATOM 3930 N N . ASP A 1 514 ? -9.070 -17.320 40.538 1.00 77.88 514 ASP A N 1
ATOM 3931 C CA . ASP A 1 514 ? -8.528 -18.550 41.165 1.00 77.88 514 ASP A CA 1
ATOM 3932 C C . ASP A 1 514 ? -8.634 -19.848 40.318 1.00 77.88 514 ASP A C 1
ATOM 3934 O O . ASP A 1 514 ? -8.039 -20.877 40.654 1.00 77.88 514 ASP A O 1
ATOM 3938 N N . ASP A 1 515 ? -9.504 -19.877 39.304 1.00 79.62 515 ASP A N 1
ATOM 3939 C CA . ASP A 1 515 ? -9.738 -21.014 38.415 1.00 79.62 515 ASP A CA 1
ATOM 3940 C C . ASP A 1 515 ? -9.041 -20.965 37.046 1.00 79.62 515 ASP A C 1
ATOM 3942 O O . ASP A 1 515 ? -9.042 -21.989 36.357 1.00 79.62 515 ASP A O 1
ATOM 3946 N N . VAL A 1 516 ? -8.460 -19.823 36.677 1.00 79.88 516 VAL A N 1
ATOM 3947 C CA . VAL A 1 516 ? -7.574 -19.631 35.510 1.00 79.88 516 VAL A CA 1
ATOM 3948 C C . VAL A 1 516 ? -6.168 -19.166 35.915 1.00 79.88 516 VAL A C 1
ATOM 3950 O O . VAL A 1 516 ? -5.217 -19.448 35.199 1.00 79.88 516 VAL A O 1
ATOM 3953 N N . ASP A 1 517 ? -6.054 -18.552 37.089 1.00 81.38 517 ASP A N 1
ATOM 3954 C CA . ASP A 1 517 ? -4.837 -18.136 37.784 1.00 81.38 517 ASP A CA 1
ATOM 3955 C C . ASP A 1 517 ? -3.945 -19.336 38.184 1.00 81.38 517 ASP A C 1
ATOM 3957 O O . ASP A 1 517 ? -4.408 -20.321 38.783 1.00 81.38 517 ASP A O 1
ATOM 3961 N N . MET A 1 518 ? -2.653 -19.271 37.847 1.00 87.38 518 MET A N 1
ATOM 3962 C CA . MET A 1 518 ? -1.658 -20.290 38.201 1.00 87.38 518 MET A CA 1
ATOM 3963 C C . MET A 1 518 ? -0.987 -20.088 39.570 1.00 87.38 518 MET A C 1
ATOM 3965 O O . MET A 1 518 ? -0.453 -21.065 40.121 1.00 87.38 518 MET A O 1
ATOM 3969 N N . CYS A 1 519 ? -1.085 -18.901 40.172 1.00 86.00 519 CYS A N 1
ATOM 3970 C CA . CYS A 1 519 ? -0.617 -18.579 41.519 1.00 86.00 519 CYS A CA 1
ATOM 3971 C C . CYS A 1 519 ? -1.693 -17.915 42.431 1.00 86.00 519 CYS A C 1
ATOM 3973 O O . CYS A 1 519 ? -1.387 -16.871 42.999 1.00 86.00 519 CYS A O 1
ATOM 3975 N N . PRO A 1 520 ? -2.839 -18.574 42.774 1.00 84.50 520 PRO A N 1
ATOM 3976 C CA . PRO A 1 520 ? -4.026 -17.956 43.426 1.00 84.50 520 PRO A CA 1
ATOM 3977 C C . PRO A 1 520 ? -3.924 -17.426 44.869 1.00 84.50 520 PRO A C 1
ATOM 3979 O O . PRO A 1 520 ? -4.836 -17.606 45.682 1.00 84.50 520 PRO A O 1
ATOM 3982 N N . ASN A 1 521 ? -2.759 -16.944 45.283 1.00 85.69 521 ASN A N 1
ATOM 3983 C CA . ASN A 1 521 ? -2.481 -16.312 46.572 1.00 85.69 521 ASN A CA 1
ATOM 3984 C C . ASN A 1 521 ? -1.351 -15.258 46.472 1.00 85.69 521 ASN A C 1
ATOM 3986 O O . ASN A 1 521 ? -1.038 -14.635 47.494 1.00 85.69 521 ASN A O 1
ATOM 3990 N N . ASP A 1 522 ? -0.698 -15.125 45.316 1.00 86.25 522 ASP A N 1
ATOM 3991 C CA . ASP A 1 522 ? 0.472 -14.290 45.071 1.00 86.25 522 ASP A CA 1
ATOM 3992 C C . ASP A 1 522 ? 0.185 -13.416 43.838 1.00 86.25 522 ASP A C 1
ATOM 3994 O O . ASP A 1 522 ? 0.405 -13.831 42.715 1.00 86.25 522 ASP A O 1
ATOM 3998 N N . LYS A 1 523 ? -0.278 -12.189 44.088 1.00 88.69 523 LYS A N 1
ATOM 3999 C CA . LYS A 1 523 ? -0.761 -11.213 43.100 1.00 88.69 523 LYS A CA 1
ATOM 4000 C C . LYS A 1 523 ? 0.117 -11.040 41.840 1.00 88.69 523 LYS A C 1
ATOM 4002 O O . LYS A 1 523 ? 1.265 -10.614 42.004 1.00 88.69 523 LYS A O 1
ATOM 4007 N N . GLU A 1 524 ? -0.460 -11.162 40.637 1.00 86.19 524 GLU A N 1
ATOM 4008 C CA . GLU A 1 524 ? 0.164 -10.800 39.346 1.00 86.19 524 GLU A CA 1
ATOM 4009 C C . GLU A 1 524 ? 0.833 -9.408 39.352 1.00 86.19 524 GLU A C 1
ATOM 4011 O O . GLU A 1 524 ? 0.375 -8.432 39.973 1.00 86.19 524 GLU A O 1
ATOM 4016 N N . THR A 1 525 ? 1.937 -9.308 38.613 1.00 84.62 525 THR A N 1
ATOM 4017 C CA . THR A 1 525 ? 2.768 -8.118 38.445 1.00 84.62 525 THR A CA 1
ATOM 4018 C C . THR A 1 525 ? 2.776 -7.611 37.006 1.00 84.62 525 THR A C 1
ATOM 4020 O O . THR A 1 525 ? 3.845 -7.525 36.414 1.00 84.62 525 THR A O 1
ATOM 4023 N N . PHE A 1 526 ? 1.618 -7.163 36.507 1.00 79.81 526 PHE A N 1
ATOM 4024 C CA . PHE A 1 526 ? 1.417 -6.492 35.209 1.00 79.81 526 PHE A CA 1
ATOM 4025 C C . PHE A 1 526 ? 2.635 -5.687 34.709 1.00 79.81 526 PHE A C 1
ATOM 4027 O O . PHE A 1 526 ? 2.843 -4.530 35.103 1.00 79.81 526 PHE A O 1
ATOM 4034 N N . ASN A 1 527 ? 3.463 -6.310 33.869 1.00 72.12 527 ASN A N 1
ATOM 4035 C CA . ASN A 1 527 ? 4.693 -5.727 33.328 1.00 72.12 527 ASN A CA 1
ATOM 4036 C C . ASN A 1 527 ? 4.932 -6.071 31.849 1.00 72.12 527 ASN A C 1
ATOM 4038 O O . ASN A 1 527 ? 6.044 -5.883 31.347 1.00 72.12 527 ASN A O 1
ATOM 4042 N N . LYS A 1 528 ? 3.862 -6.469 31.148 1.00 73.38 528 LYS A N 1
ATOM 4043 C CA . LYS A 1 528 ? 3.823 -6.931 29.753 1.00 73.38 528 LYS A CA 1
ATOM 4044 C C . LYS A 1 528 ? 4.581 -8.244 29.511 1.00 73.38 528 LYS A C 1
ATOM 4046 O O . LYS A 1 528 ? 5.020 -8.497 28.390 1.00 73.38 528 LYS A O 1
ATOM 4051 N N . PHE A 1 529 ? 4.738 -9.085 30.532 1.00 78.19 529 PHE A N 1
ATOM 4052 C CA . PHE A 1 529 ? 5.376 -10.394 30.412 1.00 78.19 529 PHE A CA 1
ATOM 4053 C C . PHE A 1 529 ? 4.621 -11.433 31.242 1.00 78.19 529 PHE A C 1
ATOM 4055 O O . PHE A 1 529 ? 4.747 -11.473 32.459 1.00 78.19 529 PHE A O 1
ATOM 4062 N N . GLN A 1 530 ? 3.873 -12.288 30.541 1.00 81.62 530 GLN A N 1
ATOM 4063 C CA . GLN A 1 530 ? 3.002 -13.327 31.108 1.00 81.62 530 GLN A CA 1
ATOM 4064 C C . GLN A 1 530 ? 1.846 -12.804 31.994 1.00 81.62 530 GLN A C 1
ATOM 4066 O O . GLN A 1 530 ? 1.179 -13.608 32.625 1.00 81.62 530 GLN A O 1
ATOM 4071 N N . ASP A 1 531 ? 1.512 -11.507 31.901 1.00 81.56 531 ASP A N 1
ATOM 4072 C CA . ASP A 1 531 ? 0.406 -10.789 32.579 1.00 81.56 531 ASP A CA 1
ATOM 4073 C C . ASP A 1 531 ? -1.012 -11.435 32.523 1.00 81.56 531 ASP A C 1
ATOM 4075 O O . ASP A 1 531 ? -1.938 -10.908 33.138 1.00 81.56 531 ASP A O 1
ATOM 4079 N N . ASP A 1 532 ? -1.214 -12.520 31.767 1.00 83.88 532 ASP A N 1
ATOM 4080 C CA . ASP A 1 532 ? -2.475 -13.278 31.658 1.00 83.88 532 ASP A CA 1
ATOM 4081 C C . ASP A 1 532 ? -2.512 -14.532 32.564 1.00 83.88 532 ASP A C 1
ATOM 4083 O O . ASP A 1 532 ? -3.518 -15.251 32.588 1.00 83.88 532 ASP A O 1
ATOM 4087 N N . ASP A 1 533 ? -1.405 -14.858 33.242 1.00 84.38 533 ASP A N 1
ATOM 4088 C CA . ASP A 1 533 ? -1.147 -16.188 33.812 1.00 84.38 533 ASP A CA 1
ATOM 4089 C C . ASP A 1 533 ? -1.398 -16.287 35.337 1.00 84.38 533 ASP A C 1
ATOM 4091 O O . ASP A 1 533 ? -1.680 -17.383 35.845 1.00 84.38 533 ASP A O 1
ATOM 4095 N N . GLY A 1 534 ? -1.431 -15.145 36.037 1.00 85.06 534 GLY A N 1
ATOM 4096 C CA . GLY A 1 534 ? -1.765 -15.031 37.463 1.00 85.06 534 GLY A CA 1
ATOM 4097 C C . GLY A 1 534 ? -0.564 -15.150 38.397 1.00 85.06 534 GLY A C 1
ATOM 4098 O O . GLY A 1 534 ? -0.728 -15.099 39.613 1.00 85.06 534 GLY A O 1
ATOM 4099 N N . CYS A 1 535 ? 0.649 -15.336 37.876 1.00 87.94 535 CYS A N 1
ATOM 4100 C CA . CYS A 1 535 ? 1.860 -15.460 38.675 1.00 87.94 535 CYS A CA 1
ATOM 4101 C C . CYS A 1 535 ? 2.726 -14.194 38.612 1.00 87.94 535 CYS A C 1
ATOM 4103 O O . CYS A 1 535 ? 2.973 -13.667 37.538 1.00 87.94 535 CYS A O 1
ATOM 4105 N N . PRO A 1 536 ? 3.310 -13.741 39.741 1.00 86.38 536 PRO A N 1
ATOM 4106 C CA . PRO A 1 536 ? 4.131 -12.539 39.789 1.00 86.38 536 PRO A CA 1
ATOM 4107 C C . PRO A 1 536 ? 5.479 -12.771 39.104 1.00 86.38 536 PRO A C 1
ATOM 4109 O O . PRO A 1 536 ? 6.494 -13.077 39.747 1.00 86.38 536 PRO A O 1
ATOM 4112 N N . ASP A 1 537 ? 5.477 -12.622 37.788 1.00 81.94 537 ASP A N 1
ATOM 4113 C CA . ASP A 1 537 ? 6.640 -12.783 36.944 1.00 81.94 537 ASP A CA 1
ATOM 4114 C C . ASP A 1 537 ? 7.416 -11.484 36.781 1.00 81.94 537 ASP A C 1
ATOM 4116 O O . ASP A 1 537 ? 6.875 -10.384 36.728 1.00 81.94 537 ASP A O 1
ATOM 4120 N N . THR A 1 538 ? 8.735 -11.601 36.656 1.00 75.56 538 THR A N 1
ATOM 4121 C CA . THR A 1 538 ? 9.588 -10.470 36.287 1.00 75.56 538 THR A CA 1
ATOM 4122 C C . THR A 1 538 ? 9.922 -10.562 34.809 1.00 75.56 538 THR A C 1
ATOM 4124 O O . THR A 1 538 ? 10.620 -11.506 34.423 1.00 75.56 538 THR A O 1
ATOM 4127 N N . SER A 1 539 ? 9.525 -9.561 34.015 1.00 61.66 539 SER A N 1
ATOM 4128 C CA . SER A 1 539 ? 9.976 -9.425 32.625 1.00 61.66 539 SER A CA 1
ATOM 4129 C C . SER A 1 539 ? 11.487 -9.698 32.491 1.00 61.66 539 SER A C 1
ATOM 4131 O O . SER A 1 539 ? 12.279 -9.230 33.329 1.00 61.66 539 SER A O 1
ATOM 4133 N N . PRO A 1 540 ? 11.929 -10.420 31.439 1.00 57.06 540 PRO A N 1
ATOM 4134 C CA . PRO A 1 540 ? 13.341 -10.649 31.155 1.00 57.06 540 PRO A CA 1
ATOM 4135 C C . PRO A 1 540 ? 14.174 -9.360 31.172 1.00 57.06 540 PRO A C 1
ATOM 4137 O O . PRO A 1 540 ? 15.310 -9.379 31.654 1.00 57.06 540 PRO A O 1
ATOM 4140 N N . GLU A 1 541 ? 13.600 -8.228 30.756 1.00 50.56 541 GLU A N 1
ATOM 4141 C CA . GLU A 1 541 ? 14.239 -6.910 30.820 1.00 50.56 541 GLU A CA 1
ATOM 4142 C C . GLU A 1 541 ? 14.450 -6.419 32.259 1.00 50.56 541 GLU A C 1
ATOM 4144 O O . GLU A 1 541 ? 15.534 -5.945 32.604 1.00 50.56 541 GLU A O 1
ATOM 4149 N N . GLN A 1 542 ? 13.466 -6.599 33.146 1.00 46.25 542 GLN A N 1
ATOM 4150 C CA . GLN A 1 542 ? 13.614 -6.242 34.562 1.00 46.25 542 GLN A CA 1
ATOM 4151 C C . GLN A 1 542 ? 14.638 -7.136 35.272 1.00 46.25 542 GLN A C 1
ATOM 4153 O O . GLN A 1 542 ? 15.434 -6.647 36.074 1.00 46.25 542 GLN A O 1
ATOM 4158 N N . SER A 1 543 ? 14.718 -8.421 34.907 1.00 45.41 543 SER A N 1
ATOM 4159 C CA . SER A 1 543 ? 15.777 -9.320 35.397 1.00 45.41 543 SER A CA 1
ATOM 4160 C C . SER A 1 543 ? 17.185 -8.948 34.882 1.00 45.41 543 SER A C 1
ATOM 4162 O O . SER A 1 543 ? 18.201 -9.352 35.463 1.00 45.41 543 SER A O 1
ATOM 4164 N N . ARG A 1 544 ? 17.258 -8.145 33.807 1.00 44.00 544 ARG A N 1
ATOM 4165 C CA . ARG A 1 544 ? 18.491 -7.635 33.188 1.00 44.00 544 ARG A CA 1
ATOM 4166 C C . ARG A 1 544 ? 18.990 -6.331 33.824 1.00 44.00 544 ARG A C 1
ATOM 4168 O O . ARG A 1 544 ? 20.193 -6.077 33.738 1.00 44.00 544 ARG A O 1
ATOM 4175 N N . TYR A 1 545 ? 18.156 -5.596 34.570 1.00 47.72 545 TYR A N 1
ATOM 4176 C CA . TYR A 1 545 ? 18.601 -4.577 35.540 1.00 47.72 545 TYR A CA 1
ATOM 4177 C C . TYR A 1 545 ? 19.209 -5.236 36.784 1.00 47.72 545 TYR A C 1
ATOM 4179 O O . TYR A 1 545 ? 18.743 -5.099 37.918 1.00 47.72 545 TYR A O 1
ATOM 4187 N N . LYS A 1 546 ? 20.289 -5.984 36.562 1.00 50.28 546 LYS A N 1
ATOM 4188 C CA . LYS A 1 546 ? 21.082 -6.552 37.639 1.00 50.28 546 LYS A CA 1
ATOM 4189 C C . LYS A 1 546 ? 21.649 -5.408 38.475 1.00 50.28 546 LYS A C 1
ATOM 4191 O O . LYS A 1 546 ? 22.274 -4.497 37.943 1.00 50.28 546 LYS A O 1
ATOM 4196 N N . HIS A 1 547 ? 21.450 -5.509 39.784 1.00 68.31 547 HIS A N 1
ATOM 4197 C CA . HIS A 1 547 ? 22.118 -4.690 40.789 1.00 68.31 547 HIS A CA 1
ATOM 4198 C C . HIS A 1 547 ? 23.633 -4.703 40.500 1.00 68.31 547 HIS A C 1
ATOM 4200 O O . HIS A 1 547 ? 24.237 -5.773 40.518 1.00 68.31 547 HIS A O 1
ATOM 4206 N N . ASP A 1 548 ? 24.197 -3.546 40.177 1.00 66.12 548 ASP A N 1
ATOM 4207 C CA . ASP A 1 548 ? 25.630 -3.236 40.116 1.00 66.12 548 ASP A CA 1
ATOM 4208 C C . ASP A 1 548 ? 25.769 -2.025 41.049 1.00 66.12 548 ASP A C 1
ATOM 4210 O O . ASP A 1 548 ? 25.270 -0.934 40.756 1.00 66.12 548 ASP A O 1
ATOM 4214 N N . ASP A 1 549 ? 26.248 -2.278 42.268 1.00 79.75 549 ASP A N 1
ATOM 4215 C CA . ASP A 1 549 ? 26.199 -1.320 43.382 1.00 79.75 549 ASP A CA 1
ATOM 4216 C C . ASP A 1 549 ? 27.348 -0.301 43.372 1.00 79.75 549 ASP A C 1
ATOM 4218 O O . ASP A 1 549 ? 27.281 0.707 44.088 1.00 79.75 549 ASP A O 1
ATOM 4222 N N . ASP A 1 550 ? 28.401 -0.542 42.588 1.00 75.00 550 ASP A N 1
ATOM 4223 C CA . ASP A 1 550 ? 29.579 0.328 42.522 1.00 75.00 550 ASP A CA 1
ATOM 4224 C C . ASP A 1 550 ? 29.931 0.853 41.119 1.00 75.00 550 ASP A C 1
ATOM 4226 O O . ASP A 1 550 ? 30.715 1.807 41.011 1.00 75.00 550 ASP A O 1
ATOM 4230 N N . LEU A 1 551 ? 29.200 0.384 40.103 1.00 78.88 551 LEU A N 1
ATOM 4231 C CA . LEU A 1 551 ? 29.174 0.858 38.721 1.00 78.88 551 LEU A CA 1
ATOM 4232 C C . LEU A 1 551 ? 30.472 0.580 37.953 1.00 78.88 551 LEU A C 1
ATOM 4234 O O . LEU A 1 551 ? 30.865 1.375 37.089 1.00 78.88 551 LEU A O 1
ATOM 4238 N N . ASP A 1 552 ? 31.140 -0.533 38.260 1.00 81.12 552 ASP A N 1
ATOM 4239 C CA . ASP A 1 552 ? 32.319 -0.990 37.525 1.00 81.12 552 ASP A CA 1
ATOM 4240 C C . ASP A 1 552 ? 31.987 -1.750 36.222 1.00 81.12 552 ASP A C 1
ATOM 4242 O O . ASP A 1 552 ? 32.869 -1.896 35.367 1.00 81.12 552 ASP A O 1
ATOM 4246 N N . GLY A 1 553 ? 30.721 -2.149 36.022 1.00 76.31 553 GLY A N 1
ATOM 4247 C CA . GLY A 1 553 ? 30.235 -2.924 34.874 1.00 76.31 553 GLY A CA 1
ATOM 4248 C C . GLY A 1 553 ? 30.101 -4.432 35.130 1.00 76.31 553 GLY A C 1
ATOM 4249 O O . GLY A 1 553 ? 29.690 -5.174 34.228 1.00 76.31 553 GLY A O 1
ATOM 4250 N N . ILE A 1 554 ? 30.428 -4.896 36.334 1.00 78.75 554 ILE A N 1
ATOM 4251 C CA . ILE A 1 554 ? 30.275 -6.259 36.829 1.00 78.75 554 ILE A CA 1
ATOM 4252 C C . ILE A 1 554 ? 29.136 -6.258 37.848 1.00 78.75 554 ILE A C 1
ATOM 4254 O O . ILE A 1 554 ? 29.010 -5.466 38.765 1.00 78.75 554 ILE A O 1
ATOM 4258 N N . VAL A 1 555 ? 28.218 -7.177 37.625 1.00 81.25 555 VAL A N 1
ATOM 4259 C CA . VAL A 1 555 ? 26.898 -7.182 38.247 1.00 81.25 555 VAL A CA 1
ATOM 4260 C C . VAL A 1 555 ? 26.910 -8.040 39.512 1.00 81.25 555 VAL A C 1
ATOM 4262 O O . VAL A 1 555 ? 27.332 -9.192 39.430 1.00 81.25 555 VAL A O 1
ATOM 4265 N N . ASN A 1 556 ? 26.366 -7.554 40.637 1.00 76.88 556 ASN A N 1
ATOM 4266 C CA . ASN A 1 556 ? 26.485 -8.091 42.012 1.00 76.88 556 ASN A CA 1
ATOM 4267 C C . ASN A 1 556 ? 26.391 -9.629 42.168 1.00 76.88 556 ASN A C 1
ATOM 4269 O O . ASN A 1 556 ? 26.963 -10.202 43.091 1.00 76.88 556 ASN A O 1
ATOM 4273 N N . ASN A 1 557 ? 25.638 -10.325 41.306 1.00 78.69 557 ASN A N 1
ATOM 4274 C CA . ASN A 1 557 ? 25.500 -11.794 41.324 1.00 78.69 557 ASN A CA 1
ATOM 4275 C C . ASN A 1 557 ? 26.706 -12.561 40.731 1.00 78.69 557 ASN A C 1
ATOM 4277 O O . ASN A 1 557 ? 26.780 -13.784 40.860 1.00 78.69 557 ASN A O 1
ATOM 4281 N N . TYR A 1 558 ? 27.608 -11.858 40.051 1.00 78.69 558 TYR A N 1
ATOM 4282 C CA . TYR A 1 558 ? 28.818 -12.350 39.380 1.00 78.69 558 TYR A CA 1
ATOM 4283 C C . TYR A 1 558 ? 30.085 -11.636 39.876 1.00 78.69 558 TYR A C 1
ATOM 4285 O O . TYR A 1 558 ? 31.183 -12.007 39.473 1.00 78.69 558 TYR A O 1
ATOM 4293 N N . ASP A 1 559 ? 29.907 -10.652 40.751 1.00 81.69 559 ASP A N 1
ATOM 4294 C CA . ASP A 1 559 ? 30.927 -9.833 41.383 1.00 81.69 559 ASP A CA 1
ATOM 4295 C C . ASP A 1 559 ? 31.284 -10.405 42.774 1.00 81.69 559 ASP A C 1
ATOM 4297 O O . ASP A 1 559 ? 30.410 -10.743 43.584 1.00 81.69 559 ASP A O 1
ATOM 4301 N N . LEU A 1 560 ? 32.581 -10.566 43.050 1.00 87.69 560 LEU A N 1
ATOM 4302 C CA . LEU A 1 560 ? 33.104 -11.027 44.339 1.00 87.69 560 LEU A CA 1
ATOM 4303 C C . LEU A 1 560 ? 33.249 -9.913 45.398 1.00 87.69 560 LEU A C 1
ATOM 4305 O O . LEU A 1 560 ? 33.312 -10.239 46.594 1.00 87.69 560 LEU A O 1
ATOM 4309 N N . CYS A 1 561 ? 33.248 -8.636 45.006 1.00 88.00 561 CYS A N 1
ATOM 4310 C CA . CYS A 1 561 ? 33.255 -7.456 45.872 1.00 88.00 561 CYS A CA 1
ATOM 4311 C C . CYS A 1 561 ? 32.165 -6.390 45.529 1.00 88.00 561 CYS A C 1
ATOM 4313 O O . CYS A 1 561 ? 32.553 -5.232 45.408 1.00 88.00 561 CYS A O 1
ATOM 4315 N N . PRO A 1 562 ? 30.835 -6.690 45.606 1.00 84.00 562 PRO A N 1
ATOM 4316 C CA . PRO A 1 562 ? 29.672 -5.843 45.195 1.00 84.00 562 PRO A CA 1
ATOM 4317 C C . PRO A 1 562 ? 29.469 -4.422 45.764 1.00 84.00 562 PRO A C 1
ATOM 4319 O O . PRO A 1 562 ? 28.344 -4.033 46.058 1.00 84.00 562 PRO A O 1
ATOM 4322 N N . THR A 1 563 ? 30.528 -3.681 46.070 1.00 86.62 563 THR A N 1
ATOM 4323 C CA . THR A 1 563 ? 30.542 -2.332 46.674 1.00 86.62 563 THR A CA 1
ATOM 4324 C C . THR A 1 563 ? 31.913 -1.632 46.514 1.00 86.62 563 THR A C 1
ATOM 4326 O O . THR A 1 563 ? 32.152 -0.588 47.139 1.00 86.62 563 THR A O 1
ATOM 4329 N N . VAL A 1 564 ? 32.865 -2.240 45.800 1.00 82.81 564 VAL A N 1
ATOM 4330 C CA . VAL A 1 564 ? 34.253 -1.796 45.634 1.00 82.81 564 VAL A CA 1
ATOM 4331 C C . VAL A 1 564 ? 34.715 -2.096 44.195 1.00 82.81 564 VAL A C 1
ATOM 4333 O O . VAL A 1 564 ? 35.156 -3.217 43.958 1.00 82.81 564 VAL A O 1
ATOM 4336 N N . PRO A 1 565 ? 34.759 -1.083 43.304 1.00 86.38 565 PRO A N 1
ATOM 4337 C CA . PRO A 1 565 ? 35.020 -1.283 41.880 1.00 86.38 565 PRO A CA 1
ATOM 4338 C C . PRO A 1 565 ? 36.293 -2.071 41.563 1.00 86.38 565 PRO A C 1
ATOM 4340 O O . PRO A 1 565 ? 37.372 -1.759 42.093 1.00 86.38 565 PRO A O 1
ATOM 4343 N N . GLU A 1 566 ? 36.163 -3.006 40.627 1.00 85.75 566 GLU A N 1
ATOM 4344 C CA . GLU A 1 566 ? 37.228 -3.677 39.886 1.00 85.75 566 GLU A CA 1
ATOM 4345 C C . GLU A 1 566 ? 38.228 -2.652 39.324 1.00 85.75 566 GLU A C 1
ATOM 4347 O O . GLU A 1 566 ? 37.865 -1.623 38.740 1.00 85.75 566 GLU A O 1
ATOM 4352 N N . ASP A 1 567 ? 39.526 -2.922 39.492 1.00 85.94 567 ASP A N 1
ATOM 4353 C CA . ASP A 1 567 ? 40.584 -2.049 38.966 1.00 85.94 567 ASP A CA 1
ATOM 4354 C C . ASP A 1 567 ? 41.080 -2.481 37.578 1.00 85.94 567 ASP A C 1
ATOM 4356 O O . ASP A 1 567 ? 41.895 -1.784 36.958 1.00 85.94 567 ASP A O 1
ATOM 4360 N N . TYR A 1 568 ? 40.527 -3.588 37.067 1.00 82.06 568 TYR A N 1
ATOM 4361 C CA . TYR A 1 568 ? 40.820 -4.197 35.772 1.00 82.06 568 TYR A CA 1
ATOM 4362 C C . TYR A 1 568 ? 42.293 -4.641 35.640 1.00 82.06 568 TYR A C 1
ATOM 4364 O O . TYR A 1 568 ? 42.819 -4.781 34.526 1.00 82.06 568 TYR A O 1
ATOM 4372 N N . LEU A 1 569 ? 42.981 -4.893 36.764 1.00 75.00 569 LEU A N 1
ATOM 4373 C CA . LEU A 1 569 ? 44.380 -5.326 36.809 1.00 75.00 569 LEU A CA 1
ATOM 4374 C C . LEU A 1 569 ? 44.537 -6.817 37.132 1.00 75.00 569 LEU A C 1
ATOM 4376 O O . LEU A 1 569 ? 45.241 -7.179 38.069 1.00 75.00 569 LEU A O 1
ATOM 4380 N N . GLY A 1 570 ? 44.013 -7.693 36.273 1.00 74.94 570 GLY A N 1
ATOM 4381 C CA . GLY A 1 570 ? 44.323 -9.122 36.342 1.00 74.94 570 GLY A CA 1
ATOM 4382 C C . GLY A 1 570 ? 43.140 -10.011 36.004 1.00 74.94 570 GLY A C 1
ATOM 4383 O O . GLY A 1 570 ? 42.712 -10.047 34.847 1.00 74.94 570 GLY A O 1
ATOM 4384 N N . ALA A 1 571 ? 42.677 -10.794 36.976 1.00 78.50 571 ALA A N 1
ATOM 4385 C CA . ALA A 1 571 ? 41.439 -11.552 36.827 1.00 78.50 571 ALA A CA 1
ATOM 4386 C C . ALA A 1 571 ? 40.239 -10.603 36.943 1.00 78.50 571 ALA A C 1
ATOM 4388 O O . ALA A 1 571 ? 40.112 -9.919 37.942 1.00 78.50 571 ALA A O 1
ATOM 4389 N N . ILE A 1 572 ? 39.369 -10.584 35.930 1.00 81.19 572 ILE A N 1
ATOM 4390 C CA . ILE A 1 572 ? 38.108 -9.833 35.978 1.00 81.19 572 ILE A CA 1
ATOM 4391 C C . ILE A 1 572 ? 37.134 -10.669 36.811 1.00 81.19 572 ILE A C 1
ATOM 4393 O O . ILE A 1 572 ? 36.533 -11.614 36.286 1.00 81.19 572 ILE A O 1
ATOM 4397 N N . ASP A 1 573 ? 37.073 -10.395 38.113 1.00 84.94 573 ASP A N 1
ATOM 4398 C CA . ASP A 1 573 ? 36.245 -11.144 39.068 1.00 84.94 573 ASP A CA 1
ATOM 4399 C C . ASP A 1 573 ? 35.406 -10.253 40.009 1.00 84.94 573 ASP A C 1
ATOM 4401 O O . ASP A 1 573 ? 34.611 -10.770 40.799 1.00 84.94 573 ASP A O 1
ATOM 4405 N N . GLY A 1 574 ? 35.498 -8.928 39.835 1.00 83.25 574 GLY A N 1
ATOM 4406 C CA . GLY A 1 574 ? 34.750 -7.923 40.596 1.00 83.25 574 GLY A CA 1
ATOM 4407 C C . GLY A 1 574 ? 35.511 -7.400 41.814 1.00 83.25 574 GLY A C 1
ATOM 4408 O O . GLY A 1 574 ? 35.010 -6.561 42.547 1.00 83.25 574 GLY A O 1
ATOM 4409 N N . CYS A 1 575 ? 36.736 -7.872 42.064 1.00 88.00 575 CYS A N 1
ATOM 4410 C CA . CYS A 1 575 ? 37.551 -7.427 43.191 1.00 88.00 575 CYS A CA 1
ATOM 4411 C C . CYS A 1 575 ? 38.902 -6.850 42.734 1.00 88.00 575 CYS A C 1
ATOM 4413 O O . CYS A 1 575 ? 39.706 -7.587 42.164 1.00 88.00 575 CYS A O 1
ATOM 4415 N N . PRO A 1 576 ? 39.273 -5.617 43.136 1.00 85.56 576 PRO A N 1
ATOM 4416 C CA . PRO A 1 576 ? 40.602 -5.081 42.837 1.00 85.56 576 PRO A CA 1
ATOM 4417 C C . PRO A 1 576 ? 41.731 -5.912 43.483 1.00 85.56 576 PRO A C 1
ATOM 4419 O O . PRO A 1 576 ? 41.677 -6.258 44.675 1.00 85.56 576 PRO A O 1
ATOM 4422 N N . GLU A 1 577 ? 42.791 -6.201 42.716 1.00 82.50 577 GLU A N 1
ATOM 4423 C CA . GLU A 1 577 ? 43.941 -7.000 43.177 1.00 82.50 577 GLU A CA 1
ATOM 4424 C C . GLU A 1 577 ? 44.822 -6.250 44.226 1.00 82.50 577 GLU A C 1
ATOM 4426 O O . GLU A 1 577 ? 44.839 -5.020 44.311 1.00 82.50 577 GLU A O 1
ATOM 4431 N N . GLN A 1 578 ? 45.566 -6.990 45.078 1.00 72.25 578 GLN A N 1
ATOM 4432 C CA . GLN A 1 578 ? 46.359 -6.456 46.224 1.00 72.25 578 GLN A CA 1
ATOM 4433 C C . GLN A 1 578 ? 47.889 -6.487 46.060 1.00 72.25 578 GLN A C 1
ATOM 4435 O O . GLN A 1 578 ? 48.432 -7.557 45.702 1.00 72.25 578 GLN A O 1
#

Sequence (578 aa):
MKKIHLGFIFLLLAIITSVPISYAQSTHDLDRDGIADEVDSCPNLQEDYEGVIDGCPSNFVPWYDEDFDGIQDNIDQCPSLRENYNKFQDEDGCPDTTPGTGSSVPADSDGDGFIDILDLCPTQPETFNGILDTDGCPDTFGSGSDRDRDGVPDHLDACPLSAETYNKFQDTDGCPDTVTDSSFVDTDNDGIIDKIDFCQTEPETFNGYRDTDGCPDIVLDTEFGDADGDGIPDKSDSCPNQKETFNQFADYDGCPDSVPSFSGKLNDSDRDGVMDADDACPLEPERYNKFEDEDGCPDIPVYSINVDSDQDGIPNSNDQCPTVKETYNKFQDEDGCPDYVADDKGIPDSDGDGIHDRIDNCPNQPETFNGILDLDGCPDNYISNIDSDRDGLPDGIDACPMAKETYNKFQDDDGCPDKIFESFVVDSDNDGIEDNLDKCPLVAETFNGFEDTDGCPDTNISQPDADDDGVPDIMDMCPTQKETWNKYVDYDGCPDTVPVGKTTIDTDGDRINDDVDMCPNDKETFNKFQDDDGCPDTSPEQSRYKHDDDLDGIVNNYDLCPTVPEDYLGAIDGCPEQ